Protein AF-0000000085030373 (afdb_homodimer)

Structure (mmCIF, N/CA/C/O backbone):
data_AF-0000000085030373-model_v1
#
loop_
_entity.id
_entity.type
_entity.pdbx_description
1 polymer 'Uncharacterized conserved protein'
#
loop_
_atom_site.group_PDB
_atom_site.id
_atom_site.type_symbol
_atom_site.label_atom_id
_atom_site.label_alt_id
_atom_site.label_comp_id
_atom_site.label_asym_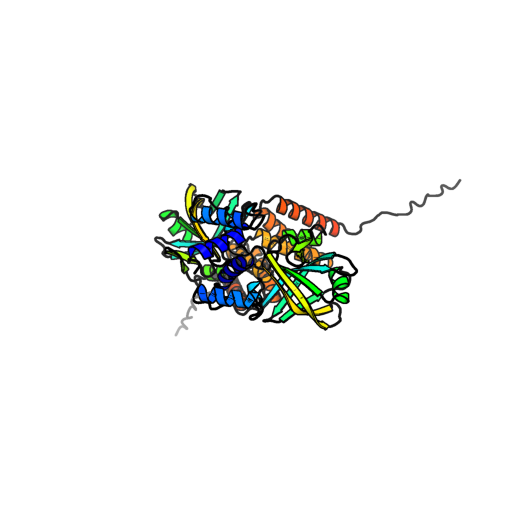id
_atom_site.label_entity_id
_atom_site.label_seq_id
_atom_site.pdbx_PDB_ins_code
_atom_site.Cartn_x
_atom_site.Cartn_y
_atom_site.Cartn_z
_atom_site.occupancy
_atom_site.B_iso_or_equiv
_atom_site.auth_seq_id
_atom_site.auth_comp_id
_atom_site.auth_asym_id
_atom_site.auth_atom_id
_atom_site.pdbx_PDB_model_num
ATOM 1 N N . MET A 1 1 ? -34.281 -2.008 -0.175 1 27.88 1 MET A N 1
ATOM 2 C CA . MET A 1 1 ? -33.375 -0.919 -0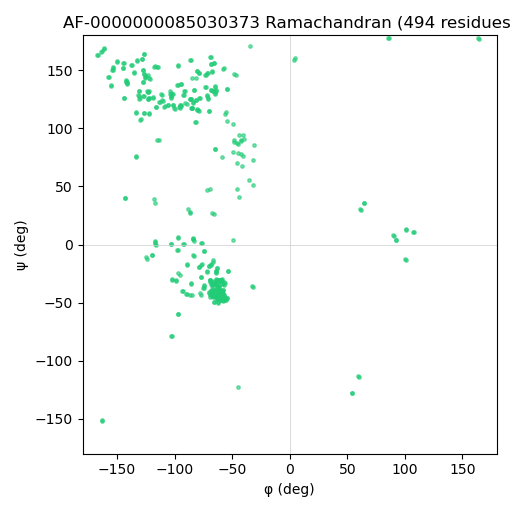.515 1 27.88 1 MET A CA 1
ATOM 3 C C . MET A 1 1 ? -32.406 -0.642 0.631 1 27.88 1 MET A C 1
ATOM 5 O O . MET A 1 1 ? -32.844 -0.285 1.732 1 27.88 1 MET A O 1
ATOM 9 N N . LEU A 1 2 ? -31.328 -1.311 0.637 1 38.56 2 LEU A N 1
ATOM 10 C CA . LEU A 1 2 ? -30.547 -1.095 1.853 1 38.56 2 LEU A CA 1
ATOM 11 C C . LEU A 1 2 ? -30.25 0.388 2.057 1 38.56 2 LEU A C 1
ATOM 13 O O . LEU A 1 2 ? -29.922 1.097 1.103 1 38.56 2 LEU A O 1
ATOM 17 N N . SER A 1 3 ? -30.766 0.965 2.998 1 40.41 3 SER A N 1
ATOM 18 C CA . SER A 1 3 ? -30.422 2.334 3.373 1 40.41 3 SER A CA 1
ATOM 19 C C . SER A 1 3 ? -28.906 2.537 3.406 1 40.41 3 SER A C 1
ATOM 21 O O . SER A 1 3 ? -28.141 1.568 3.447 1 40.41 3 SER A O 1
ATOM 23 N N . GLY A 1 4 ? -28.422 3.852 3.012 1 45.28 4 GLY A N 1
ATOM 24 C CA . GLY A 1 4 ? -27.031 4.266 3.117 1 45.28 4 GLY A CA 1
ATOM 25 C C . GLY A 1 4 ? -26.297 3.639 4.297 1 45.28 4 GLY A C 1
ATOM 26 O O . GLY A 1 4 ? -25.172 3.176 4.16 1 45.28 4 GLY A O 1
ATOM 27 N N . ASP A 1 5 ? -27.047 3.492 5.359 1 53.03 5 ASP A N 1
ATOM 28 C CA . ASP A 1 5 ? -26.547 2.936 6.609 1 53.03 5 ASP A CA 1
ATOM 29 C C . ASP A 1 5 ? -26.359 1.423 6.5 1 53.03 5 ASP A C 1
ATOM 31 O O . ASP A 1 5 ? -25.375 0.875 7 1 53.03 5 ASP A O 1
ATOM 35 N N . GLU A 1 6 ? -27.281 0.823 5.793 1 53.69 6 GLU A N 1
ATOM 36 C CA . GLU A 1 6 ? -27.188 -0.63 5.684 1 53.69 6 GLU A CA 1
ATOM 37 C C . GLU A 1 6 ? -26 -1.046 4.82 1 53.69 6 GLU A C 1
ATOM 39 O O . GLU A 1 6 ? -25.297 -2 5.148 1 53.69 6 GLU A O 1
ATOM 44 N N . THR A 1 7 ? -25.859 -0.306 3.758 1 56.12 7 THR A N 1
ATOM 45 C CA . THR A 1 7 ? -24.719 -0.595 2.881 1 56.12 7 THR A CA 1
ATOM 46 C C . THR A 1 7 ? -23.406 -0.423 3.625 1 56.12 7 THR A C 1
ATOM 48 O O . THR A 1 7 ? -22.484 -1.227 3.461 1 56.12 7 THR A O 1
ATOM 51 N N . LEU A 1 8 ? -23.406 0.556 4.391 1 58.66 8 LEU A N 1
ATOM 52 C CA . LEU A 1 8 ? -22.203 0.802 5.188 1 58.66 8 LEU A CA 1
ATOM 53 C C . LEU A 1 8 ? -22 -0.303 6.219 1 58.66 8 LEU A C 1
ATOM 55 O O . LEU A 1 8 ? -20.875 -0.737 6.457 1 58.66 8 LEU A O 1
ATOM 59 N N . THR A 1 9 ? -23.078 -0.772 6.707 1 58.41 9 THR A N 1
ATOM 60 C CA . THR A 1 9 ? -22.984 -1.819 7.719 1 58.41 9 THR A CA 1
ATOM 61 C C . THR A 1 9 ? -22.422 -3.105 7.121 1 58.41 9 THR A C 1
ATOM 63 O O . THR A 1 9 ? -21.562 -3.75 7.723 1 58.41 9 THR A O 1
ATOM 66 N N . VAL A 1 10 ? -22.906 -3.4 5.984 1 58.78 10 VAL A N 1
ATOM 67 C CA . VAL A 1 10 ? -22.469 -4.629 5.332 1 58.78 10 VAL A CA 1
ATOM 68 C C . VAL A 1 10 ? -20.984 -4.508 4.957 1 58.78 10 VAL A C 1
ATOM 70 O O . VAL A 1 10 ? -20.219 -5.449 5.141 1 58.78 10 VAL A O 1
ATOM 73 N N . TYR A 1 11 ? -20.641 -3.34 4.52 1 63.25 11 TYR A N 1
ATOM 74 C CA . TYR A 1 11 ? -19.25 -3.1 4.184 1 63.25 11 TYR A CA 1
ATOM 75 C C . TYR A 1 11 ? -18.359 -3.223 5.414 1 63.25 11 TYR A C 1
ATOM 77 O O . TYR A 1 11 ? -17.328 -3.908 5.383 1 63.25 11 TYR A O 1
ATOM 85 N N . LEU A 1 12 ? -18.859 -2.604 6.375 1 63.53 12 LEU A N 1
ATOM 86 C CA . LEU A 1 12 ? -18.094 -2.627 7.613 1 63.53 12 LEU A CA 1
ATOM 87 C C . LEU A 1 12 ? -17.969 -4.051 8.148 1 63.53 12 LEU A C 1
ATOM 89 O O . LEU A 1 12 ? -16.891 -4.441 8.633 1 63.53 12 LEU A O 1
ATOM 93 N N . ALA A 1 13 ? -18.953 -4.77 7.965 1 60.56 13 ALA A N 1
ATOM 94 C CA . ALA A 1 13 ? -18.938 -6.148 8.445 1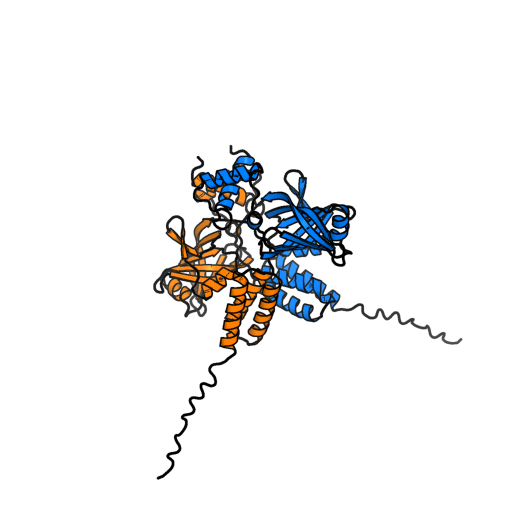 60.56 13 ALA A CA 1
ATOM 95 C C . ALA A 1 13 ? -17.891 -6.969 7.695 1 60.56 13 ALA A C 1
ATOM 97 O O . ALA A 1 13 ? -17.219 -7.828 8.281 1 60.56 13 ALA A O 1
ATOM 98 N N . ARG A 1 14 ? -17.656 -6.684 6.523 1 63.41 14 ARG A N 1
ATOM 99 C CA . ARG A 1 14 ? -16.672 -7.414 5.734 1 63.41 14 ARG A CA 1
ATOM 100 C C . ARG A 1 14 ? -15.25 -6.984 6.094 1 63.41 14 ARG A C 1
ATOM 102 O O . ARG A 1 14 ? -14.352 -7.816 6.18 1 63.41 14 ARG A O 1
ATOM 109 N N . VAL A 1 15 ? -15.125 -5.672 6.223 1 63.5 15 VAL A N 1
ATOM 110 C CA . VAL A 1 15 ? -13.82 -5.18 6.656 1 63.5 15 VAL A CA 1
ATOM 111 C C . VAL A 1 15 ? -13.477 -5.762 8.023 1 63.5 15 VAL A C 1
ATOM 113 O O . VAL A 1 15 ? -12.336 -6.148 8.273 1 63.5 15 VAL A O 1
ATOM 116 N N . LEU A 1 16 ? -14.555 -5.914 8.781 1 60.84 16 LEU A N 1
ATOM 117 C CA . LEU A 1 16 ? -14.367 -6.375 10.156 1 60.84 16 LEU A CA 1
ATOM 118 C C . LEU A 1 16 ? -14.086 -7.875 10.188 1 60.84 16 LEU A C 1
ATOM 120 O O . LEU A 1 16 ? -13.555 -8.391 11.172 1 60.84 16 LEU A O 1
ATOM 124 N N . SER A 1 17 ? -14.391 -8.5 9.117 1 57.31 17 SER A N 1
ATOM 125 C CA . SER A 1 17 ? -14.156 -9.938 9.078 1 57.31 17 SER A CA 1
ATOM 126 C C . SER A 1 17 ? -12.68 -10.258 8.859 1 57.31 17 SER A C 1
ATOM 128 O O . SER A 1 17 ? -12.289 -11.422 8.82 1 57.31 17 SER A O 1
ATOM 130 N N . CYS A 1 18 ? -11.977 -9.188 8.781 1 61.5 18 CYS A N 1
ATOM 131 C CA . CYS A 1 18 ? -10.539 -9.398 8.742 1 61.5 18 CYS A CA 1
ATOM 132 C C . CYS A 1 18 ? -10.016 -9.891 10.094 1 61.5 18 CYS A C 1
ATOM 134 O O . CYS A 1 18 ? -10.141 -9.195 11.102 1 61.5 18 CYS A O 1
ATOM 136 N N . PRO A 1 19 ? -9.531 -11.062 10.133 1 57.81 19 PRO A N 1
ATOM 137 C CA . PRO A 1 19 ? -9.133 -11.664 11.406 1 57.81 19 PRO A CA 1
ATOM 138 C C . PRO A 1 19 ? -8.172 -10.781 12.203 1 57.81 19 PRO A C 1
ATOM 140 O O . PRO A 1 19 ? -8.102 -10.883 13.43 1 57.81 19 PRO A O 1
ATOM 143 N N . GLU A 1 20 ? -7.516 -9.938 11.508 1 61.94 20 GLU A N 1
ATOM 144 C CA . GLU A 1 20 ? -6.531 -9.117 12.203 1 61.94 20 GLU A CA 1
ATOM 145 C C . GLU A 1 20 ? -7.199 -7.973 12.953 1 61.94 20 GLU A C 1
ATOM 147 O O . GLU A 1 20 ? -6.602 -7.375 13.852 1 61.94 20 GLU A O 1
ATOM 152 N N . LEU A 1 21 ? -8.414 -7.645 12.57 1 62.38 21 LEU A N 1
ATOM 153 C CA . LEU A 1 21 ? -9.062 -6.477 13.156 1 62.38 21 LEU A CA 1
ATOM 154 C C . LEU A 1 21 ? -9.984 -6.883 14.305 1 62.38 21 LEU A C 1
ATOM 156 O O . LEU A 1 21 ? -9.859 -6.363 15.414 1 62.38 21 LEU A O 1
ATOM 160 N N . PHE A 1 22 ? -11 -7.762 13.93 1 61.81 22 PHE A N 1
ATOM 161 C CA . PHE A 1 22 ? -11.945 -8.266 14.914 1 61.81 22 PHE A CA 1
ATOM 162 C C . PHE A 1 22 ? -12.07 -9.781 14.812 1 61.81 22 PHE A C 1
ATOM 164 O O . PHE A 1 22 ? -11.984 -10.344 13.719 1 61.81 22 PHE A O 1
ATOM 171 N N . ARG A 1 23 ? -11.859 -10.422 15.891 1 61.91 23 ARG A N 1
ATOM 172 C CA . ARG A 1 23 ? -12.133 -11.852 15.883 1 61.91 23 ARG A CA 1
ATOM 173 C C . ARG A 1 23 ? -13.617 -12.125 15.68 1 61.91 23 ARG A C 1
ATOM 175 O O . ARG A 1 23 ? -14.414 -12 16.609 1 61.91 23 ARG A O 1
ATOM 182 N N . VAL A 1 24 ? -13.945 -12.078 14.398 1 64.25 24 VAL A N 1
ATOM 183 C CA . VAL A 1 24 ? -15.344 -12.352 14.094 1 64.25 24 VAL A CA 1
ATOM 184 C C . VAL A 1 24 ? -15.477 -13.766 13.531 1 64.25 24 VAL A C 1
ATOM 186 O O . VAL A 1 24 ? -14.648 -14.203 12.727 1 64.25 24 VAL A O 1
ATOM 189 N N . SER A 1 25 ? -16.344 -14.461 14.086 1 58.75 25 SER A N 1
ATOM 190 C CA . SER A 1 25 ? -16.484 -15.867 13.695 1 58.75 25 SER A CA 1
ATOM 191 C C . SER A 1 25 ? -17.594 -16.047 12.664 1 58.75 25 SER A C 1
ATOM 193 O O . SER A 1 25 ? -17.594 -17.031 11.922 1 58.75 25 SER A O 1
ATOM 195 N N . THR A 1 26 ? -18.516 -15.102 12.695 1 62.03 26 THR A N 1
ATOM 196 C CA . THR A 1 26 ? -19.641 -15.234 11.773 1 62.03 26 THR A CA 1
ATOM 197 C C . THR A 1 26 ? -19.984 -13.891 11.133 1 62.03 26 THR A C 1
ATOM 199 O O . THR A 1 26 ? -19.672 -12.836 11.68 1 62.03 26 THR A O 1
ATOM 202 N N . PRO A 1 27 ? -20.562 -13.961 10.008 1 63.75 27 PRO A N 1
ATOM 203 C CA . PRO A 1 27 ? -21.016 -12.727 9.375 1 63.75 27 PRO A CA 1
ATOM 204 C C . PRO A 1 27 ? -22 -11.945 10.25 1 63.75 27 PRO A C 1
ATOM 206 O O . PRO A 1 27 ? -22 -10.711 10.227 1 63.75 27 PRO A O 1
ATOM 209 N N . GLU A 1 28 ? -22.812 -12.648 11 1 66.62 28 GLU A N 1
ATOM 210 C CA . GLU A 1 28 ? -23.766 -11.984 11.883 1 66.62 28 GLU A CA 1
ATOM 211 C C . GLU A 1 28 ? -23.062 -11.203 12.984 1 66.62 28 GLU A C 1
ATOM 213 O O . GLU A 1 28 ? -23.469 -10.094 13.32 1 66.62 28 GLU A O 1
ATOM 218 N N . GLU A 1 29 ? -22.062 -11.828 13.445 1 71.88 29 GLU A N 1
ATOM 219 C CA . GLU A 1 29 ? -21.266 -11.141 14.461 1 71.88 29 GLU A CA 1
ATOM 220 C C . GLU A 1 29 ? -20.594 -9.906 13.883 1 71.88 29 GLU A C 1
ATOM 222 O O . GLU A 1 29 ? -20.547 -8.859 14.523 1 71.88 29 GLU A O 1
ATOM 227 N N . ALA A 1 30 ? -20.141 -10.086 12.688 1 70.06 30 ALA A N 1
ATOM 228 C CA . ALA A 1 30 ? -19.5 -8.953 12.008 1 70.06 30 ALA A CA 1
ATOM 229 C C . ALA A 1 30 ? -20.484 -7.805 11.828 1 70.06 30 ALA A C 1
ATOM 231 O O . ALA A 1 30 ? -20.141 -6.641 12.016 1 70.06 30 ALA A O 1
ATOM 232 N N . ARG A 1 31 ? -21.641 -8.156 11.562 1 71.12 31 ARG A N 1
ATOM 233 C CA . ARG A 1 31 ? -22.688 -7.148 11.375 1 71.12 31 ARG A CA 1
ATOM 234 C C . ARG A 1 31 ? -23 -6.438 12.688 1 71.12 31 ARG A C 1
ATOM 236 O O . ARG A 1 31 ? -23.172 -5.219 12.719 1 71.12 31 ARG A O 1
ATOM 243 N N . ARG A 1 32 ? -23.094 -7.219 13.695 1 76.25 32 ARG A N 1
ATOM 244 C CA . ARG A 1 32 ? -23.359 -6.645 15.008 1 76.25 32 ARG A CA 1
ATOM 245 C C . ARG A 1 32 ? -22.266 -5.664 15.414 1 76.25 32 ARG A C 1
ATOM 247 O O . ARG A 1 32 ? -22.562 -4.582 15.938 1 76.25 32 ARG A O 1
ATOM 254 N N . ILE A 1 33 ? -21.109 -6.074 15.148 1 76.44 33 ILE A N 1
ATOM 255 C CA . ILE A 1 33 ? -19.984 -5.223 15.492 1 76.44 33 ILE A CA 1
ATOM 256 C C . ILE A 1 33 ? -20.016 -3.961 14.633 1 76.44 33 ILE A C 1
ATOM 258 O O . ILE A 1 33 ? -19.766 -2.859 15.125 1 76.44 33 ILE A O 1
ATOM 262 N N . ALA A 1 34 ? -20.344 -4.156 13.398 1 75.5 34 ALA A N 1
ATOM 263 C CA . ALA A 1 34 ? -20.438 -3.021 12.484 1 75.5 34 ALA A CA 1
ATOM 264 C C . ALA A 1 34 ? -21.484 -2.023 12.961 1 75.5 34 ALA A C 1
ATOM 266 O O . ALA A 1 34 ? -21.25 -0.812 12.953 1 75.5 34 ALA A O 1
ATOM 267 N N . GLU A 1 35 ? -22.562 -2.502 13.391 1 75.25 35 GLU A N 1
ATOM 268 C CA . GLU A 1 35 ? -23.625 -1.651 13.898 1 75.25 35 GLU A CA 1
ATOM 269 C C . GLU A 1 35 ? -23.188 -0.899 15.156 1 75.25 35 GLU A C 1
ATOM 271 O O . GLU A 1 35 ? -23.516 0.277 15.32 1 75.25 35 GLU A O 1
ATOM 276 N N . LYS A 1 36 ? -22.484 -1.576 15.93 1 79.62 36 LYS A N 1
ATOM 277 C CA . LYS A 1 36 ? -21.984 -0.956 17.156 1 79.62 36 LYS A CA 1
ATOM 278 C C . LYS A 1 36 ? -20.953 0.127 16.844 1 79.62 36 LYS A C 1
ATOM 280 O O . LYS A 1 36 ? -20.875 1.134 17.547 1 79.62 36 LYS A O 1
ATOM 285 N N . ILE A 1 37 ? -20.219 -0.082 15.852 1 78.62 37 ILE A N 1
ATOM 286 C CA . ILE A 1 37 ? -19.25 0.917 15.422 1 78.62 37 ILE A CA 1
ATOM 287 C C . ILE A 1 37 ? -19.969 2.145 14.875 1 78.62 37 ILE A C 1
ATOM 289 O O . ILE A 1 37 ? -19.641 3.277 15.234 1 78.62 37 ILE A O 1
ATOM 293 N N . LEU A 1 38 ? -20.953 1.937 14.125 1 76.31 38 LEU A N 1
ATOM 294 C CA . LEU A 1 38 ? -21.688 3.029 13.492 1 76.31 38 LEU A CA 1
ATOM 295 C C . LEU A 1 38 ? -22.469 3.832 14.531 1 76.31 38 LEU A C 1
ATOM 297 O O . LEU A 1 38 ? -22.641 5.043 14.375 1 76.31 38 LEU A O 1
ATOM 301 N N . SER A 1 39 ? -22.891 3.105 15.555 1 78.81 39 SER A N 1
ATOM 302 C CA . SER A 1 39 ? -23.625 3.787 16.609 1 78.81 39 SER A CA 1
ATOM 303 C C . SER A 1 39 ? -22.688 4.457 17.609 1 78.81 39 SER A C 1
ATOM 305 O O . SER A 1 39 ? -23.141 5.199 18.484 1 78.81 39 SER A O 1
ATOM 307 N N . GLY A 1 40 ? -21.469 4.152 17.469 1 81.06 40 GLY A N 1
ATOM 308 C CA . GLY A 1 40 ? -20.5 4.766 18.359 1 81.06 40 GLY A CA 1
ATOM 309 C C . GLY A 1 40 ? -20.25 3.969 19.625 1 81.06 40 GLY A C 1
ATOM 310 O O . GLY A 1 40 ? -19.516 4.402 20.5 1 81.06 40 GLY A O 1
ATOM 311 N N . GLU A 1 41 ? -20.781 2.77 19.75 1 85.19 41 GLU A N 1
ATOM 312 C CA . GLU A 1 41 ? -20.609 1.936 20.938 1 85.19 41 GLU A CA 1
ATOM 313 C C . GLU A 1 41 ? -19.219 1.338 21 1 85.19 41 GLU A C 1
ATOM 315 O O . GLU A 1 41 ? -18.672 1.127 22.078 1 85.19 41 GLU A O 1
ATOM 320 N N . ILE A 1 42 ? -18.719 1.023 19.859 1 82.31 42 ILE A N 1
ATOM 321 C CA . ILE A 1 42 ? -17.375 0.466 19.75 1 82.31 42 ILE A CA 1
ATOM 322 C C . ILE A 1 42 ? -16.531 1.354 18.844 1 82.31 42 ILE A C 1
ATOM 324 O O . ILE A 1 42 ? -16.953 1.743 17.766 1 82.31 42 ILE A O 1
ATOM 328 N N . GLU A 1 43 ? -15.469 1.731 19.375 1 81.31 43 GLU A N 1
ATOM 329 C CA . GLU A 1 43 ? -14.5 2.453 18.562 1 81.31 43 GLU A CA 1
ATOM 330 C C . GLU A 1 43 ? -13.641 1.492 17.734 1 81.31 43 GLU A C 1
ATOM 332 O O . GLU A 1 43 ? -13.047 0.564 18.281 1 81.31 43 GLU A O 1
ATOM 337 N N . PRO A 1 44 ? -13.656 1.711 16.5 1 81.88 44 PRO A N 1
ATOM 338 C CA . PRO A 1 44 ? -12.797 0.822 15.703 1 81.88 44 PRO A CA 1
ATOM 339 C C . PRO A 1 44 ? -11.312 1.049 15.961 1 81.88 44 PRO A C 1
ATOM 341 O O . PRO A 1 44 ? -10.898 2.168 16.281 1 81.88 44 PRO A O 1
ATOM 344 N N . PRO A 1 45 ? -10.578 -0.053 15.828 1 84.12 45 PRO A N 1
ATOM 345 C CA . PRO A 1 45 ? -9.125 0.117 15.945 1 84.12 45 PRO A CA 1
ATOM 346 C C . PRO A 1 45 ? -8.531 0.897 14.773 1 84.12 45 PRO A C 1
ATOM 348 O O . PRO A 1 45 ? -9.164 1.018 13.719 1 84.12 45 PRO A O 1
ATOM 351 N N . LEU A 1 46 ? -7.348 1.425 14.945 1 90.69 46 LEU A N 1
ATOM 352 C CA . LEU A 1 46 ? -6.695 2.264 13.953 1 90.69 46 LEU A CA 1
ATOM 353 C C . LEU A 1 46 ? -6.477 1.495 12.656 1 90.69 46 LEU A C 1
ATOM 355 O O . LEU A 1 46 ? -6.508 2.078 11.57 1 90.69 46 LEU A O 1
ATOM 359 N N . GLU A 1 47 ? -6.273 0.161 12.766 1 87.31 47 GLU A N 1
ATOM 360 C CA . GLU A 1 47 ? -6.031 -0.692 11.609 1 87.31 47 GLU A CA 1
ATOM 361 C C . GLU A 1 47 ? -7.246 -0.723 10.688 1 87.31 47 GLU A C 1
ATOM 363 O O . GLU A 1 47 ? -7.117 -0.99 9.484 1 87.31 47 GLU A O 1
ATOM 368 N N . PHE A 1 48 ? -8.336 -0.411 11.289 1 82.38 48 PHE A N 1
ATOM 369 C CA . PHE A 1 48 ? -9.578 -0.35 10.539 1 82.38 48 PHE A CA 1
ATOM 370 C C . PHE A 1 48 ? -9.516 0.733 9.469 1 82.38 48 PHE A C 1
ATOM 372 O O . PHE A 1 48 ? -10.07 0.573 8.375 1 82.38 48 PHE A O 1
ATOM 379 N N . PHE A 1 49 ? -8.758 1.745 9.766 1 86.06 49 PHE A N 1
ATOM 380 C CA . PHE A 1 49 ? -8.648 2.885 8.867 1 86.06 49 PHE A CA 1
ATOM 381 C C . PHE A 1 49 ? -7.395 2.771 8 1 86.06 49 PHE A C 1
ATOM 383 O O . PHE A 1 49 ? -7.141 3.629 7.156 1 86.06 49 PHE A O 1
ATOM 390 N N . GLY A 1 50 ? -6.641 1.758 8.289 1 89.56 50 GLY A N 1
ATOM 391 C CA . GLY A 1 50 ? -5.473 1.529 7.449 1 89.56 50 GLY A CA 1
ATOM 392 C C . GLY A 1 50 ? -4.184 2.023 8.078 1 89.56 50 GLY A C 1
ATOM 393 O O . GLY A 1 50 ? -3.15 2.096 7.406 1 89.56 50 GLY A O 1
ATOM 394 N N . LEU A 1 51 ? -4.258 2.33 9.344 1 94 51 LEU A N 1
ATOM 395 C CA . LEU A 1 51 ? -3.035 2.74 10.023 1 94 51 LEU A CA 1
ATOM 396 C C . LEU A 1 51 ? -2.371 1.552 10.711 1 94 51 LEU A C 1
ATOM 398 O O . LEU A 1 51 ? -3.055 0.707 11.297 1 94 51 LEU A O 1
ATOM 402 N N . ARG A 1 52 ? -1.119 1.539 10.578 1 94.25 52 ARG A N 1
ATOM 403 C CA . ARG A 1 52 ? -0.361 0.63 11.43 1 94.25 52 ARG A CA 1
ATOM 404 C C . ARG A 1 52 ? -0.168 1.221 12.828 1 94.25 52 ARG A C 1
ATOM 406 O O . ARG A 1 52 ? 0.068 2.422 12.969 1 94.25 52 ARG A O 1
ATOM 413 N N . ARG A 1 53 ? -0.091 0.354 13.828 1 95.19 53 ARG A N 1
ATOM 414 C CA . ARG A 1 53 ? 0.002 0.817 15.211 1 95.19 53 ARG A CA 1
ATOM 415 C C . ARG A 1 53 ? 1.45 0.833 15.688 1 95.19 53 ARG A C 1
ATOM 417 O O . ARG A 1 53 ? 1.72 1.077 16.859 1 95.19 53 ARG A O 1
ATOM 424 N N . ASP A 1 54 ? 2.33 0.579 14.836 1 96.88 54 ASP A N 1
ATOM 425 C CA . ASP A 1 54 ? 3.729 0.409 15.219 1 96.88 54 ASP A CA 1
ATOM 426 C C . ASP A 1 54 ? 4.664 0.983 14.156 1 96.88 54 ASP A C 1
ATOM 428 O O . ASP A 1 54 ? 5.699 0.391 13.852 1 96.88 54 ASP A O 1
ATOM 432 N N . ALA A 1 55 ? 4.254 2.117 13.625 1 97.88 55 ALA A N 1
ATOM 433 C CA . ALA A 1 55 ? 5.055 2.678 12.531 1 97.88 55 ALA A CA 1
ATOM 434 C C . ALA A 1 55 ? 4.742 4.156 12.328 1 97.88 55 ALA A C 1
ATOM 436 O O . ALA A 1 55 ? 3.809 4.691 12.938 1 97.88 55 ALA A O 1
ATOM 437 N N . VAL A 1 56 ? 5.57 4.789 11.539 1 97.62 56 VAL A N 1
ATOM 438 C CA . VAL A 1 56 ? 5.223 6.074 10.945 1 97.62 56 VAL A CA 1
ATOM 439 C C . VAL A 1 56 ? 4.305 5.863 9.742 1 97.62 56 VAL A C 1
ATOM 441 O O . VAL A 1 56 ? 4.676 5.184 8.781 1 97.62 56 VAL A O 1
ATOM 444 N N . ASN A 1 57 ? 3.133 6.324 9.836 1 98.06 57 ASN A N 1
ATOM 445 C CA . ASN A 1 57 ? 2.174 6.277 8.742 1 98.06 57 ASN A CA 1
ATOM 446 C C . ASN A 1 57 ? 2.184 7.574 7.934 1 98.06 57 ASN A C 1
ATOM 448 O O . ASN A 1 57 ? 1.94 8.648 8.477 1 98.06 57 ASN A O 1
ATOM 452 N N . GLU A 1 58 ? 2.494 7.484 6.633 1 97.69 58 GLU A N 1
ATOM 453 C CA . GLU A 1 58 ? 2.469 8.664 5.777 1 97.69 58 GLU A CA 1
ATOM 454 C C . GLU A 1 58 ? 1.047 8.992 5.324 1 97.69 58 GLU A C 1
ATOM 456 O O . GLU A 1 58 ? 0.425 8.211 4.602 1 97.69 58 GLU A O 1
ATOM 461 N N . VAL A 1 59 ? 0.555 10.133 5.742 1 98.38 59 VAL A N 1
ATOM 462 C CA . VAL A 1 59 ? -0.801 10.539 5.391 1 98.38 59 VAL A CA 1
ATOM 463 C C . VAL A 1 59 ? -0.771 11.93 4.75 1 98.38 59 VAL A C 1
ATOM 465 O O . VAL A 1 59 ? 0.266 12.594 4.746 1 98.38 59 VAL A O 1
ATOM 468 N N . LEU A 1 60 ? -1.844 12.273 4.098 1 98.5 60 LEU A N 1
ATOM 469 C CA . LEU A 1 60 ? -2.08 13.664 3.721 1 98.5 60 LEU A CA 1
ATOM 470 C C . LEU A 1 60 ? -2.961 14.367 4.746 1 98.5 60 LEU A C 1
ATOM 472 O O . LEU A 1 60 ? -4.094 13.945 4.992 1 98.5 60 LEU A O 1
ATOM 476 N N . ALA A 1 61 ? -2.432 15.352 5.359 1 98.69 61 ALA A N 1
ATOM 477 C CA . ALA A 1 61 ? -3.16 16.109 6.375 1 98.69 61 ALA A CA 1
ATOM 478 C C . ALA A 1 61 ? -3.873 17.312 5.754 1 98.69 61 ALA A C 1
ATOM 480 O O . ALA A 1 61 ? -3.254 18.109 5.051 1 98.69 61 ALA A O 1
ATOM 481 N N . VAL A 1 62 ? -5.117 17.391 6.047 1 98.81 62 VAL A N 1
ATOM 482 C CA . VAL A 1 62 ? -5.887 18.562 5.668 1 98.81 62 VAL A CA 1
ATOM 483 C C . VAL A 1 62 ? -6.109 19.453 6.891 1 98.81 62 VAL A C 1
ATOM 485 O O . VAL A 1 62 ? -6.539 18.969 7.941 1 98.81 62 VAL A O 1
ATOM 488 N N . THR A 1 63 ? -5.781 20.594 6.781 1 98.44 63 THR A N 1
ATOM 489 C CA . THR A 1 63 ? -6.02 21.609 7.809 1 98.44 63 THR A CA 1
ATOM 490 C C . THR A 1 63 ? -6.75 22.812 7.223 1 98.44 63 THR A C 1
ATOM 492 O O . THR A 1 63 ? -6.609 23.109 6.035 1 98.44 63 THR A O 1
ATOM 495 N N . ASP A 1 64 ? -7.547 23.359 8.047 1 96.56 64 ASP A N 1
ATOM 496 C CA . ASP A 1 64 ? -8.305 24.562 7.691 1 96.56 64 ASP A CA 1
ATOM 497 C C . ASP A 1 64 ? -8.234 25.609 8.805 1 96.56 64 ASP A C 1
ATOM 499 O O . ASP A 1 64 ? -8.773 25.391 9.891 1 96.56 64 ASP A O 1
ATOM 503 N N . GLY A 1 65 ? -7.617 26.688 8.539 1 94.75 65 GLY A N 1
ATOM 504 C CA . GLY A 1 65 ? -7.406 27.734 9.523 1 94.75 65 GLY A CA 1
ATOM 505 C C . GLY A 1 65 ? -7.023 29.062 8.906 1 94.75 65 GLY A C 1
ATOM 506 O O . GLY A 1 65 ? -7.492 29.406 7.82 1 94.75 65 GLY A O 1
ATOM 507 N N . PRO A 1 66 ? -6.262 29.844 9.664 1 92.69 66 PRO A N 1
ATOM 508 C CA . PRO A 1 66 ? -5.914 31.203 9.219 1 92.69 66 PRO A CA 1
ATOM 509 C C . PRO A 1 66 ? -5.125 31.219 7.914 1 92.69 66 PRO A C 1
ATOM 511 O O . PRO A 1 66 ? -5.211 32.188 7.148 1 92.69 66 PRO A O 1
ATOM 514 N N . ALA A 1 67 ? -4.355 30.219 7.648 1 91.62 67 ALA A N 1
ATOM 515 C CA . ALA A 1 67 ? -3.561 30.125 6.426 1 91.62 67 ALA A CA 1
ATOM 516 C C . ALA A 1 67 ? -4.391 29.578 5.27 1 91.62 67 ALA A C 1
ATOM 518 O O . ALA A 1 67 ? -3.867 29.344 4.18 1 91.62 67 ALA A O 1
ATOM 519 N N . GLY A 1 68 ? -5.699 29.344 5.562 1 95.06 68 GLY A N 1
ATOM 520 C CA . GLY A 1 68 ? -6.574 28.781 4.551 1 95.06 68 GLY A CA 1
ATOM 521 C C . GLY A 1 68 ? -6.531 27.266 4.508 1 95.06 68 GLY A C 1
ATOM 522 O O . GLY A 1 68 ? -5.781 26.641 5.266 1 95.06 68 GLY A O 1
ATOM 523 N N . GLU A 1 69 ? -7.344 26.703 3.633 1 97.06 69 GLU A N 1
ATOM 524 C CA . GLU A 1 69 ? -7.344 25.266 3.438 1 97.06 6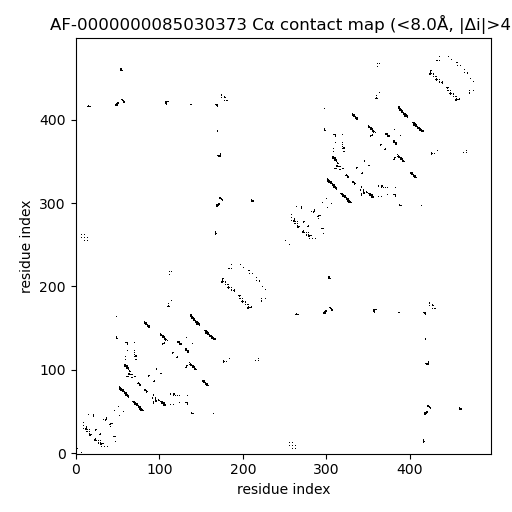9 GLU A CA 1
ATOM 525 C C . GLU A 1 69 ? -6.004 24.781 2.885 1 97.06 69 GLU A C 1
ATOM 527 O O . GLU A 1 69 ? -5.457 25.375 1.957 1 97.06 69 GLU A O 1
ATOM 532 N N . ASN A 1 70 ? -5.516 23.781 3.471 1 98.19 70 ASN A N 1
ATOM 533 C CA . ASN A 1 70 ? -4.203 23.266 3.088 1 98.19 70 ASN A CA 1
ATOM 534 C C . ASN A 1 70 ? -4.164 21.734 3.146 1 98.19 70 ASN A C 1
ATOM 536 O O . ASN A 1 70 ? -4.789 21.125 4.016 1 98.19 70 ASN A O 1
ATOM 540 N N . VAL A 1 71 ? -3.525 21.141 2.188 1 98.56 71 VAL A N 1
ATOM 541 C CA . VAL A 1 71 ? -3.221 19.719 2.197 1 98.56 71 VAL A CA 1
ATOM 542 C C . VAL A 1 71 ? -1.715 19.516 2.057 1 98.56 71 VAL A C 1
ATOM 544 O O . VAL A 1 71 ? -1.074 20.125 1.202 1 98.56 71 VAL A O 1
ATOM 547 N N . ALA A 1 72 ? -1.138 18.672 2.924 1 97.56 72 ALA A N 1
ATOM 548 C CA . ALA A 1 72 ? 0.302 18.438 2.896 1 97.56 72 ALA A CA 1
ATOM 549 C C . ALA A 1 72 ? 0.638 17.062 3.473 1 97.56 72 ALA A C 1
ATOM 551 O O . ALA A 1 72 ? -0.093 16.547 4.32 1 97.56 72 ALA A O 1
ATOM 552 N N . PRO A 1 73 ? 1.721 16.453 3.002 1 97.12 73 PRO A N 1
ATOM 553 C CA . PRO A 1 73 ? 2.17 15.188 3.607 1 97.12 73 PRO A CA 1
ATOM 554 C C . PRO A 1 73 ? 2.621 15.359 5.055 1 97.12 73 PRO A C 1
ATOM 556 O O . PRO A 1 73 ? 3.289 16.344 5.387 1 97.12 73 PRO A O 1
ATOM 559 N N . VAL A 1 74 ? 2.207 14.469 5.883 1 97.06 74 VAL A N 1
ATOM 560 C CA . VAL A 1 74 ? 2.611 14.43 7.285 1 97.06 74 VAL A CA 1
ATOM 561 C C . VAL A 1 74 ? 2.82 12.977 7.723 1 97.06 74 VAL A C 1
ATOM 563 O O . VAL A 1 74 ? 2.074 12.086 7.309 1 97.06 74 VAL A O 1
ATOM 566 N N . GLY A 1 75 ? 3.855 12.734 8.477 1 97 75 GLY A N 1
ATOM 567 C CA . GLY A 1 75 ? 4.047 11.445 9.117 1 97 75 GLY A CA 1
ATOM 568 C C . GLY A 1 75 ? 3.408 11.359 10.492 1 97 75 GLY A C 1
ATOM 569 O O . GLY A 1 75 ? 3.727 12.148 11.375 1 97 75 GLY A O 1
ATOM 570 N N . LEU A 1 76 ? 2.512 10.43 10.656 1 98.31 76 LEU A N 1
ATOM 571 C CA . LEU A 1 76 ? 1.943 10.141 11.969 1 98.31 76 LEU A CA 1
ATOM 572 C C . LEU A 1 76 ? 2.695 9 12.648 1 98.31 76 LEU A C 1
ATOM 574 O O . LEU A 1 76 ? 2.762 7.891 12.109 1 98.31 76 LEU A O 1
ATOM 578 N N . ARG A 1 77 ? 3.244 9.328 13.742 1 98.25 77 ARG A N 1
ATOM 579 C CA . ARG A 1 77 ? 3.875 8.289 14.547 1 98.25 77 ARG A CA 1
ATOM 580 C C . ARG A 1 77 ? 2.855 7.598 15.453 1 98.25 77 ARG A C 1
ATOM 582 O O . ARG A 1 77 ? 2.295 8.219 16.359 1 98.25 77 ARG A O 1
ATOM 589 N N . VAL A 1 78 ? 2.688 6.309 15.219 1 98.12 78 VAL A N 1
ATOM 590 C CA . VAL A 1 78 ? 1.662 5.578 15.961 1 98.12 78 VAL A CA 1
ATOM 591 C C . VAL A 1 78 ? 2.311 4.461 16.781 1 98.12 78 VAL A C 1
ATOM 593 O O . VAL A 1 78 ? 3.09 3.666 16.25 1 98.12 78 VAL A O 1
ATOM 596 N N . ARG A 1 79 ? 2.072 4.426 18.016 1 96.56 79 ARG A N 1
ATOM 597 C CA . ARG A 1 79 ? 2.467 3.383 18.953 1 96.56 79 ARG A CA 1
ATOM 598 C C . ARG A 1 79 ? 1.271 2.904 19.781 1 96.56 79 ARG A C 1
ATOM 600 O O . ARG A 1 79 ? 0.849 3.574 20.719 1 96.56 79 ARG A O 1
ATOM 607 N N . GLY A 1 80 ? 0.875 1.628 19.375 1 93.56 80 GLY A N 1
ATOM 608 C CA . GLY A 1 80 ? -0.383 1.205 19.969 1 93.56 80 GLY A CA 1
ATOM 609 C C . GLY A 1 80 ? -1.544 2.117 19.625 1 93.56 80 GLY A C 1
ATOM 610 O O . GLY A 1 80 ? -1.867 2.299 18.453 1 93.56 80 GLY A O 1
ATOM 611 N N . ASP A 1 81 ? -2.066 2.789 20.656 1 92.06 81 ASP A N 1
ATOM 612 C CA . ASP A 1 81 ? -3.201 3.678 20.422 1 92.06 81 ASP A CA 1
ATOM 613 C C . ASP A 1 81 ? -2.76 5.141 20.406 1 92.06 81 ASP A C 1
ATOM 615 O O . ASP A 1 81 ? -3.572 6.035 20.172 1 92.06 81 ASP A O 1
ATOM 619 N N . SER A 1 82 ? -1.505 5.34 20.578 1 97 82 SER A N 1
ATOM 620 C CA . SER A 1 82 ? -0.975 6.699 20.609 1 97 82 SER A CA 1
ATOM 621 C C . SER A 1 82 ? -0.65 7.195 19.203 1 97 82 SER A C 1
ATOM 623 O O . SER A 1 82 ? 0.042 6.516 18.438 1 97 82 SER A O 1
ATOM 625 N N . ILE A 1 83 ? -1.208 8.312 18.875 1 98.38 83 ILE A N 1
ATOM 626 C CA . ILE A 1 83 ? -0.92 8.984 17.609 1 98.38 83 ILE A CA 1
ATOM 627 C C . ILE A 1 83 ? -0.192 10.305 17.875 1 98.38 83 ILE A C 1
ATOM 629 O O . ILE A 1 83 ? -0.716 11.18 18.578 1 98.38 83 ILE A O 1
ATOM 633 N N . VAL A 1 84 ? 0.983 10.469 17.312 1 98.69 84 VAL A N 1
ATOM 634 C CA . VAL A 1 84 ? 1.779 11.672 17.547 1 98.69 84 VAL A CA 1
ATOM 635 C C . VAL A 1 84 ? 2.188 12.289 16.219 1 98.69 84 VAL A C 1
ATOM 637 O O . VAL A 1 84 ? 2.529 11.578 15.266 1 98.69 84 VAL A O 1
ATOM 640 N N . VAL A 1 85 ? 2.145 13.586 16.172 1 98.44 85 VAL A N 1
ATOM 641 C CA . VAL A 1 85 ? 2.586 14.297 14.984 1 98.44 85 VAL A CA 1
ATOM 642 C C . VAL A 1 85 ? 3.639 15.336 15.359 1 98.44 85 VAL A C 1
ATOM 644 O O . VAL A 1 85 ? 3.586 15.914 16.453 1 98.44 85 VAL A O 1
ATOM 647 N N . ASN A 1 86 ? 4.629 15.539 14.492 1 97.38 86 ASN A N 1
ATOM 648 C CA . ASN A 1 86 ? 5.613 16.609 14.562 1 97.38 86 ASN A CA 1
ATOM 649 C C . ASN A 1 86 ? 5.418 17.625 13.445 1 97.38 86 ASN A C 1
ATOM 651 O O . ASN A 1 86 ? 5.406 17.266 12.273 1 97.38 86 ASN A O 1
ATOM 655 N N . LEU A 1 87 ? 5.266 18.844 13.836 1 97.31 87 LEU A N 1
ATOM 656 C CA . LEU A 1 87 ? 5.035 19.891 12.859 1 97.31 87 LEU A CA 1
ATOM 657 C C . LEU A 1 87 ? 6.086 21 12.992 1 97.31 87 LEU A C 1
ATOM 659 O O . LEU A 1 87 ? 6.316 21.516 14.086 1 97.31 87 LEU A O 1
ATOM 663 N N . TYR A 1 88 ? 6.621 21.344 11.859 1 93.25 88 TYR A N 1
ATOM 664 C CA . TYR A 1 88 ? 7.676 22.359 11.852 1 93.25 88 TYR A CA 1
ATOM 665 C C . TYR A 1 88 ? 7.113 23.734 11.523 1 93.25 88 TYR A C 1
ATOM 667 O O . TYR A 1 88 ? 6.262 23.859 10.641 1 93.25 88 TYR A O 1
ATOM 675 N N . PRO A 1 89 ? 7.594 24.719 12.258 1 94.75 89 PRO A N 1
ATOM 676 C CA . PRO A 1 89 ? 7.164 26.094 11.922 1 94.75 89 PRO A CA 1
ATOM 677 C C . PRO A 1 89 ? 7.488 26.469 10.477 1 94.75 89 PRO A C 1
ATOM 679 O O . PRO A 1 89 ? 8.469 25.984 9.914 1 94.75 89 PRO A O 1
ATOM 682 N N . GLY A 1 90 ? 6.641 27.375 9.977 1 92.31 90 GLY A N 1
ATOM 683 C CA . GLY A 1 90 ? 6.891 27.859 8.625 1 92.31 90 GLY A CA 1
ATOM 684 C C . GLY A 1 90 ? 6.004 27.188 7.586 1 92.31 90 GLY A C 1
ATOM 685 O O . GLY A 1 90 ? 5.902 27.672 6.457 1 92.31 90 GLY A O 1
ATOM 686 N N . SER A 1 91 ? 5.359 26.156 7.941 1 92.38 91 SER A N 1
ATOM 687 C CA . SER A 1 91 ? 4.438 25.516 7.008 1 92.38 91 SER A CA 1
ATOM 688 C C . SER A 1 91 ? 3.002 25.969 7.242 1 92.38 91 SER A C 1
ATOM 690 O O . SER A 1 91 ? 2.65 26.375 8.352 1 92.38 91 SER A O 1
ATOM 692 N N . ARG A 1 92 ? 2.172 25.922 6.258 1 96.19 92 ARG A N 1
ATOM 693 C CA . ARG A 1 92 ? 0.754 26.234 6.406 1 96.19 92 ARG A CA 1
ATOM 694 C C . ARG A 1 92 ? 0.079 25.266 7.367 1 96.19 92 ARG A C 1
ATOM 696 O O . ARG A 1 92 ? -0.826 25.641 8.109 1 96.19 92 ARG A O 1
ATOM 703 N N . THR A 1 93 ? 0.487 23.969 7.336 1 97 93 THR A N 1
ATOM 704 C CA . THR A 1 93 ? -0.037 22.969 8.266 1 97 93 THR A CA 1
ATOM 705 C C . THR A 1 93 ? 0.211 23.406 9.711 1 97 93 THR A C 1
ATOM 707 O O . THR A 1 93 ? -0.7 23.359 10.547 1 97 93 THR A O 1
ATOM 710 N N . TYR A 1 94 ? 1.424 23.859 9.93 1 97 94 TYR A N 1
ATOM 711 C CA . TYR A 1 94 ? 1.784 24.344 11.266 1 97 94 TYR A CA 1
ATOM 712 C C . TYR A 1 94 ? 0.933 25.531 11.656 1 97 94 TYR A C 1
ATOM 714 O O . TYR A 1 94 ? 0.336 25.547 12.742 1 97 94 TYR A O 1
ATOM 722 N N . GLU A 1 95 ? 0.818 26.531 10.828 1 97 95 GLU A N 1
ATOM 723 C CA . GLU A 1 95 ? 0.097 27.766 11.109 1 97 95 GLU A CA 1
ATOM 724 C C . GLU A 1 95 ? -1.375 27.484 11.406 1 97 95 GLU A C 1
ATOM 726 O O . GLU A 1 95 ? -1.951 28.094 12.32 1 97 95 GLU A O 1
ATOM 731 N N . ASN A 1 96 ? -1.916 26.625 10.648 1 98.12 96 ASN A N 1
ATOM 732 C CA . ASN A 1 96 ? -3.309 26.266 10.891 1 98.12 96 ASN A CA 1
ATOM 733 C C . ASN A 1 96 ? -3.475 25.484 12.188 1 98.12 96 ASN A C 1
ATOM 735 O O . ASN A 1 96 ? -4.367 25.781 12.984 1 98.12 96 ASN A O 1
ATOM 739 N N . PHE A 1 97 ? -2.584 24.547 12.422 1 98.19 97 PHE A N 1
ATOM 740 C CA . PHE A 1 97 ? -2.732 23.609 13.531 1 98.19 97 PHE A CA 1
ATOM 741 C C . PHE A 1 97 ? -2.562 24.328 14.867 1 98.19 97 PHE A C 1
ATOM 743 O O . PHE A 1 97 ? -3.271 24.031 15.836 1 98.19 97 PHE A O 1
ATOM 750 N N . VAL A 1 98 ? -1.632 25.234 14.922 1 96.69 98 VAL A N 1
ATOM 751 C CA . VAL A 1 98 ? -1.362 25.922 16.172 1 96.69 98 VAL A CA 1
ATOM 752 C C . VAL A 1 98 ? -2.584 26.734 16.594 1 96.69 98 VAL A C 1
ATOM 754 O O . VAL A 1 98 ? -2.785 27 17.781 1 96.69 98 VAL A O 1
ATOM 757 N N . ARG A 1 99 ? -3.406 27.109 15.711 1 96.62 99 ARG A N 1
ATOM 758 C CA . ARG A 1 99 ? -4.598 27.906 16.016 1 96.62 99 ARG A CA 1
ATOM 759 C C . ARG A 1 99 ? -5.805 27 16.25 1 96.62 99 ARG A C 1
ATOM 761 O O . ARG A 1 99 ? -6.609 27.25 17.156 1 96.62 99 ARG A O 1
ATOM 768 N N . THR A 1 100 ? -5.934 25.938 15.453 1 97.69 100 THR A N 1
ATOM 769 C CA . THR A 1 100 ? -7.152 25.125 15.477 1 97.69 100 THR A CA 1
ATOM 770 C C . THR A 1 100 ? -6.965 23.875 16.328 1 97.69 100 THR A C 1
ATOM 772 O O . THR A 1 100 ? -7.938 23.312 16.828 1 97.69 100 THR A O 1
ATOM 775 N N . GLU A 1 101 ? -5.758 23.375 16.375 1 98.31 101 GLU A N 1
ATOM 776 C CA . GLU A 1 101 ? -5.375 22.141 17.062 1 98.31 101 GLU A CA 1
ATOM 777 C C . GLU A 1 101 ? -6.105 20.938 16.484 1 98.31 101 GLU A C 1
ATOM 779 O O . GLU A 1 101 ? -6.477 20.016 17.219 1 98.31 101 GLU A O 1
ATOM 784 N N . GLU A 1 102 ? -6.379 21.078 15.195 1 98.25 102 GLU A N 1
ATOM 785 C CA . GLU A 1 102 ? -7.105 20.031 14.492 1 98.25 102 GLU A CA 1
ATOM 786 C C . GLU A 1 102 ? -6.469 19.734 13.133 1 98.25 102 GLU A C 1
ATOM 788 O O . GLU A 1 102 ? -5.875 20.609 12.516 1 98.25 102 GLU A O 1
ATOM 793 N N . LEU A 1 103 ? -6.566 18.516 12.719 1 98.44 103 LEU A N 1
ATOM 794 C CA . LEU A 1 103 ? -6.258 18.141 11.344 1 98.44 103 LEU A CA 1
ATOM 795 C C . LEU A 1 103 ? -7.023 16.891 10.938 1 98.44 103 LEU A C 1
ATOM 797 O O . LEU A 1 103 ? -7.496 16.141 11.797 1 98.44 103 LEU A O 1
ATOM 801 N N . THR A 1 104 ? -7.285 16.766 9.703 1 98.69 104 THR A N 1
ATOM 802 C CA . THR A 1 104 ? -7.832 15.547 9.125 1 98.69 104 THR A CA 1
ATOM 803 C C . THR A 1 104 ? -6.734 14.734 8.445 1 98.69 104 THR A C 1
ATOM 805 O O . THR A 1 104 ? -6.094 15.211 7.504 1 98.69 104 THR A O 1
ATOM 808 N N . ALA A 1 105 ? -6.504 13.555 8.945 1 98.69 105 ALA A N 1
ATOM 809 C CA . ALA A 1 105 ? -5.559 12.633 8.312 1 98.69 105 ALA A CA 1
ATOM 810 C C . ALA A 1 105 ? -6.23 11.828 7.211 1 98.69 105 ALA A C 1
ATOM 812 O O . ALA A 1 105 ? -7.164 11.062 7.469 1 98.69 105 ALA A O 1
ATOM 813 N N . CYS A 1 106 ? -5.789 11.992 6.016 1 98.12 106 CYS A N 1
ATOM 814 C CA . CYS A 1 106 ? -6.328 11.289 4.859 1 98.12 106 CYS A CA 1
ATOM 815 C C . CYS A 1 106 ? -5.43 10.125 4.457 1 98.12 106 CYS A C 1
ATOM 817 O O . CYS A 1 106 ? -4.25 10.328 4.148 1 98.12 106 CYS A O 1
ATOM 819 N N . ILE A 1 107 ? -6.008 8.922 4.492 1 96.62 107 ILE A N 1
ATOM 820 C CA . ILE A 1 107 ? -5.297 7.73 4.039 1 96.62 107 ILE A CA 1
ATOM 821 C C . ILE A 1 107 ? -5.383 7.629 2.518 1 96.62 107 ILE A C 1
ATOM 823 O O . ILE A 1 107 ? -6.438 7.301 1.97 1 96.62 107 ILE A O 1
ATOM 827 N N . VAL A 1 108 ? -4.273 7.945 1.908 1 94.94 108 VAL A N 1
ATOM 828 C CA . VAL A 1 108 ? -4.137 7.938 0.455 1 94.94 108 VAL A CA 1
ATOM 829 C C . VAL A 1 108 ? -3 7.004 0.049 1 94.94 108 VAL A C 1
ATOM 831 O O . VAL A 1 108 ? -1.83 7.285 0.315 1 94.94 108 VAL A O 1
ATOM 834 N N . PRO A 1 109 ? -3.287 5.93 -0.594 1 91.31 109 PRO A N 1
ATOM 835 C CA . PRO A 1 109 ? -2.271 4.906 -0.835 1 91.31 109 PRO A CA 1
ATOM 836 C C . PRO A 1 109 ? -1.41 5.203 -2.061 1 91.31 109 PRO A C 1
ATOM 838 O O . PRO A 1 109 ? -0.542 4.402 -2.42 1 91.31 109 PRO A O 1
ATOM 841 N N . ASP A 1 110 ? -1.498 6.281 -2.742 1 92.06 110 ASP A N 1
ATOM 842 C CA . ASP A 1 110 ? -0.796 6.598 -3.982 1 92.06 110 ASP A CA 1
ATOM 843 C C . ASP A 1 110 ? 0.153 7.777 -3.791 1 92.06 110 ASP A C 1
ATOM 845 O O . ASP A 1 110 ? -0.289 8.914 -3.623 1 92.06 110 ASP A O 1
ATOM 849 N N . PRO A 1 111 ? 1.459 7.523 -3.992 1 96.44 111 PRO A N 1
ATOM 850 C CA . PRO A 1 111 ? 2.43 8.586 -3.723 1 96.44 111 PRO A CA 1
ATOM 851 C C . PRO A 1 111 ? 2.328 9.742 -4.711 1 96.44 111 PRO A C 1
ATOM 853 O O . PRO A 1 111 ? 2.844 10.836 -4.445 1 96.44 111 PRO A O 1
ATOM 856 N N . ILE A 1 112 ? 1.688 9.547 -5.824 1 96 112 ILE A N 1
ATOM 857 C CA . ILE A 1 112 ? 1.567 10.641 -6.785 1 96 112 ILE A CA 1
ATOM 858 C C . ILE A 1 112 ? 0.752 11.781 -6.172 1 96 112 ILE A C 1
ATOM 860 O O . ILE A 1 112 ? 1.01 12.953 -6.445 1 96 112 ILE A O 1
ATOM 864 N N . ARG A 1 113 ? -0.166 11.469 -5.379 1 96.75 113 ARG A N 1
ATOM 865 C CA . ARG A 1 113 ? -0.975 12.492 -4.723 1 96.75 113 ARG A CA 1
ATOM 866 C C . ARG A 1 113 ? -0.156 13.266 -3.693 1 96.75 113 ARG A C 1
ATOM 868 O O . ARG A 1 113 ? -0.425 14.438 -3.43 1 96.75 113 ARG A O 1
ATOM 875 N N . PHE A 1 114 ? 0.815 12.602 -3.105 1 97.81 114 PHE A N 1
ATOM 876 C CA . PHE A 1 114 ? 1.734 13.305 -2.219 1 97.81 114 PHE A CA 1
ATOM 877 C C . PHE A 1 114 ? 2.539 14.344 -2.986 1 97.81 114 PHE A C 1
ATOM 879 O O . PHE A 1 114 ? 2.729 15.469 -2.508 1 97.81 114 PHE A O 1
ATOM 886 N N . LEU A 1 115 ? 2.992 13.969 -4.152 1 97.38 115 LEU A N 1
ATOM 887 C CA . LEU A 1 115 ? 3.705 14.922 -4.992 1 97.38 115 LEU A CA 1
ATOM 888 C C . LEU A 1 115 ? 2.805 16.094 -5.367 1 97.38 115 LEU A C 1
ATOM 890 O O . LEU A 1 115 ? 3.23 17.25 -5.316 1 97.38 115 LEU A O 1
ATOM 894 N N . LYS A 1 116 ? 1.585 15.781 -5.719 1 96.69 116 LYS A N 1
ATOM 895 C CA . LYS A 1 116 ? 0.636 16.828 -6.07 1 96.69 116 LYS A CA 1
ATOM 896 C C . LYS A 1 116 ? 0.374 17.766 -4.887 1 96.69 116 LYS A C 1
ATOM 898 O O . LYS A 1 116 ? 0.216 18.969 -5.062 1 96.69 116 LYS A O 1
ATOM 903 N N . ALA A 1 117 ? 0.286 17.203 -3.729 1 97.19 117 ALA A N 1
ATOM 904 C CA . ALA A 1 117 ? 0.12 18.031 -2.531 1 97.19 117 ALA A CA 1
ATOM 905 C C . ALA A 1 117 ? 1.32 18.953 -2.326 1 97.19 117 ALA A C 1
ATOM 907 O O . ALA A 1 117 ? 1.158 20.141 -2.061 1 97.19 117 ALA A O 1
ATOM 908 N N . LEU A 1 118 ? 2.529 18.406 -2.441 1 94.12 118 LEU A N 1
ATOM 909 C CA . LEU A 1 118 ? 3.752 19.172 -2.295 1 94.12 118 LEU A CA 1
ATOM 910 C C . LEU A 1 118 ? 3.803 20.312 -3.316 1 94.12 118 LEU A C 1
ATOM 912 O O . LEU A 1 118 ? 4.348 21.375 -3.037 1 94.12 118 LEU A O 1
ATOM 916 N N . SER A 1 119 ? 3.182 20.016 -4.438 1 93.81 119 SER A N 1
ATOM 917 C CA . SER A 1 119 ? 3.182 21 -5.516 1 93.81 119 SER A CA 1
ATOM 918 C C . SER A 1 119 ? 1.961 21.906 -5.434 1 93.81 119 SER A C 1
ATOM 920 O O . SER A 1 119 ? 1.72 22.719 -6.336 1 93.81 119 SER A O 1
ATOM 922 N N . LYS A 1 120 ? 1.11 21.719 -4.461 1 93.81 120 LYS A N 1
ATOM 923 C CA . LYS A 1 120 ? -0.096 22.516 -4.242 1 93.81 120 LYS A CA 1
ATOM 924 C C . LYS A 1 120 ? -1.079 22.344 -5.398 1 93.81 120 LYS A C 1
ATOM 926 O O . LYS A 1 120 ? -1.699 23.312 -5.84 1 93.81 120 LYS A O 1
ATOM 931 N N . GLU A 1 121 ? -1.115 21.172 -5.91 1 95.19 121 GLU A N 1
ATOM 932 C CA . GLU A 1 121 ? -1.972 20.875 -7.055 1 95.19 121 GLU A CA 1
ATOM 933 C C . GLU A 1 121 ? -3.027 19.828 -6.688 1 95.19 121 GLU A C 1
ATOM 935 O O . GLU A 1 121 ? -3.781 19.375 -7.551 1 95.19 121 GLU A O 1
ATOM 940 N N . LEU A 1 122 ? -3.039 19.438 -5.484 1 97.44 122 LEU A N 1
ATOM 941 C CA . LEU A 1 122 ? -3.984 18.406 -5.074 1 97.44 122 LEU A CA 1
ATOM 942 C C . LEU A 1 122 ? -5.281 19.031 -4.566 1 97.44 122 LEU A C 1
ATOM 944 O O . LEU A 1 122 ? -5.254 19.938 -3.736 1 97.44 122 LEU A O 1
ATOM 948 N N . ALA A 1 123 ? -6.379 18.531 -5.039 1 96.62 123 ALA A N 1
ATOM 949 C CA . ALA A 1 123 ? -7.68 19.094 -4.676 1 96.62 123 ALA A CA 1
ATOM 950 C C . ALA A 1 123 ? -8.109 18.609 -3.291 1 96.62 123 ALA A C 1
ATOM 952 O O . ALA A 1 123 ? -7.734 17.516 -2.859 1 96.62 123 ALA A O 1
ATOM 953 N N . ILE A 1 124 ? -8.82 19.469 -2.619 1 97.19 124 ILE A N 1
ATOM 954 C CA . ILE A 1 124 ? -9.523 19.125 -1.388 1 97.19 124 ILE A CA 1
ATOM 955 C C . ILE A 1 124 ? -11.016 18.969 -1.678 1 97.19 124 ILE A C 1
ATOM 957 O O . ILE A 1 124 ? -11.617 19.797 -2.367 1 97.19 124 ILE A O 1
ATOM 961 N N . GLU A 1 125 ? -11.547 17.891 -1.191 1 94.19 125 GLU A N 1
ATOM 962 C CA . GLU A 1 125 ? -12.961 17.594 -1.397 1 94.19 125 GLU A CA 1
ATOM 963 C C . GLU A 1 125 ? -13.711 17.547 -0.071 1 94.19 125 GLU A C 1
ATOM 965 O O . GLU A 1 125 ? -13.117 17.281 0.978 1 94.19 125 GLU A O 1
ATOM 970 N N . THR A 1 126 ? -15.008 17.828 -0.178 1 93.31 126 THR A N 1
ATOM 971 C CA . THR A 1 126 ? -15.867 17.719 0.997 1 93.31 126 THR A CA 1
ATOM 972 C C . THR A 1 126 ? -16.688 16.438 0.942 1 93.31 126 THR A C 1
ATOM 974 O O . THR A 1 126 ? -17.312 16.141 -0.08 1 93.31 126 THR A O 1
ATOM 977 N N . VAL A 1 127 ? -16.641 15.68 2.078 1 85.94 127 VAL A N 1
ATOM 978 C CA . VAL A 1 127 ? -17.359 14.414 2.115 1 85.94 127 VAL A CA 1
ATOM 979 C C . VAL A 1 127 ? -18.25 14.359 3.359 1 85.94 127 VAL A C 1
ATOM 981 O O . VAL A 1 127 ? -18.047 15.125 4.305 1 85.94 127 VAL A O 1
ATOM 984 N N . GLY A 1 128 ? -19.281 13.453 3.297 1 79.06 128 GLY A N 1
ATOM 985 C CA . GLY A 1 128 ? -20.141 13.25 4.457 1 79.06 128 GLY A CA 1
ATOM 986 C C . GLY A 1 128 ? -20.75 14.539 4.973 1 79.06 128 GLY A C 1
ATOM 987 O O . GLY A 1 128 ? -21.344 15.305 4.211 1 79.06 128 GLY A O 1
ATOM 988 N N . ASP A 1 129 ? -20.531 14.703 6.32 1 82.88 129 ASP A N 1
ATOM 989 C CA . ASP A 1 129 ? -21.141 15.828 7.008 1 82.88 129 ASP A CA 1
ATOM 990 C C . ASP A 1 129 ? -20.266 17.078 6.914 1 82.88 129 ASP A C 1
ATOM 992 O O . ASP A 1 129 ? -20.188 17.859 7.863 1 82.88 129 ASP A O 1
ATOM 996 N N . GLY A 1 130 ? -19.484 17.125 5.805 1 90.88 130 GLY A N 1
ATOM 997 C CA . GLY A 1 130 ? -18.734 18.359 5.598 1 90.88 130 GLY A CA 1
ATOM 998 C C . GLY A 1 130 ? -17.25 18.203 5.871 1 90.88 130 GLY A C 1
ATOM 999 O O . GLY A 1 130 ? -16.531 19.203 5.941 1 90.88 130 GLY A O 1
ATOM 1000 N N . THR A 1 131 ? -16.812 17.016 6.031 1 94.5 131 THR A N 1
ATOM 1001 C CA . THR A 1 131 ? -15.391 16.781 6.285 1 94.5 131 THR A CA 1
ATOM 1002 C C . THR A 1 131 ? -14.57 17.031 5.023 1 94.5 131 THR A C 1
ATOM 1004 O O . THR A 1 131 ? -14.922 16.562 3.943 1 94.5 131 THR A O 1
ATOM 1007 N N . LYS A 1 132 ? -13.562 17.844 5.172 1 97.25 132 LYS A N 1
ATOM 1008 C CA . LYS A 1 132 ? -12.656 18.109 4.059 1 97.25 132 LYS A CA 1
ATOM 1009 C C . LYS A 1 132 ? -11.547 17.062 3.982 1 97.25 132 LYS A C 1
ATOM 1011 O O . LYS A 1 132 ? -10.859 16.797 4.973 1 97.25 132 LYS A O 1
ATOM 1016 N N . VAL A 1 133 ? -11.422 16.438 2.805 1 97.31 133 VAL A N 1
ATOM 1017 C CA . VAL A 1 133 ? -10.406 15.398 2.621 1 97.31 133 VAL A CA 1
ATOM 1018 C C . VAL A 1 133 ? -9.641 15.648 1.327 1 97.31 133 VAL A C 1
ATOM 1020 O O . VAL A 1 133 ? -10.109 16.375 0.451 1 97.31 133 VAL A O 1
ATOM 1023 N N . ALA A 1 134 ? -8.461 15.078 1.274 1 97.88 134 ALA A N 1
ATOM 1024 C CA . ALA A 1 134 ? -7.652 15.133 0.057 1 97.88 134 ALA A CA 1
ATOM 1025 C C . ALA A 1 134 ? -8.25 14.258 -1.039 1 97.88 134 ALA A C 1
ATOM 1027 O O . ALA A 1 134 ? -8.805 13.195 -0.757 1 97.88 134 ALA A O 1
ATOM 1028 N N . GLU A 1 135 ? -8.055 14.711 -2.24 1 93.88 135 GLU A N 1
ATOM 1029 C CA . GLU A 1 135 ? -8.383 13.859 -3.379 1 93.88 135 GLU A CA 1
ATOM 1030 C C . GLU A 1 135 ? -7.684 12.508 -3.279 1 93.88 135 GLU A C 1
ATOM 1032 O O . GLU A 1 135 ? -6.48 12.445 -3.014 1 93.88 135 GLU A O 1
ATOM 1037 N N . GLY A 1 136 ? -8.469 11.406 -3.523 1 89.88 136 GLY A N 1
ATOM 1038 C CA . GLY A 1 136 ? -7.871 10.086 -3.496 1 89.88 136 GLY A CA 1
ATOM 1039 C C . GLY A 1 136 ? -7.957 9.414 -2.137 1 89.88 136 GLY A C 1
ATOM 1040 O O . GLY A 1 136 ? -7.516 8.273 -1.97 1 89.88 136 GLY A O 1
ATOM 1041 N N . THR A 1 137 ? -8.609 10.047 -1.171 1 92.88 137 THR A N 1
ATOM 1042 C CA . THR A 1 137 ? -8.727 9.523 0.185 1 92.88 137 THR A CA 1
ATOM 1043 C C . THR A 1 137 ? -9.57 8.258 0.203 1 92.88 137 THR A C 1
ATOM 1045 O O . THR A 1 137 ? -10.648 8.211 -0.407 1 92.88 137 THR A O 1
ATOM 1048 N N . ARG A 1 138 ? -9.047 7.223 0.881 1 88.19 138 ARG A N 1
ATOM 1049 C CA . ARG A 1 138 ? -9.789 5.977 1.036 1 88.19 138 ARG A CA 1
ATOM 1050 C C . ARG A 1 138 ? -10.414 5.875 2.426 1 88.19 138 ARG A C 1
ATOM 1052 O O . ARG A 1 138 ? -11.422 5.199 2.611 1 88.19 138 ARG A O 1
ATOM 1059 N N . ALA A 1 139 ? -9.852 6.426 3.352 1 90.06 139 ALA A N 1
ATOM 1060 C CA . ALA A 1 139 ? -10.336 6.613 4.715 1 90.06 139 ALA A CA 1
ATOM 1061 C C . ALA A 1 139 ? -9.766 7.883 5.336 1 90.06 139 ALA A C 1
ATOM 1063 O O . ALA A 1 139 ? -8.758 8.414 4.855 1 90.06 139 ALA A O 1
ATOM 1064 N N . TYR A 1 140 ? -10.445 8.375 6.316 1 94.69 140 TYR A N 1
ATOM 1065 C CA . TYR A 1 140 ? -9.898 9.547 6.988 1 94.69 140 TYR A CA 1
ATOM 1066 C C . TYR A 1 140 ? -10.203 9.508 8.484 1 94.69 140 TYR A C 1
ATOM 1068 O O . TYR A 1 140 ? -11.133 8.828 8.914 1 94.69 140 TYR A O 1
ATOM 1076 N N . LEU A 1 141 ? -9.406 10.18 9.242 1 96.44 141 LEU A N 1
ATOM 1077 C CA . LEU A 1 141 ? -9.57 10.422 10.664 1 96.44 141 LEU A CA 1
ATOM 1078 C C . LEU A 1 141 ? -9.586 11.922 10.969 1 96.44 141 LEU A C 1
ATOM 1080 O O . LEU A 1 141 ? -8.688 12.648 10.531 1 96.44 141 LEU A O 1
ATOM 1084 N N . GLU A 1 142 ? -10.594 12.312 11.602 1 97.69 142 GLU A N 1
ATOM 1085 C CA . GLU A 1 142 ? -10.578 13.648 12.195 1 97.69 142 GLU A CA 1
ATOM 1086 C C . GLU A 1 142 ? -9.891 13.633 13.562 1 97.69 142 GLU A C 1
ATOM 1088 O O . GLU A 1 142 ? -10.312 12.922 14.469 1 97.69 142 GLU A O 1
ATOM 1093 N N . LEU A 1 143 ? -8.82 14.469 13.648 1 98.56 143 LEU A N 1
ATOM 1094 C CA . LEU A 1 143 ? -7.953 14.406 14.82 1 98.56 143 LEU A CA 1
ATOM 1095 C C . LEU A 1 143 ? -7.895 15.758 15.531 1 98.56 143 LEU A C 1
ATOM 1097 O O . LEU A 1 143 ? -7.875 16.797 14.883 1 98.56 143 LEU A O 1
ATOM 1101 N N . GLU A 1 144 ? -7.855 15.664 16.828 1 98.62 144 GLU A N 1
ATOM 1102 C CA . GLU A 1 144 ? -7.656 16.828 17.672 1 98.62 144 GLU A CA 1
ATOM 1103 C C . GLU A 1 144 ? -6.496 16.609 18.656 1 98.62 144 GLU A C 1
ATOM 1105 O O . GLU A 1 144 ? -6.234 15.484 19.062 1 98.62 144 GLU A O 1
ATOM 1110 N N . ALA A 1 145 ? -5.875 17.688 18.984 1 98.62 145 ALA A N 1
ATOM 1111 C CA . ALA A 1 145 ? -4.77 17.594 19.938 1 98.62 145 ALA A CA 1
ATOM 1112 C C . ALA A 1 145 ? -5.281 17.281 21.344 1 98.62 145 ALA A C 1
ATOM 1114 O O . ALA A 1 145 ? -6.195 17.938 21.844 1 98.62 145 ALA A O 1
ATOM 1115 N N . LYS A 1 146 ? -4.742 16.25 21.922 1 97.69 146 LYS A N 1
ATOM 1116 C CA . LYS A 1 146 ? -4.938 15.938 23.328 1 97.69 146 LYS A CA 1
ATOM 1117 C C . LYS A 1 146 ? -3.924 16.672 24.203 1 97.69 146 LYS A C 1
ATOM 1119 O O . LYS A 1 146 ? -4.262 17.156 25.281 1 97.69 146 LYS A O 1
ATOM 1124 N N . GLU A 1 147 ? -2.748 16.641 23.734 1 97.69 147 GLU A N 1
ATOM 1125 C CA . GLU A 1 147 ? -1.607 17.297 24.375 1 97.69 147 GLU A CA 1
ATOM 1126 C C . GLU A 1 147 ? -0.67 17.906 23.328 1 97.69 147 GLU A C 1
ATOM 1128 O O . GLU A 1 147 ? -0.434 17.312 22.281 1 97.69 147 GLU A O 1
ATOM 1133 N N . ILE A 1 148 ? -0.181 19.062 23.703 1 97.88 148 ILE A N 1
ATOM 1134 C CA . ILE A 1 148 ? 0.738 19.75 22.812 1 97.88 148 ILE A CA 1
ATOM 1135 C C . ILE A 1 148 ? 2.02 20.125 23.547 1 97.88 148 ILE A C 1
ATOM 1137 O O . ILE A 1 148 ? 1.968 20.656 24.656 1 97.88 148 ILE A O 1
ATOM 1141 N N . HIS A 1 149 ? 3.061 19.766 23 1 96.62 149 HIS A N 1
ATOM 1142 C CA . HIS A 1 149 ? 4.375 20.172 23.469 1 96.62 149 HIS A CA 1
ATOM 1143 C C . HIS A 1 149 ? 5.027 21.156 22.5 1 96.62 149 HIS A C 1
ATOM 1145 O O . HIS A 1 149 ? 5.371 20.797 21.375 1 96.62 149 HIS A O 1
ATOM 1151 N N . GLU A 1 150 ? 5.262 22.344 23.062 1 92.44 150 GLU A N 1
ATOM 1152 C CA . GLU A 1 150 ? 5.871 23.359 22.219 1 92.44 150 GLU A CA 1
ATOM 1153 C C . GLU A 1 150 ? 7.344 23.062 21.953 1 92.44 150 GLU A C 1
ATOM 1155 O O . GLU A 1 150 ? 8.016 22.438 22.781 1 92.44 150 GLU A O 1
ATOM 1160 N N . GLY A 1 151 ? 7.773 23.391 20.828 1 92.38 151 GLY A N 1
ATOM 1161 C CA . GLY A 1 151 ? 9.148 23.172 20.391 1 92.38 151 GLY A CA 1
ATOM 1162 C C . GLY A 1 151 ? 9.32 23.297 18.891 1 92.38 151 GLY A C 1
ATOM 1163 O O . GLY A 1 151 ? 8.406 23.75 18.188 1 92.38 151 GLY A O 1
ATOM 1164 N N . LYS A 1 152 ? 10.648 23.156 18.531 1 91.62 152 LYS A N 1
ATOM 1165 C CA . LYS A 1 152 ? 10.984 23.062 17.109 1 91.62 152 LYS A CA 1
ATOM 1166 C C . LYS A 1 152 ? 11.547 21.688 16.766 1 91.62 152 LYS A C 1
ATOM 1168 O O . LYS A 1 152 ? 12.75 21.453 16.891 1 91.62 152 LYS A O 1
ATOM 1173 N N . PRO A 1 153 ? 10.617 20.688 16.375 1 94.31 153 PRO A N 1
ATOM 1174 C CA . PRO A 1 153 ? 9.219 20.844 15.961 1 94.31 153 PRO A CA 1
ATOM 1175 C C . PRO A 1 153 ? 8.25 20.844 17.141 1 94.31 153 PRO A C 1
ATOM 1177 O O . PRO A 1 153 ? 8.602 20.391 18.234 1 94.31 153 PRO A O 1
ATOM 1180 N N . LEU A 1 154 ? 7.074 21.406 16.891 1 97.19 154 LEU A N 1
ATOM 1181 C CA . LEU A 1 154 ? 5.934 21.172 17.781 1 97.19 154 LEU A CA 1
ATOM 1182 C C . LEU A 1 154 ? 5.52 19.703 17.75 1 97.19 154 LEU A C 1
ATOM 1184 O O . LEU A 1 154 ? 5.41 19.109 16.688 1 97.19 154 LEU A O 1
ATOM 1188 N N . THR A 1 155 ? 5.359 19.109 18.906 1 98.25 155 THR A N 1
ATOM 1189 C CA . THR A 1 155 ? 4.895 17.734 19.031 1 98.25 155 THR A CA 1
ATOM 1190 C C . THR A 1 155 ? 3.504 17.688 19.656 1 98.25 155 THR A C 1
ATOM 1192 O O . THR A 1 155 ? 3.262 18.328 20.688 1 98.25 155 THR A O 1
ATOM 1195 N N . ALA A 1 156 ? 2.604 17 19.062 1 98.69 156 ALA A N 1
ATOM 1196 C CA . ALA A 1 156 ? 1.248 16.906 19.594 1 98.69 156 ALA A CA 1
ATOM 1197 C C . ALA A 1 156 ? 0.782 15.453 19.641 1 98.69 156 ALA A C 1
ATOM 1199 O O . ALA A 1 156 ? 0.993 14.695 18.688 1 98.69 156 ALA A O 1
ATOM 1200 N N . GLU A 1 157 ? 0.244 15.039 20.734 1 98.69 157 GLU A N 1
ATOM 1201 C CA . GLU A 1 157 ? -0.527 13.805 20.812 1 98.69 157 GLU A CA 1
ATOM 1202 C C . GLU A 1 157 ? -1.974 14.031 20.375 1 98.69 157 GLU A C 1
ATOM 1204 O O . GLU A 1 157 ? -2.623 14.977 20.828 1 98.69 157 GLU A O 1
ATOM 1209 N N . LEU A 1 158 ? -2.457 13.172 19.547 1 98.69 158 LEU A N 1
ATOM 1210 C CA . LEU A 1 158 ? -3.754 13.398 18.906 1 98.69 158 LEU A CA 1
ATOM 1211 C C . LEU A 1 158 ? -4.766 12.352 19.359 1 98.69 158 LEU A C 1
ATOM 1213 O O . LEU A 1 158 ? -4.387 11.234 19.734 1 98.69 158 LEU A O 1
ATOM 1217 N N . GLN A 1 159 ? -6.012 12.711 19.328 1 97.69 159 GLN A N 1
ATOM 1218 C CA . GLN A 1 159 ? -7.121 11.789 19.547 1 97.69 159 GLN A CA 1
ATOM 1219 C C . GLN A 1 159 ? -8.102 11.812 18.391 1 97.69 159 GLN A C 1
ATOM 1221 O O . GLN A 1 159 ? -8.328 12.867 17.781 1 97.69 159 GLN A O 1
ATOM 1226 N N . VAL A 1 160 ? -8.672 10.656 18.094 1 96.25 160 VAL A N 1
ATOM 1227 C CA . VAL A 1 160 ? -9.648 10.531 17.031 1 96.25 160 VAL A CA 1
ATOM 1228 C C . VAL A 1 160 ? -11.008 11.055 17.5 1 96.25 160 VAL A C 1
ATOM 1230 O O . VAL A 1 160 ? -11.539 10.586 18.516 1 96.25 160 VAL A O 1
ATOM 1233 N N . VAL A 1 161 ? -11.602 12.008 16.734 1 95.06 161 VAL A N 1
ATOM 1234 C CA . VAL A 1 161 ? -12.898 12.555 17.141 1 95.06 161 VAL A CA 1
ATOM 1235 C C . VAL A 1 161 ? -13.93 12.281 16.047 1 95.06 161 VAL A C 1
ATOM 1237 O O . VAL A 1 161 ? -15.117 12.547 16.234 1 95.06 161 VAL A O 1
ATOM 1240 N N . GLY A 1 162 ? -13.453 11.828 14.984 1 92.12 162 GLY A N 1
ATOM 1241 C CA . GLY A 1 162 ? -14.297 11.469 13.852 1 92.12 162 GLY A CA 1
ATOM 1242 C C . GLY A 1 162 ? -13.562 10.648 12.805 1 92.12 162 GLY A C 1
ATOM 1243 O O . GLY A 1 162 ? -12.328 10.594 12.797 1 92.12 162 GLY A O 1
ATOM 1244 N N . TRP A 1 163 ? -14.305 10.016 11.969 1 90.94 163 TRP A N 1
ATOM 1245 C CA . TRP A 1 163 ? -13.688 9.195 10.938 1 90.94 163 TRP A CA 1
ATOM 1246 C C . TRP A 1 163 ? -14.688 8.875 9.828 1 90.94 163 TRP A C 1
ATOM 1248 O O . TRP A 1 163 ? -15.891 9.109 9.977 1 90.94 163 TRP A O 1
ATOM 1258 N N . GLY A 1 164 ? -14.125 8.383 8.734 1 86.06 164 GLY A N 1
ATOM 1259 C CA . GLY A 1 164 ? -14.93 7.887 7.633 1 86.06 164 GLY A CA 1
ATOM 1260 C C . GLY A 1 164 ? -14.195 6.906 6.746 1 86.06 164 GLY A C 1
ATOM 1261 O O . GLY A 1 164 ? -12.977 7.008 6.578 1 86.06 164 GLY A O 1
ATOM 1262 N N . LEU A 1 165 ? -14.961 5.93 6.285 1 81.31 165 LEU A N 1
ATOM 1263 C CA . LEU A 1 165 ? -14.477 4.984 5.285 1 81.31 165 LEU A CA 1
ATOM 1264 C C . LEU A 1 165 ? -15.086 5.285 3.916 1 81.31 165 LEU A C 1
ATOM 1266 O O . LEU A 1 165 ? -16.312 5.352 3.777 1 81.31 165 LEU A O 1
ATOM 1270 N N . LEU A 1 166 ? -14.359 5.562 2.971 1 76.62 166 LEU A N 1
ATOM 1271 C CA . LEU A 1 166 ? -14.891 5.945 1.667 1 76.62 166 LEU A CA 1
ATOM 1272 C C . LEU A 1 166 ? -14.797 4.789 0.679 1 76.62 166 LEU A C 1
ATOM 1274 O O . LEU A 1 166 ? -15.82 4.293 0.201 1 76.62 166 LEU A O 1
ATOM 1278 N N . HIS A 1 167 ? -13.555 4.434 0.012 1 71.12 167 HIS A N 1
ATOM 1279 C CA . HIS A 1 167 ? -13.43 3.42 -1.028 1 71.12 167 HIS A CA 1
ATOM 1280 C C . HIS A 1 167 ? -12.242 2.504 -0.763 1 71.12 167 HIS A C 1
ATOM 1282 O O . HIS A 1 167 ? -11.266 2.502 -1.524 1 71.12 167 HIS A O 1
ATOM 1288 N N . PRO A 1 168 ? -12.523 1.665 0.178 1 70.56 168 PRO A N 1
ATOM 1289 C CA . PRO A 1 168 ? -11.391 0.773 0.412 1 70.56 168 PRO A CA 1
ATOM 1290 C C . PRO A 1 168 ? -11.211 -0.264 -0.695 1 70.56 168 PRO A C 1
ATOM 1292 O O . PRO A 1 168 ? -12.203 -0.763 -1.239 1 70.56 168 PRO A O 1
ATOM 1295 N N . ARG A 1 169 ? -10.031 -0.457 -1.122 1 75 169 ARG A N 1
ATOM 1296 C CA . ARG A 1 169 ? -9.719 -1.492 -2.104 1 75 169 ARG A CA 1
ATOM 1297 C C . ARG A 1 169 ? -8.344 -2.104 -1.839 1 75 169 ARG A C 1
ATOM 1299 O O . ARG A 1 169 ? -7.461 -1.439 -1.296 1 75 169 ARG A O 1
ATOM 1306 N N . PRO A 1 170 ? -8.281 -3.383 -2.277 1 78.81 170 PRO A N 1
ATOM 1307 C CA . PRO A 1 170 ? -6.941 -3.961 -2.182 1 78.81 170 PRO A CA 1
ATOM 1308 C C . PRO A 1 170 ? -5.938 -3.283 -3.111 1 78.81 170 PRO A C 1
ATOM 1310 O O . PRO A 1 170 ? -6.336 -2.588 -4.051 1 78.81 170 PRO A O 1
ATOM 1313 N N . ARG A 1 171 ? -4.73 -3.418 -2.713 1 87.38 171 ARG A N 1
ATOM 1314 C CA . ARG A 1 171 ? -3.666 -2.895 -3.564 1 87.38 171 ARG A CA 1
ATOM 1315 C C . ARG A 1 171 ? -2.434 -3.789 -3.512 1 87.38 171 ARG A C 1
ATOM 1317 O O . ARG A 1 171 ? -1.966 -4.148 -2.428 1 87.38 171 ARG A O 1
ATOM 1324 N N . ALA A 1 172 ? -2.027 -4.172 -4.652 1 91.5 172 ALA A N 1
ATOM 1325 C CA . ALA A 1 172 ? -0.754 -4.883 -4.734 1 91.5 172 ALA A CA 1
ATOM 1326 C C . ALA A 1 172 ? 0.415 -3.957 -4.414 1 91.5 172 ALA A C 1
ATOM 1328 O O . ALA A 1 172 ? 0.289 -2.732 -4.512 1 91.5 172 ALA A O 1
ATOM 1329 N N . LEU A 1 173 ? 1.44 -4.582 -3.982 1 94.5 173 LEU A N 1
ATOM 1330 C CA . LEU A 1 173 ? 2.68 -3.82 -3.873 1 94.5 173 LEU A CA 1
ATOM 1331 C C . LEU A 1 173 ? 3.215 -3.451 -5.254 1 94.5 173 LEU A C 1
ATOM 1333 O O . LEU A 1 173 ? 3.197 -4.277 -6.172 1 94.5 173 LEU A O 1
ATOM 1337 N N . VAL A 1 174 ? 3.566 -2.201 -5.375 1 95.56 174 VAL A N 1
ATOM 1338 C CA . VAL A 1 174 ? 4.152 -1.685 -6.609 1 95.56 174 VAL A CA 1
ATOM 1339 C C . VAL A 1 174 ? 5.473 -0.98 -6.301 1 95.56 174 VAL A C 1
ATOM 1341 O O . VAL A 1 174 ? 5.484 0.078 -5.668 1 95.56 174 VAL A O 1
ATOM 1344 N N . ARG A 1 175 ? 6.504 -1.566 -6.773 1 94.62 175 ARG A N 1
ATOM 1345 C CA . ARG A 1 175 ? 7.824 -1.031 -6.465 1 94.62 175 ARG A CA 1
ATOM 1346 C C . ARG A 1 175 ? 7.957 0.411 -6.941 1 94.62 175 ARG A C 1
ATOM 1348 O O . ARG A 1 175 ? 8.594 1.234 -6.281 1 94.62 175 ARG A O 1
ATOM 1355 N N . GLY A 1 176 ? 7.41 0.656 -8.086 1 96.25 176 GLY A N 1
ATOM 1356 C CA . GLY A 1 176 ? 7.469 2.014 -8.602 1 96.25 176 GLY A CA 1
ATOM 1357 C C . GLY A 1 176 ? 6.84 3.035 -7.676 1 96.25 176 GLY A C 1
ATOM 1358 O O . GLY A 1 176 ? 7.344 4.152 -7.539 1 96.25 176 GLY A O 1
ATOM 1359 N N . GLU A 1 177 ? 5.754 2.672 -7.07 1 96.5 177 GLU A N 1
ATOM 1360 C CA . GLU A 1 177 ? 5.102 3.559 -6.109 1 96.5 177 GLU A CA 1
ATOM 1361 C C . GLU A 1 177 ? 5.973 3.768 -4.871 1 96.5 177 GLU A C 1
ATOM 1363 O O . GLU A 1 177 ? 6.125 4.895 -4.395 1 96.5 177 GLU A O 1
ATOM 1368 N N . SER A 1 178 ? 6.516 2.668 -4.41 1 95.12 178 SER A N 1
ATOM 1369 C CA . SER A 1 178 ? 7.43 2.748 -3.271 1 95.12 178 SER A CA 1
ATOM 1370 C C . SER A 1 178 ? 8.617 3.65 -3.578 1 95.12 178 SER A C 1
ATOM 1372 O O . SER A 1 178 ? 9.031 4.457 -2.74 1 95.12 178 SER A O 1
ATOM 1374 N N . ALA A 1 179 ? 9.117 3.467 -4.727 1 96.12 179 ALA A N 1
ATOM 1375 C CA . ALA A 1 179 ? 10.281 4.242 -5.141 1 96.12 179 ALA A CA 1
ATOM 1376 C C . ALA A 1 179 ? 9.945 5.727 -5.246 1 96.12 179 ALA A C 1
ATOM 1378 O O . ALA A 1 179 ? 10.758 6.582 -4.891 1 96.12 179 ALA A O 1
ATOM 1379 N N . LEU A 1 180 ? 8.812 6.027 -5.758 1 97.19 180 LEU A N 1
ATOM 1380 C CA . LEU A 1 180 ? 8.43 7.434 -5.844 1 97.19 180 LEU A CA 1
ATOM 1381 C C . LEU A 1 180 ? 8.312 8.055 -4.457 1 97.19 180 LEU A C 1
ATOM 1383 O O . LEU A 1 180 ? 8.766 9.18 -4.234 1 97.19 180 LEU A O 1
ATOM 1387 N N . LEU A 1 181 ? 7.707 7.355 -3.58 1 96 181 LEU A N 1
ATOM 1388 C CA . LEU A 1 181 ? 7.629 7.848 -2.209 1 96 181 LEU A CA 1
ATOM 1389 C C . LEU A 1 181 ? 9.016 8.156 -1.663 1 96 181 LEU A C 1
ATOM 1391 O O . LEU A 1 181 ? 9.242 9.227 -1.086 1 96 181 LEU A O 1
ATOM 1395 N N . GLU A 1 182 ? 9.906 7.266 -1.87 1 93.75 182 GLU A N 1
ATOM 1396 C CA . GLU A 1 182 ? 11.281 7.457 -1.42 1 93.75 182 GLU A CA 1
ATOM 1397 C C . GLU A 1 182 ? 11.914 8.664 -2.094 1 93.75 182 GLU A C 1
ATOM 1399 O O . GLU A 1 182 ? 12.602 9.461 -1.442 1 93.75 182 GLU A O 1
ATOM 1404 N N . ALA A 1 183 ? 11.719 8.781 -3.346 1 95.94 183 ALA A N 1
ATOM 1405 C CA . ALA A 1 183 ? 12.266 9.922 -4.074 1 95.94 183 ALA A CA 1
ATOM 1406 C C . ALA A 1 183 ? 11.766 11.234 -3.477 1 95.94 183 ALA A C 1
ATOM 1408 O O . ALA A 1 183 ? 12.539 12.188 -3.332 1 95.94 183 ALA A O 1
ATOM 1409 N N . LEU A 1 184 ? 10.531 11.273 -3.178 1 95.62 184 LEU A N 1
ATOM 1410 C CA . LEU A 1 184 ? 9.93 12.484 -2.617 1 95.62 184 LEU A CA 1
ATOM 1411 C C . LEU A 1 184 ? 10.531 12.797 -1.249 1 95.62 184 LEU A C 1
ATOM 1413 O O . LEU A 1 184 ? 10.773 13.961 -0.926 1 95.62 184 LEU A O 1
ATOM 1417 N N . VAL A 1 185 ? 10.695 11.805 -0.414 1 91.75 185 VAL A N 1
ATOM 1418 C CA . VAL A 1 185 ? 11.32 11.984 0.892 1 91.75 185 VAL A CA 1
ATOM 1419 C C . VAL A 1 185 ? 12.727 12.555 0.717 1 91.75 185 VAL A C 1
ATOM 1421 O O . VAL A 1 185 ? 13.094 13.523 1.386 1 91.75 185 VAL A O 1
ATOM 1424 N N . GLU A 1 186 ? 13.484 11.938 -0.188 1 92.12 186 GLU A N 1
ATOM 1425 C CA . GLU A 1 186 ? 14.836 12.414 -0.464 1 92.12 186 GLU A CA 1
ATOM 1426 C C . GLU A 1 186 ? 14.828 13.844 -0.991 1 92.12 186 GLU A C 1
ATOM 1428 O O . GLU A 1 186 ? 15.648 14.664 -0.585 1 92.12 186 GLU A O 1
ATOM 1433 N N . LEU A 1 187 ? 13.914 14.125 -1.841 1 93.12 187 LEU A N 1
ATOM 1434 C CA . LEU A 1 187 ? 13.797 15.453 -2.438 1 93.12 187 LEU A CA 1
ATOM 1435 C C . LEU A 1 187 ? 13.617 16.516 -1.362 1 93.12 187 LEU A C 1
ATOM 1437 O O . LEU A 1 187 ? 14.242 17.578 -1.429 1 93.12 187 LEU A O 1
ATOM 1441 N N . THR A 1 188 ? 12.797 16.188 -0.383 1 88.5 188 THR A N 1
ATOM 1442 C CA . THR A 1 188 ? 12.5 17.156 0.667 1 88.5 188 THR A CA 1
ATOM 1443 C C . THR A 1 188 ? 13.672 17.297 1.626 1 88.5 188 THR A C 1
ATOM 1445 O O . THR A 1 188 ? 13.688 18.188 2.48 1 88.5 188 THR A O 1
ATOM 1448 N N . ARG A 1 189 ? 14.719 16.5 1.496 1 87.31 189 ARG A N 1
ATOM 1449 C CA . ARG A 1 189 ? 15.836 16.516 2.432 1 87.31 189 ARG A CA 1
ATOM 1450 C C . ARG A 1 189 ? 17.125 16.938 1.738 1 87.31 189 ARG A C 1
ATOM 1452 O O . ARG A 1 189 ? 18.188 16.969 2.359 1 87.31 189 ARG A O 1
ATOM 1459 N N . ILE A 1 190 ? 17.078 17.203 0.548 1 90.12 190 ILE A N 1
ATOM 1460 C CA . ILE A 1 190 ? 18.266 17.516 -0.235 1 90.12 190 ILE A CA 1
ATOM 1461 C C . ILE A 1 190 ? 19.016 18.688 0.395 1 90.12 190 ILE A C 1
ATOM 1463 O O . ILE A 1 190 ? 20.234 18.797 0.28 1 90.12 190 ILE A O 1
ATOM 1467 N N . HIS A 1 191 ? 18.359 19.609 0.993 1 86.44 191 HIS A N 1
ATOM 1468 C CA . HIS A 1 191 ? 18.969 20.766 1.623 1 86.44 191 HIS A CA 1
ATOM 1469 C C . HIS A 1 191 ? 19.812 20.375 2.826 1 86.44 191 HIS A C 1
ATOM 1471 O O . HIS A 1 191 ? 20.672 21.141 3.281 1 86.44 191 HIS A O 1
ATOM 1477 N N . LEU A 1 192 ? 19.672 19.188 3.281 1 86.19 192 LEU A N 1
ATOM 1478 C CA . LEU A 1 192 ? 20.406 18.703 4.438 1 86.19 192 LEU A CA 1
ATOM 1479 C C . LEU A 1 192 ? 21.719 18.062 4.012 1 86.19 192 LEU A C 1
ATOM 1481 O O . LEU A 1 192 ? 22.75 18.234 4.672 1 86.19 192 LEU A O 1
ATOM 1485 N N . ASP A 1 193 ? 21.703 17.297 2.971 1 87.69 193 ASP A N 1
ATOM 1486 C CA . ASP A 1 193 ? 22.844 16.516 2.482 1 87.69 193 ASP A CA 1
ATOM 1487 C C . ASP A 1 193 ? 22.719 16.234 0.988 1 87.69 193 ASP A C 1
ATOM 1489 O O . ASP A 1 193 ? 21.656 15.82 0.518 1 87.69 193 ASP A O 1
ATOM 1493 N N . GLU A 1 194 ? 23.875 16.406 0.309 1 86 194 GLU A N 1
ATOM 1494 C CA . GLU A 1 194 ? 23.875 16.234 -1.139 1 86 194 GLU A CA 1
ATOM 1495 C C . GLU A 1 194 ? 23.688 14.758 -1.507 1 86 194 GLU A C 1
ATOM 1497 O O . GLU A 1 194 ? 23.297 14.438 -2.633 1 86 194 GLU A O 1
ATOM 1502 N N . ASP A 1 195 ? 23.922 13.93 -0.586 1 88.62 195 ASP A N 1
ATOM 1503 C CA . ASP A 1 195 ? 23.766 12.5 -0.831 1 88.62 195 ASP A CA 1
ATOM 1504 C C . ASP A 1 195 ? 22.312 12.156 -1.159 1 88.62 195 ASP A C 1
ATOM 1506 O O . ASP A 1 195 ? 22.031 11.148 -1.811 1 88.62 195 ASP A O 1
ATOM 1510 N N . HIS A 1 196 ? 21.453 13.023 -0.778 1 90.94 196 HIS A N 1
ATOM 1511 C CA . HIS A 1 196 ? 20.031 12.805 -1.021 1 90.94 196 HIS A CA 1
ATOM 1512 C C . HIS A 1 196 ? 19.703 12.969 -2.5 1 90.94 196 HIS A C 1
ATOM 1514 O O . HIS A 1 196 ? 18.719 12.398 -2.98 1 90.94 196 HIS A O 1
ATOM 1520 N N . VAL A 1 197 ? 20.547 13.703 -3.182 1 93.31 197 VAL A N 1
ATOM 1521 C CA . VAL A 1 197 ? 20.328 13.883 -4.613 1 93.31 197 VAL A CA 1
ATOM 1522 C C . VAL A 1 197 ? 20.484 12.547 -5.332 1 93.31 197 VAL A C 1
ATOM 1524 O O . VAL A 1 197 ? 19.594 12.125 -6.082 1 93.31 197 VAL A O 1
ATOM 1527 N N . ASP A 1 198 ? 21.562 11.898 -5.035 1 92.31 198 ASP A N 1
ATOM 1528 C CA . ASP A 1 198 ? 21.844 10.617 -5.684 1 92.31 198 ASP A CA 1
ATOM 1529 C C . ASP A 1 198 ? 20.797 9.578 -5.305 1 92.31 198 ASP A C 1
ATOM 1531 O O . ASP A 1 198 ? 20.375 8.773 -6.141 1 92.31 198 ASP A O 1
ATOM 1535 N N . ALA A 1 199 ? 20.453 9.594 -4.09 1 91.38 199 ALA A N 1
ATOM 1536 C CA . ALA A 1 199 ? 19.438 8.664 -3.625 1 91.38 199 ALA A CA 1
ATOM 1537 C C . ALA A 1 199 ? 18.109 8.906 -4.34 1 91.38 199 ALA A C 1
ATOM 1539 O O . ALA A 1 199 ? 17.422 7.953 -4.723 1 91.38 199 ALA A O 1
ATOM 1540 N N . CYS A 1 200 ? 17.797 10.094 -4.512 1 95.44 200 CYS A N 1
ATOM 1541 C CA . CYS A 1 200 ? 16.578 10.477 -5.227 1 95.44 200 CYS A CA 1
ATOM 1542 C C . CYS A 1 200 ? 16.609 9.977 -6.668 1 95.44 200 CYS A C 1
ATOM 1544 O O . CYS A 1 200 ? 15.664 9.359 -7.141 1 95.44 200 CYS A O 1
ATOM 1546 N N . LYS A 1 201 ? 17.734 10.188 -7.293 1 95.44 201 LYS A N 1
ATOM 1547 C CA . LYS A 1 201 ? 17.891 9.766 -8.68 1 95.44 201 LYS A CA 1
ATOM 1548 C C . LYS A 1 201 ? 17.781 8.25 -8.812 1 95.44 201 LYS A C 1
ATOM 1550 O O . LYS A 1 201 ? 17.141 7.746 -9.742 1 95.44 201 LYS A O 1
ATOM 1555 N N . ARG A 1 202 ? 18.344 7.586 -7.941 1 92.81 202 ARG A N 1
ATOM 1556 C CA . ARG A 1 202 ? 18.281 6.129 -7.961 1 92.81 202 ARG A CA 1
ATOM 1557 C C . ARG A 1 202 ? 16.828 5.652 -7.816 1 92.81 202 ARG A C 1
ATOM 1559 O O . ARG A 1 202 ? 16.406 4.727 -8.508 1 92.81 202 ARG A O 1
ATOM 1566 N N . ALA A 1 203 ? 16.156 6.25 -6.914 1 95.19 203 ALA A N 1
ATOM 1567 C CA . ALA A 1 203 ? 14.758 5.906 -6.727 1 95.19 203 ALA A CA 1
ATOM 1568 C C . ALA A 1 203 ? 13.953 6.164 -7.996 1 95.19 203 ALA A C 1
ATOM 1570 O O . ALA A 1 203 ? 13.117 5.348 -8.391 1 95.19 203 ALA A O 1
ATOM 1571 N N . LEU A 1 204 ? 14.25 7.262 -8.664 1 97.56 204 LEU A N 1
ATOM 1572 C CA . LEU A 1 204 ? 13.531 7.605 -9.883 1 97.56 204 LEU A CA 1
ATOM 1573 C C . LEU A 1 204 ? 13.789 6.578 -10.977 1 97.56 204 LEU A C 1
ATOM 1575 O O . LEU A 1 204 ? 12.914 6.293 -11.797 1 97.56 204 LEU A O 1
ATOM 1579 N N . GLU A 1 205 ? 14.945 6.059 -11 1 95.94 205 GLU A N 1
ATOM 1580 C CA . GLU A 1 205 ? 15.25 5.027 -11.984 1 95.94 205 GLU A CA 1
ATOM 1581 C C . GLU A 1 205 ? 14.359 3.801 -11.797 1 95.94 205 GLU A C 1
ATOM 1583 O O . GLU A 1 205 ? 13.922 3.188 -12.766 1 95.94 205 GLU A O 1
ATOM 1588 N N . VAL A 1 206 ? 14.133 3.451 -10.547 1 94.81 206 VAL A N 1
ATOM 1589 C CA . VAL A 1 206 ? 13.234 2.338 -10.25 1 94.81 206 VAL A CA 1
ATOM 1590 C C . VAL A 1 206 ? 11.828 2.664 -10.742 1 94.81 206 VAL A C 1
ATOM 1592 O O . VAL A 1 206 ? 11.156 1.811 -11.32 1 94.81 206 VAL A O 1
ATOM 1595 N N . VAL A 1 207 ? 11.375 3.885 -10.508 1 97.5 207 VAL A N 1
ATOM 1596 C CA . VAL A 1 207 ? 10.062 4.309 -10.984 1 97.5 207 VAL A CA 1
ATOM 1597 C C . VAL A 1 207 ? 9.977 4.113 -12.5 1 97.5 207 VAL A C 1
ATOM 1599 O O . VAL A 1 207 ? 9.055 3.461 -12.992 1 97.5 207 VAL A O 1
ATOM 1602 N N . LYS A 1 208 ? 10.961 4.547 -13.234 1 97.38 208 LYS A N 1
ATOM 1603 C CA . LYS A 1 208 ? 10.969 4.516 -14.695 1 97.38 208 LYS A CA 1
ATOM 1604 C C . LYS A 1 208 ? 10.93 3.08 -15.211 1 97.38 208 LYS A C 1
ATOM 1606 O O . LYS A 1 208 ? 10.328 2.809 -16.25 1 97.38 208 LYS A O 1
ATOM 1611 N N . ARG A 1 209 ? 11.461 2.244 -14.461 1 95.31 209 ARG A N 1
ATOM 1612 C CA . ARG A 1 209 ? 11.617 0.874 -14.93 1 95.31 209 ARG A CA 1
ATOM 1613 C C . ARG A 1 209 ? 10.391 0.032 -14.586 1 95.31 209 ARG A C 1
ATOM 1615 O O . ARG A 1 209 ? 10.188 -1.038 -15.164 1 95.31 209 ARG A O 1
ATOM 1622 N N . THR A 1 210 ? 9.586 0.49 -13.664 1 96.12 210 THR A N 1
ATOM 1623 C CA . THR A 1 210 ? 8.609 -0.46 -13.141 1 96.12 210 THR A CA 1
ATOM 1624 C C . THR A 1 210 ? 7.195 0.085 -13.281 1 96.12 210 THR A C 1
ATOM 1626 O O . THR A 1 210 ? 6.223 -0.635 -13.055 1 96.12 210 THR A O 1
ATOM 1629 N N . ILE A 1 211 ? 7.02 1.311 -13.602 1 96.44 211 ILE A N 1
ATOM 1630 C CA . ILE A 1 211 ? 5.699 1.886 -13.844 1 96.44 211 ILE A CA 1
ATOM 1631 C C . ILE A 1 211 ? 5.711 2.684 -15.148 1 96.44 211 ILE A C 1
ATOM 1633 O O . ILE A 1 211 ? 6.617 3.484 -15.383 1 96.44 211 ILE A O 1
ATOM 1637 N N . TRP A 1 212 ? 4.816 2.455 -16.031 1 94.12 212 TRP A N 1
ATOM 1638 C CA . TRP A 1 212 ? 4.785 3.125 -17.328 1 94.12 212 TRP A CA 1
ATOM 1639 C C . TRP A 1 212 ? 3.508 3.941 -17.484 1 94.12 212 TRP A C 1
ATOM 1641 O O . TRP A 1 212 ? 2.98 4.066 -18.594 1 94.12 212 TRP A O 1
ATOM 1651 N N . SER A 1 213 ? 3.076 4.555 -16.516 1 93.19 213 SER A N 1
ATOM 1652 C CA . SER A 1 213 ? 1.935 5.465 -16.469 1 93.19 213 SER A CA 1
ATOM 1653 C C . SER A 1 213 ? 2.334 6.875 -16.891 1 93.19 213 SER A C 1
ATOM 1655 O O . SER A 1 213 ? 3.42 7.344 -16.547 1 93.19 213 SER A O 1
ATOM 1657 N N . GLU A 1 214 ? 1.422 7.523 -17.594 1 93.75 214 GLU A N 1
ATOM 1658 C CA . GLU A 1 214 ? 1.661 8.914 -17.953 1 93.75 214 GLU A CA 1
ATOM 1659 C C . GLU A 1 214 ? 1.801 9.789 -16.719 1 93.75 214 GLU A C 1
ATOM 1661 O O . GLU A 1 214 ? 2.637 10.695 -16.672 1 93.75 214 GLU A O 1
ATOM 1666 N N . GLU A 1 215 ? 0.99 9.523 -15.789 1 94.38 215 GLU A N 1
ATOM 1667 C CA . GLU A 1 215 ? 1.041 10.305 -14.562 1 94.38 215 GLU A CA 1
ATOM 1668 C C . GLU A 1 215 ? 2.387 10.141 -13.859 1 94.38 215 GLU A C 1
ATOM 1670 O O . GLU A 1 215 ? 2.932 11.109 -13.32 1 94.38 215 GLU A O 1
ATOM 1675 N N . TYR A 1 216 ? 2.904 8.977 -13.852 1 96.19 216 TYR A N 1
ATOM 1676 C CA . TYR A 1 216 ? 4.176 8.742 -13.172 1 96.19 216 TYR A CA 1
ATOM 1677 C C . TYR A 1 216 ? 5.34 9.258 -14.016 1 96.19 216 TYR A C 1
ATOM 1679 O O . TYR A 1 216 ? 6.387 9.625 -13.469 1 96.19 216 TYR A O 1
ATOM 1687 N N . GLN A 1 217 ? 5.188 9.289 -15.32 1 95.94 217 GLN A N 1
ATOM 1688 C CA . GLN A 1 217 ? 6.18 9.969 -16.156 1 95.94 217 GLN A CA 1
ATOM 1689 C C . GLN A 1 217 ? 6.238 11.461 -15.828 1 95.94 217 GLN A C 1
ATOM 1691 O O . GLN A 1 217 ? 7.324 12.023 -15.688 1 95.94 217 GLN A O 1
ATOM 1696 N N . TRP A 1 218 ? 5.105 12 -15.719 1 96.38 218 TRP A N 1
ATOM 1697 C CA . TRP A 1 218 ? 5.016 13.391 -15.281 1 96.38 218 TRP A CA 1
ATOM 1698 C C . TRP A 1 218 ? 5.703 13.594 -13.938 1 96.38 218 TRP A C 1
ATOM 1700 O O . TRP A 1 218 ? 6.453 14.547 -13.758 1 96.38 218 TRP A O 1
ATOM 1710 N N . ALA A 1 219 ? 5.414 12.688 -13.039 1 96.75 219 ALA A N 1
ATOM 1711 C CA . ALA A 1 219 ? 5.988 12.781 -11.695 1 96.75 219 ALA A CA 1
ATOM 1712 C C . ALA A 1 219 ? 7.512 12.75 -11.75 1 96.75 219 ALA A C 1
ATOM 1714 O O . ALA A 1 219 ? 8.18 13.547 -11.086 1 96.75 219 ALA A O 1
ATOM 1715 N N . VAL A 1 220 ? 8.016 11.844 -12.539 1 97.44 220 VAL A N 1
ATOM 1716 C CA . VAL A 1 220 ? 9.461 11.719 -12.68 1 97.44 220 VAL A CA 1
ATOM 1717 C C . VAL A 1 220 ? 10.039 13.023 -13.219 1 97.44 220 VAL A C 1
ATOM 1719 O O . VAL A 1 220 ? 11.008 13.555 -12.672 1 97.44 220 VAL A O 1
ATOM 1722 N N . GLU A 1 221 ? 9.469 13.539 -14.219 1 96.88 221 GLU A N 1
ATOM 1723 C CA . GLU A 1 221 ? 9.938 14.781 -14.82 1 96.88 221 GLU A CA 1
ATOM 1724 C C . GLU A 1 221 ? 9.883 15.93 -13.82 1 96.88 221 GLU A C 1
ATOM 1726 O O . GLU A 1 221 ? 10.805 16.75 -13.766 1 96.88 221 GLU A O 1
ATOM 1731 N N . LYS A 1 222 ? 8.852 15.977 -13.156 1 96.19 222 LYS A N 1
ATOM 1732 C CA . LYS A 1 222 ? 8.68 17.047 -12.172 1 96.19 222 LYS A CA 1
ATOM 1733 C C . LYS A 1 222 ? 9.766 16.969 -11.102 1 96.19 222 LYS A C 1
ATOM 1735 O O . LYS A 1 222 ? 10.352 18 -10.742 1 96.19 222 LYS A O 1
ATOM 1740 N N . VAL A 1 223 ? 10.031 15.781 -10.57 1 96.69 223 VAL A N 1
ATOM 1741 C CA . VAL A 1 223 ? 11.047 15.609 -9.531 1 96.69 223 VAL A CA 1
ATOM 1742 C C . VAL A 1 223 ? 12.43 15.922 -10.094 1 96.69 223 VAL A C 1
ATOM 1744 O O . VAL A 1 223 ? 13.234 16.594 -9.438 1 96.69 223 VAL A O 1
ATOM 1747 N N . GLU A 1 224 ? 12.656 15.492 -11.258 1 96.19 224 GLU A N 1
ATOM 1748 C CA . GLU A 1 224 ? 13.945 15.766 -11.898 1 96.19 224 GLU A CA 1
ATOM 1749 C C . GLU A 1 224 ? 14.156 17.266 -12.094 1 96.19 224 GLU A C 1
ATOM 1751 O O . GLU A 1 224 ? 15.273 17.766 -11.922 1 96.19 224 GLU A O 1
ATOM 1756 N N . ARG A 1 225 ? 13.164 17.938 -12.461 1 94.75 225 ARG A N 1
ATOM 1757 C CA . ARG A 1 225 ? 13.242 19.391 -12.625 1 94.75 225 ARG A CA 1
ATOM 1758 C C . ARG A 1 225 ? 13.578 20.078 -11.297 1 94.75 225 ARG A C 1
ATOM 1760 O O . ARG A 1 225 ? 14.391 21 -11.258 1 94.75 225 ARG A O 1
ATOM 1767 N N . GLU A 1 226 ? 12.922 19.594 -10.305 1 91.81 226 GLU A N 1
ATOM 1768 C CA . GLU A 1 226 ? 13.203 20.141 -8.984 1 91.81 226 GLU A CA 1
ATOM 1769 C C . GLU A 1 226 ? 14.648 19.891 -8.57 1 91.81 226 GLU A C 1
ATOM 1771 O O . GLU A 1 226 ? 15.281 20.734 -7.938 1 91.81 226 GLU A O 1
ATOM 1776 N N . LEU A 1 227 ? 15.125 18.75 -8.898 1 92.31 227 LEU A N 1
ATOM 1777 C CA . LEU A 1 227 ? 16.5 18.406 -8.586 1 92.31 227 LEU A CA 1
ATOM 1778 C C . LEU A 1 227 ? 17.469 19.328 -9.328 1 92.31 227 LEU A C 1
ATOM 1780 O O . LEU A 1 227 ? 18.453 19.797 -8.75 1 92.31 227 LEU A O 1
ATOM 1784 N N . ARG A 1 228 ? 17.266 19.578 -10.508 1 89.25 228 ARG A N 1
ATOM 1785 C CA . ARG A 1 228 ? 18.125 20.438 -11.32 1 89.25 228 ARG A CA 1
ATOM 1786 C C . ARG A 1 228 ? 18.109 21.859 -10.797 1 89.25 228 ARG A C 1
ATOM 1788 O O . ARG A 1 228 ? 19.156 22.531 -10.797 1 89.25 228 ARG A O 1
ATOM 1795 N N . GLY A 1 229 ? 16.969 22.281 -10.5 1 82.44 229 GLY A N 1
ATOM 1796 C CA . GLY A 1 229 ? 16.859 23.625 -9.945 1 82.44 229 GLY A CA 1
ATOM 1797 C C . GLY A 1 229 ? 17.641 23.797 -8.656 1 82.44 229 GLY A C 1
ATOM 1798 O O . GLY A 1 229 ? 18.188 24.875 -8.391 1 82.44 229 GLY A O 1
ATOM 1799 N N . LYS A 1 230 ? 17.797 22.797 -7.875 1 76.25 230 LYS A N 1
ATOM 1800 C CA . LYS A 1 230 ? 18.484 22.859 -6.59 1 76.25 230 LYS A CA 1
ATOM 1801 C C . LYS A 1 230 ? 19.984 22.672 -6.77 1 76.25 230 LYS A C 1
ATOM 1803 O O . LYS A 1 230 ? 20.781 23.156 -5.957 1 76.25 230 LYS A O 1
ATOM 1808 N N . GLU A 1 231 ? 20.281 21.844 -7.742 1 68.69 231 GLU A N 1
ATOM 1809 C CA . GLU A 1 231 ? 21.688 21.672 -8.039 1 68.69 231 GLU A CA 1
ATOM 1810 C C . GLU A 1 231 ? 22.297 22.938 -8.617 1 68.69 231 GLU A C 1
ATOM 1812 O O . GLU A 1 231 ? 23.469 23.234 -8.383 1 68.69 231 GLU A O 1
ATOM 1817 N N . ASP A 1 232 ? 21.578 23.625 -9.523 1 61.47 232 ASP A N 1
ATOM 1818 C CA . ASP A 1 232 ? 22.078 24.859 -10.117 1 61.47 232 ASP A CA 1
ATOM 1819 C C . ASP A 1 232 ? 22.125 25.984 -9.086 1 61.47 232 ASP A C 1
ATOM 1821 O O . ASP A 1 232 ? 21.125 26.281 -8.43 1 61.47 232 ASP A O 1
ATOM 1825 N N . GLY A 1 233 ? 22.625 25.828 -7.945 1 50.78 233 GLY A N 1
ATOM 1826 C CA . GLY A 1 233 ? 22.859 26.859 -6.949 1 50.78 233 GLY A CA 1
ATOM 1827 C C . GLY A 1 233 ? 22.328 28.219 -7.359 1 50.78 233 GLY A C 1
ATOM 1828 O O . GLY A 1 233 ? 21.969 28.422 -8.523 1 50.78 233 GLY A O 1
ATOM 1829 N N . PRO A 1 234 ? 22.094 29.25 -6.367 1 43.81 234 PRO A N 1
ATOM 1830 C CA . PRO A 1 234 ? 22.031 30.656 -6.762 1 43.81 234 PRO A CA 1
ATOM 1831 C C . PRO A 1 234 ? 23.156 31.062 -7.707 1 43.81 234 PRO A C 1
ATOM 1833 O O . PRO A 1 234 ? 24.328 31.125 -7.297 1 43.81 234 PRO A O 1
ATOM 1836 N N . ASP A 1 235 ? 23.531 30.641 -8.555 1 37.62 235 ASP A N 1
ATOM 1837 C CA . ASP A 1 235 ? 24.594 31.234 -9.367 1 37.62 235 ASP A CA 1
ATOM 1838 C C . ASP A 1 235 ? 24.484 32.75 -9.367 1 37.62 235 ASP A C 1
ATOM 1840 O O . ASP A 1 235 ? 23.422 33.312 -9.086 1 37.62 235 ASP A O 1
ATOM 1844 N N . HIS A 1 236 ? 25.688 33.594 -10.023 1 34.97 236 HIS A N 1
ATOM 1845 C CA . HIS A 1 236 ? 26.547 34.625 -10.57 1 34.97 236 HIS A CA 1
ATOM 1846 C C . HIS A 1 236 ? 25.766 35.531 -11.5 1 34.97 236 HIS A C 1
ATOM 1848 O O . HIS A 1 236 ? 25.641 35.281 -12.703 1 34.97 236 HIS A O 1
ATOM 1854 N N . GLN A 1 237 ? 24.547 35.906 -11.195 1 31.45 237 GLN A N 1
ATOM 1855 C CA . GLN A 1 237 ? 24.266 37.219 -11.812 1 31.45 237 GLN A CA 1
ATOM 1856 C C . GLN A 1 237 ? 25.438 38.156 -11.617 1 31.45 237 GLN A C 1
ATOM 1858 O O . GLN A 1 237 ? 25.812 38.5 -10.492 1 31.45 237 GLN A O 1
ATOM 1863 N N . ASP A 1 238 ? 26.469 37.969 -12.43 1 32.84 238 ASP A N 1
ATOM 1864 C CA . ASP A 1 238 ? 27.547 38.906 -12.773 1 32.84 238 ASP A CA 1
ATOM 1865 C C . ASP A 1 238 ? 27.047 40.344 -12.766 1 32.84 238 ASP A C 1
ATOM 1867 O O . ASP A 1 238 ? 26.469 40.812 -13.75 1 32.84 238 ASP A O 1
ATOM 1871 N N . THR A 1 239 ? 26.422 40.688 -11.695 1 34.03 239 THR A N 1
ATOM 1872 C CA . THR A 1 239 ? 26.172 42.125 -11.523 1 34.03 239 THR A CA 1
ATOM 1873 C C . THR A 1 239 ? 27.484 42.875 -11.352 1 34.03 239 THR A C 1
ATOM 1875 O O . THR A 1 239 ? 27.75 43.469 -10.297 1 34.03 239 THR A O 1
ATOM 1878 N N . SER A 1 240 ? 28.562 42.25 -11.93 1 33.12 240 SER A N 1
ATOM 1879 C CA . SER A 1 240 ? 29.75 43.094 -11.977 1 33.12 240 SER A CA 1
ATOM 1880 C C . SER A 1 240 ? 29.422 44.469 -12.547 1 33.12 240 SER A C 1
ATOM 1882 O O . SER A 1 240 ? 28.812 44.594 -13.609 1 33.12 240 SER A O 1
ATOM 1884 N N . PRO A 1 241 ? 29.328 45.469 -11.641 1 33.56 241 PRO A N 1
ATOM 1885 C CA . PRO A 1 241 ? 29.109 46.844 -12.086 1 33.56 241 PRO A CA 1
ATOM 1886 C C . PRO A 1 241 ? 30 47.219 -13.258 1 33.56 241 PRO A C 1
ATOM 1888 O O . PRO A 1 241 ? 31.219 46.969 -13.227 1 33.56 241 PRO A O 1
ATOM 1891 N N . ARG A 1 242 ? 29.578 46.938 -14.508 1 33.34 242 ARG A N 1
ATOM 1892 C CA . ARG A 1 242 ? 30.344 47.438 -15.625 1 33.34 242 ARG A CA 1
ATOM 1893 C C . ARG A 1 242 ? 30.812 48.875 -15.359 1 33.34 242 ARG A C 1
ATOM 1895 O O . ARG A 1 242 ? 29.984 49.781 -15.242 1 33.34 242 ARG A O 1
ATOM 1902 N N . ILE A 1 243 ? 31.859 49.031 -14.492 1 31.94 243 ILE A N 1
ATOM 1903 C CA . ILE A 1 243 ? 32.469 50.312 -14.289 1 31.94 243 ILE A CA 1
ATOM 1904 C C . ILE A 1 243 ? 32.781 50.969 -15.641 1 31.94 243 ILE A C 1
ATOM 1906 O O . ILE A 1 243 ? 33.5 50.406 -16.453 1 31.94 243 ILE A O 1
ATOM 1910 N N . ARG A 1 244 ? 31.875 51.656 -16.156 1 30.19 244 ARG A N 1
ATOM 1911 C CA . ARG A 1 244 ? 32.094 52.469 -17.328 1 30.19 244 ARG A CA 1
ATOM 1912 C C . ARG A 1 244 ? 33.406 53.281 -17.203 1 30.19 244 ARG A C 1
ATOM 1914 O O . ARG A 1 244 ? 33.562 54.031 -16.25 1 30.19 244 ARG A O 1
ATOM 1921 N N . ARG A 1 245 ? 34.531 52.656 -17.625 1 29.92 245 ARG A N 1
ATOM 1922 C CA . ARG A 1 245 ? 35.75 53.438 -17.734 1 29.92 245 ARG A CA 1
ATOM 1923 C C . ARG A 1 245 ? 35.5 54.781 -18.344 1 29.92 245 ARG A C 1
ATOM 1925 O O . ARG A 1 245 ? 35 54.875 -19.469 1 29.92 245 ARG A O 1
ATOM 1932 N N . ALA A 1 246 ? 35.188 55.75 -17.453 1 29.98 246 ALA A N 1
ATOM 1933 C CA . ALA A 1 246 ? 35.156 57.156 -17.844 1 29.98 246 ALA A CA 1
ATOM 1934 C C . ALA A 1 246 ? 36.312 57.5 -18.75 1 29.98 246 ALA A C 1
ATOM 1936 O O . ALA A 1 246 ? 37.5 57.438 -18.344 1 29.98 246 ALA A O 1
ATOM 1937 N N . THR A 1 247 ? 36.219 56.906 -19.922 1 26.67 247 THR A N 1
ATOM 1938 C CA . THR A 1 247 ? 37.219 57.469 -20.859 1 26.67 247 THR A CA 1
ATOM 1939 C C . THR A 1 247 ? 37.312 58.969 -20.688 1 26.67 247 THR A C 1
ATOM 1941 O O . THR A 1 247 ? 36.312 59.688 -20.719 1 26.67 247 THR A O 1
ATOM 1944 N N . GLY A 1 248 ? 38.281 59.375 -19.859 1 27.39 248 GLY A N 1
ATOM 1945 C CA . GLY A 1 248 ? 38.875 60.688 -19.672 1 27.39 248 GLY A CA 1
ATOM 1946 C C . GLY A 1 248 ? 38.906 61.531 -20.953 1 27.39 248 GLY A C 1
ATOM 1947 O O . GLY A 1 248 ? 39.562 61.156 -21.922 1 27.39 248 GLY A O 1
ATOM 1948 N N . GLY A 1 249 ? 37.719 62.125 -21.516 1 23.59 249 GLY A N 1
ATOM 1949 C CA . GLY A 1 249 ? 37.969 63.438 -22.094 1 23.59 249 GLY A CA 1
ATOM 1950 C C . GLY A 1 249 ? 38.312 64.5 -21.062 1 23.59 249 GLY A C 1
ATOM 1951 O O . GLY A 1 249 ? 38 64.312 -19.875 1 23.59 249 GLY A O 1
ATOM 1952 N N . MET B 1 1 ? -31.609 -11.641 6.797 1 27.34 1 MET B N 1
ATOM 1953 C CA . MET B 1 1 ? -30.297 -12.289 6.875 1 27.34 1 MET B CA 1
ATOM 1954 C C . MET B 1 1 ? -29.562 -12.18 5.547 1 27.34 1 MET B C 1
ATOM 1956 O O . MET B 1 1 ? -30.031 -12.688 4.527 1 27.34 1 MET B O 1
ATOM 1960 N N . LEU B 1 2 ? -28.875 -11.133 5.344 1 38.31 2 LEU B N 1
ATOM 1961 C CA . LEU B 1 2 ? -28.344 -11.062 3.986 1 38.31 2 LEU B CA 1
ATOM 1962 C C . LEU B 1 2 ? -27.531 -12.312 3.65 1 38.31 2 LEU B C 1
ATOM 1964 O O . LEU B 1 2 ? -26.766 -12.805 4.48 1 38.31 2 LEU B O 1
ATOM 1968 N N . SER B 1 3 ? -27.938 -13.062 2.801 1 40.22 3 SER B N 1
ATOM 1969 C CA . SER B 1 3 ? -27.188 -14.203 2.303 1 40.22 3 SER B CA 1
ATOM 1970 C C . SER B 1 3 ? -25.75 -13.805 1.957 1 40.22 3 SER B C 1
ATOM 1972 O O . SER B 1 3 ? -25.453 -12.625 1.808 1 40.22 3 SER B O 1
ATOM 1974 N N . GLY B 1 4 ? -24.734 -14.805 2.178 1 45.12 4 GLY B N 1
ATOM 1975 C CA . GLY B 1 4 ? -23.344 -14.664 1.781 1 45.12 4 GLY B CA 1
ATOM 1976 C C . GLY B 1 4 ? -23.156 -13.844 0.516 1 45.12 4 GLY B C 1
ATOM 1977 O O . GLY B 1 4 ? -22.281 -12.977 0.447 1 45.12 4 GLY B O 1
ATOM 1978 N N . ASP B 1 5 ? -24.094 -14.023 -0.371 1 52.75 5 ASP B N 1
ATOM 1979 C CA . ASP B 1 5 ? -24.094 -13.359 -1.671 1 52.75 5 ASP B CA 1
ATOM 1980 C C . ASP B 1 5 ? -24.484 -11.891 -1.538 1 52.75 5 ASP B C 1
ATOM 1982 O O . ASP B 1 5 ? -23.906 -11.023 -2.195 1 52.75 5 ASP B O 1
ATOM 1986 N N . GLU B 1 6 ? -25.406 -11.656 -0.641 1 53.47 6 GLU B N 1
ATOM 1987 C CA . GLU B 1 6 ? -25.859 -10.281 -0.49 1 53.47 6 GLU B CA 1
ATOM 1988 C C . GLU B 1 6 ? -24.766 -9.406 0.137 1 53.47 6 GLU B C 1
ATOM 1990 O O . GLU B 1 6 ? -24.562 -8.266 -0.283 1 53.47 6 GLU B O 1
ATOM 1995 N N . THR B 1 7 ? -24.125 -9.992 1.108 1 56.16 7 THR B N 1
ATOM 1996 C CA . THR B 1 7 ? -23.047 -9.266 1.757 1 56.16 7 THR B CA 1
ATOM 1997 C C . THR B 1 7 ? -21.938 -8.945 0.759 1 56.16 7 THR B C 1
ATOM 1999 O O . THR B 1 7 ? -21.375 -7.848 0.776 1 56.16 7 THR B O 1
ATOM 2002 N N . LEU B 1 8 ? -21.734 -9.875 -0.04 1 58.56 8 LEU B N 1
ATOM 2003 C CA . LEU B 1 8 ? -20.719 -9.672 -1.069 1 58.56 8 LEU B CA 1
ATOM 2004 C C . LEU B 1 8 ? -21.172 -8.609 -2.068 1 58.56 8 LEU B C 1
ATOM 2006 O O . LEU B 1 8 ? -20.359 -7.785 -2.508 1 58.56 8 LEU B O 1
ATOM 2010 N N . THR B 1 9 ? -22.422 -8.617 -2.305 1 58.03 9 THR B N 1
ATOM 2011 C CA . THR B 1 9 ? -22.938 -7.656 -3.268 1 58.03 9 THR B CA 1
ATOM 2012 C C . THR B 1 9 ? -22.797 -6.23 -2.738 1 58.03 9 THR B C 1
ATOM 2014 O O . THR B 1 9 ? -22.391 -5.328 -3.473 1 58.03 9 THR B O 1
ATOM 2017 N N . VAL B 1 10 ? -23.125 -6.09 -1.521 1 58.62 10 VAL B N 1
ATOM 2018 C CA . VAL B 1 10 ? -23.062 -4.762 -0.92 1 58.62 10 VAL B CA 1
ATOM 2019 C C . VAL B 1 10 ? -21.609 -4.301 -0.85 1 58.62 10 VAL B C 1
ATOM 2021 O O . VAL B 1 10 ? -21.297 -3.143 -1.142 1 58.62 10 VAL B O 1
ATOM 2024 N N . TYR B 1 11 ? -20.781 -5.246 -0.552 1 62.47 11 TYR B N 1
ATOM 2025 C CA . TYR B 1 11 ? -19.359 -4.93 -0.507 1 62.47 11 TYR B CA 1
ATOM 2026 C C . TYR B 1 11 ? -18.844 -4.52 -1.883 1 62.47 11 TYR B C 1
ATOM 2028 O O . TYR B 1 11 ? -18.172 -3.498 -2.023 1 62.47 11 TYR B O 1
ATOM 2036 N N . LEU B 1 12 ? -19.25 -5.305 -2.754 1 63.19 12 LEU B N 1
ATOM 2037 C CA . LEU B 1 12 ? -18.812 -5.035 -4.117 1 63.19 12 LEU B CA 1
ATOM 2038 C C . LEU B 1 12 ? -19.344 -3.688 -4.602 1 63.19 12 LEU B C 1
ATOM 2040 O O . LEU B 1 12 ? -18.625 -2.938 -5.27 1 63.19 12 LEU B O 1
ATOM 2044 N N . ALA B 1 13 ? -20.484 -3.404 -4.184 1 60.66 13 ALA B N 1
ATOM 2045 C CA . ALA B 1 13 ? -21.078 -2.137 -4.594 1 60.66 13 ALA B CA 1
ATOM 2046 C C . ALA B 1 13 ? -20.297 -0.954 -4.035 1 60.66 13 ALA B C 1
ATOM 2048 O O . ALA B 1 13 ? -20.141 0.07 -4.707 1 60.66 13 ALA B O 1
ATOM 2049 N N . ARG B 1 14 ? -19.734 -1.091 -2.943 1 63.06 14 ARG B N 1
ATOM 2050 C CA . ARG B 1 14 ? -18.969 -0.015 -2.336 1 63.06 14 ARG B CA 1
ATOM 2051 C C . ARG B 1 14 ? -17.594 0.113 -2.994 1 63.06 14 ARG B C 1
ATOM 2053 O O . ARG B 1 14 ? -17.109 1.224 -3.227 1 63.06 14 ARG B O 1
ATOM 2060 N N . VAL B 1 15 ? -17.016 -1.052 -3.229 1 63.47 15 VAL B N 1
ATOM 2061 C CA . VAL B 1 15 ? -15.734 -1.026 -3.939 1 63.47 15 VAL B CA 1
ATOM 2062 C C . VAL B 1 15 ? -15.93 -0.4 -5.32 1 63.47 15 VAL B C 1
ATOM 2064 O O . VAL B 1 15 ? -15.086 0.381 -5.773 1 63.47 15 VAL B O 1
ATOM 2067 N N . LEU B 1 16 ? -17.109 -0.69 -5.824 1 60.97 16 LEU B N 1
ATOM 2068 C CA . LEU B 1 16 ? -17.391 -0.238 -7.184 1 60.97 16 LEU B CA 1
ATOM 2069 C C . LEU B 1 16 ? -17.719 1.253 -7.199 1 60.97 16 LEU B C 1
ATOM 2071 O O . LEU B 1 16 ? -17.625 1.897 -8.25 1 60.97 16 LEU B O 1
ATOM 2075 N N . SER B 1 17 ? -18.031 1.748 -6.066 1 57.5 17 SER B N 1
ATOM 2076 C CA . SER B 1 17 ? -18.359 3.168 -6.012 1 57.5 17 SER B CA 1
ATOM 2077 C C . SER B 1 17 ? -17.109 4.031 -6.082 1 57.5 17 SER B C 1
ATOM 2079 O O . SER B 1 17 ? -17.188 5.262 -6.082 1 57.5 17 SER B O 1
ATOM 2081 N N . CYS B 1 18 ? -16.047 3.316 -6.207 1 61.38 18 CYS B N 1
ATOM 2082 C CA . CYS B 1 18 ? -14.82 4.062 -6.449 1 61.38 18 CYS B CA 1
ATOM 2083 C C . CYS B 1 18 ? -14.82 4.664 -7.852 1 61.38 18 CYS B C 1
ATOM 2085 O O . CYS B 1 18 ? -14.883 3.938 -8.844 1 61.38 18 CYS B O 1
ATOM 2087 N N . PRO B 1 19 ? -14.828 5.926 -7.93 1 57.62 19 PRO B N 1
ATOM 2088 C CA . PRO B 1 19 ? -14.953 6.582 -9.234 1 57.62 19 PRO B CA 1
ATOM 2089 C C . PRO B 1 19 ? -13.906 6.109 -10.234 1 57.62 19 PRO B C 1
ATOM 2091 O O . PRO B 1 19 ? -14.133 6.18 -11.445 1 57.62 19 PRO B O 1
ATOM 2094 N N . GLU B 1 20 ? -12.852 5.602 -9.711 1 61.81 20 GLU B N 1
ATOM 2095 C CA . GLU B 1 20 ? -11.789 5.199 -10.625 1 61.81 20 GLU B CA 1
ATOM 2096 C C . GLU B 1 20 ? -12.102 3.854 -11.281 1 61.81 20 GLU B C 1
ATOM 2098 O O . GLU B 1 20 ? -11.508 3.5 -12.305 1 61.81 20 GLU B O 1
ATOM 2103 N N . LEU B 1 21 ? -13 3.104 -10.688 1 62.75 21 LEU B N 1
ATOM 2104 C CA . LEU B 1 21 ? -13.25 1.754 -11.18 1 62.75 21 LEU B CA 1
ATOM 2105 C C . LEU B 1 21 ? -14.461 1.731 -12.102 1 62.75 21 LEU B C 1
ATOM 2107 O O . LEU B 1 21 ? -14.375 1.251 -13.234 1 62.75 21 LEU B O 1
ATOM 2111 N N . PHE B 1 22 ? -15.641 2.162 -11.492 1 62.41 22 PHE B N 1
ATOM 2112 C CA . PHE B 1 22 ? -16.891 2.225 -12.25 1 62.41 22 PHE B CA 1
ATOM 2113 C C . PHE B 1 22 ? -17.562 3.578 -12.07 1 62.41 22 PHE B C 1
ATOM 2115 O O . PHE B 1 22 ? -17.484 4.18 -10.992 1 62.41 22 PHE B O 1
ATOM 2122 N N . ARG B 1 23 ? -17.844 4.203 -13.141 1 61.81 23 ARG B N 1
ATOM 2123 C CA . ARG B 1 23 ? -18.641 5.422 -13.031 1 61.81 23 ARG B CA 1
ATOM 2124 C C . ARG B 1 23 ? -20.047 5.113 -12.508 1 61.81 23 ARG B C 1
ATOM 2126 O O . ARG B 1 23 ? -20.906 4.66 -13.258 1 61.81 23 ARG B O 1
ATOM 2133 N N . VAL B 1 24 ? -20.031 5.004 -11.195 1 64.31 24 VAL B N 1
ATOM 2134 C CA . VAL B 1 24 ? -21.328 4.73 -10.586 1 64.31 24 VAL B CA 1
ATOM 2135 C C . VAL B 1 24 ? -21.891 6.004 -9.953 1 64.31 24 VAL B C 1
ATOM 2137 O O . VAL B 1 24 ? -21.156 6.766 -9.328 1 64.31 24 VAL B O 1
ATOM 2140 N N . SER B 1 25 ? -23.047 6.297 -10.305 1 58.62 25 SER B N 1
ATOM 2141 C CA . SER B 1 25 ? -23.641 7.551 -9.844 1 58.62 25 SER B CA 1
ATOM 2142 C C . SER B 1 25 ? -24.484 7.336 -8.602 1 58.62 25 SER B C 1
ATOM 2144 O O . SER B 1 25 ? -24.734 8.273 -7.836 1 58.62 25 SER B O 1
ATOM 2146 N N . THR B 1 26 ? -24.984 6.098 -8.484 1 61.62 26 THR B N 1
ATOM 2147 C CA . THR B 1 26 ? -25.859 5.832 -7.352 1 61.62 26 THR B CA 1
ATOM 2148 C C . THR B 1 26 ? -25.531 4.488 -6.707 1 61.62 26 THR B C 1
ATOM 2150 O O . THR B 1 26 ? -24.953 3.611 -7.355 1 61.62 26 THR B O 1
ATOM 2153 N N . PRO B 1 27 ? -25.844 4.375 -5.488 1 63.75 27 PRO B N 1
ATOM 2154 C CA . PRO B 1 27 ? -25.672 3.082 -4.824 1 63.75 27 PRO B CA 1
ATOM 2155 C C . PRO B 1 27 ? -26.438 1.954 -5.52 1 63.75 27 PRO B C 1
ATOM 2157 O O . PRO B 1 27 ? -25.953 0.815 -5.551 1 63.75 27 PRO B O 1
ATOM 2160 N N . GLU B 1 28 ? -27.594 2.275 -6.062 1 66.69 28 GLU B N 1
ATOM 2161 C CA . GLU B 1 28 ? -28.375 1.264 -6.762 1 66.69 28 GLU B CA 1
ATOM 2162 C C . GLU B 1 28 ? -27.656 0.773 -8.016 1 66.69 28 GLU B C 1
ATOM 2164 O O . GLU B 1 28 ? -27.672 -0.422 -8.312 1 66.69 28 GLU B O 1
ATOM 2169 N N . GLU B 1 29 ? -27.094 1.716 -8.641 1 71.75 29 GLU B N 1
ATOM 2170 C CA . GLU B 1 29 ? -26.312 1.346 -9.82 1 71.75 29 GLU B CA 1
ATOM 2171 C C . GLU B 1 29 ? -25.109 0.485 -9.445 1 71.75 29 GLU B C 1
ATOM 2173 O O . GLU B 1 29 ? -24.797 -0.49 -10.133 1 71.75 29 GLU B O 1
ATOM 2178 N N . ALA B 1 30 ? -24.531 0.866 -8.359 1 70 30 ALA B N 1
ATOM 2179 C CA . ALA B 1 30 ? -23.406 0.091 -7.867 1 70 30 ALA B CA 1
ATOM 2180 C C . ALA B 1 30 ? -23.812 -1.341 -7.543 1 70 30 ALA B C 1
ATOM 2182 O O . ALA B 1 30 ? -23.094 -2.289 -7.855 1 70 30 ALA B O 1
ATOM 2183 N N . ARG B 1 31 ? -24.922 -1.452 -7.039 1 71.06 31 ARG B N 1
ATOM 2184 C CA . ARG B 1 31 ? -25.453 -2.771 -6.695 1 71.06 31 ARG B CA 1
ATOM 2185 C C . ARG B 1 31 ? -25.719 -3.598 -7.945 1 71.06 31 ARG B C 1
ATOM 2187 O O . ARG B 1 31 ? -25.406 -4.793 -7.988 1 71.06 31 ARG B O 1
ATOM 2194 N N . ARG B 1 32 ? -26.312 -2.951 -8.875 1 76.06 32 ARG B N 1
ATOM 2195 C CA . ARG B 1 32 ? -26.609 -3.637 -10.133 1 76.06 32 ARG B CA 1
ATOM 2196 C C . ARG B 1 32 ? -25.328 -4.141 -10.789 1 76.06 32 ARG B C 1
ATOM 2198 O O . ARG B 1 32 ? -25.281 -5.27 -11.281 1 76.06 32 ARG B O 1
ATOM 2205 N N . ILE B 1 33 ? -24.375 -3.307 -10.734 1 76.5 33 ILE B N 1
ATOM 2206 C CA . ILE B 1 33 ? -23.109 -3.678 -11.344 1 76.5 33 ILE B CA 1
ATOM 2207 C C . ILE B 1 33 ? -22.469 -4.816 -10.547 1 76.5 33 ILE B C 1
ATOM 2209 O O . ILE B 1 33 ? -21.922 -5.758 -11.133 1 76.5 33 ILE B O 1
ATOM 2213 N N . ALA B 1 34 ? -22.594 -4.715 -9.266 1 75.62 34 ALA B N 1
ATOM 2214 C CA . ALA B 1 34 ? -22.062 -5.77 -8.398 1 75.62 34 ALA B CA 1
ATOM 2215 C C . ALA B 1 34 ? -22.719 -7.109 -8.703 1 75.62 34 ALA B C 1
ATOM 2217 O O . ALA B 1 34 ? -22.047 -8.141 -8.789 1 75.62 34 ALA B O 1
ATOM 2218 N N . GLU B 1 35 ? -23.953 -7.094 -8.883 1 75.44 35 GLU B N 1
ATOM 2219 C CA . GLU B 1 35 ? -24.703 -8.305 -9.203 1 75.44 35 GLU B CA 1
ATOM 2220 C C . GLU B 1 35 ? -24.266 -8.883 -10.547 1 75.44 35 GLU B C 1
ATOM 2222 O O . GLU B 1 35 ? -24.141 -10.094 -10.703 1 75.44 35 GLU B O 1
ATOM 2227 N N . LYS B 1 36 ? -24.047 -8.016 -11.422 1 79.69 36 LYS B N 1
ATOM 2228 C CA . LYS B 1 36 ? -23.594 -8.445 -12.742 1 79.69 36 LYS B CA 1
ATOM 2229 C C . LYS B 1 36 ? -22.188 -9.039 -12.695 1 79.69 36 LYS B C 1
ATOM 2231 O O . LYS B 1 36 ? -21.875 -9.961 -13.445 1 79.69 36 LYS B O 1
ATOM 2236 N N . ILE B 1 37 ? -21.406 -8.531 -11.859 1 78.81 37 ILE B N 1
ATOM 2237 C CA . ILE B 1 37 ? -20.062 -9.062 -11.672 1 78.81 37 ILE B CA 1
ATOM 2238 C C . ILE B 1 37 ? -20.141 -10.453 -11.047 1 78.81 37 ILE B C 1
ATOM 2240 O O . ILE B 1 37 ? -19.484 -11.383 -11.508 1 78.81 37 ILE B O 1
ATOM 2244 N N . LEU B 1 38 ? -20.969 -10.609 -10.094 1 76.56 38 LEU B N 1
ATOM 2245 C CA . LEU B 1 38 ? -21.078 -11.875 -9.383 1 76.56 38 LEU B CA 1
ATOM 2246 C C . LEU B 1 38 ? -21.688 -12.953 -10.273 1 76.56 38 LEU B C 1
ATOM 2248 O O . LEU B 1 38 ? -21.344 -14.133 -10.148 1 76.56 38 LEU B O 1
ATOM 2252 N N . SER B 1 39 ? -22.547 -12.469 -11.172 1 78.88 39 SER B N 1
ATOM 2253 C CA . SER B 1 39 ? -23.172 -13.43 -12.078 1 78.88 39 SER B CA 1
ATOM 2254 C C . SER B 1 39 ? -22.266 -13.727 -13.273 1 78.88 39 SER B C 1
ATOM 2256 O O . SER B 1 39 ? -22.562 -14.609 -14.078 1 78.88 39 SER B O 1
ATOM 2258 N N . GLY B 1 40 ? -21.25 -12.977 -13.375 1 81.12 40 GLY B N 1
ATOM 2259 C CA . GLY B 1 40 ? -20.312 -13.203 -14.461 1 81.12 40 GLY B CA 1
ATOM 2260 C C . GLY B 1 40 ? -20.656 -12.422 -15.719 1 81.12 40 GLY B C 1
ATOM 2261 O O . GLY B 1 40 ? -19.984 -12.578 -16.75 1 81.12 40 GLY B O 1
ATOM 2262 N N . GLU B 1 41 ? -21.609 -11.523 -15.695 1 85.31 41 GLU B N 1
ATOM 2263 C CA . GLU B 1 41 ? -22.016 -10.734 -16.859 1 85.31 41 GLU B CA 1
ATOM 2264 C C . GLU B 1 41 ? -21 -9.648 -17.172 1 85.31 41 GLU B C 1
ATOM 2266 O O . GLU B 1 41 ? -20.797 -9.297 -18.328 1 85.31 41 GLU B O 1
ATOM 2271 N N . ILE B 1 42 ? -20.453 -9.141 -16.125 1 82.31 42 ILE B N 1
ATOM 2272 C CA . ILE B 1 42 ? -19.422 -8.102 -16.266 1 82.31 42 ILE B CA 1
ATOM 2273 C C . ILE B 1 42 ? -18.141 -8.562 -15.594 1 82.31 42 ILE B C 1
ATOM 2275 O O . ILE B 1 42 ? -18.156 -9.039 -14.461 1 82.31 42 ILE B O 1
ATOM 2279 N N . GLU B 1 43 ? -17.141 -8.523 -16.344 1 81.38 43 GLU B N 1
ATOM 2280 C CA . GLU B 1 43 ? -15.82 -8.781 -15.766 1 81.38 43 GLU B CA 1
ATOM 2281 C C . GLU B 1 43 ? -15.258 -7.539 -15.094 1 81.38 43 GLU B C 1
ATOM 2283 O O . GLU B 1 43 ? -15.18 -6.473 -15.711 1 81.38 43 GLU B O 1
ATOM 2288 N N . PRO B 1 44 ? -14.938 -7.691 -13.883 1 82 44 PRO B N 1
ATOM 2289 C CA . PRO B 1 44 ? -14.344 -6.512 -13.25 1 82 44 PRO B CA 1
ATOM 2290 C C . PRO B 1 44 ? -12.969 -6.164 -13.812 1 82 44 PRO B C 1
ATOM 2292 O O . PRO B 1 44 ? -12.234 -7.055 -14.25 1 82 44 PRO B O 1
ATOM 2295 N N . PRO B 1 45 ? -12.695 -4.871 -13.781 1 84 45 PRO B N 1
ATOM 2296 C CA . PRO B 1 45 ? -11.344 -4.48 -14.188 1 84 45 PRO B CA 1
ATOM 2297 C C . PRO B 1 45 ? -10.281 -4.926 -13.188 1 84 45 PRO B C 1
ATOM 2299 O O . PRO B 1 45 ? -10.594 -5.238 -12.039 1 84 45 PRO B O 1
ATOM 2302 N N . LEU B 1 46 ? -9.039 -4.969 -13.602 1 90.69 46 LEU B N 1
ATOM 2303 C CA . LEU B 1 46 ? -7.938 -5.457 -12.781 1 90.69 46 LEU B CA 1
ATOM 2304 C C . LEU B 1 46 ? -7.773 -4.613 -11.523 1 90.69 46 LEU B C 1
ATOM 2306 O O . LEU B 1 46 ? -7.371 -5.121 -10.477 1 90.69 46 LEU B O 1
ATOM 2310 N N . GLU B 1 47 ? -8.125 -3.309 -11.625 1 87.25 47 GLU B N 1
ATOM 2311 C CA . GLU B 1 47 ? -8.008 -2.383 -10.5 1 87.25 47 GLU B CA 1
ATOM 2312 C C . GLU B 1 47 ? -8.93 -2.783 -9.359 1 87.25 47 GLU B C 1
ATOM 2314 O O . GLU B 1 47 ? -8.68 -2.441 -8.203 1 87.25 47 GLU B O 1
ATOM 2319 N N . PHE B 1 48 ? -9.922 -3.5 -9.758 1 82.5 48 PHE B N 1
ATOM 2320 C CA . PHE B 1 48 ? -10.875 -4.004 -8.773 1 82.5 48 PHE B CA 1
ATOM 2321 C C . PHE B 1 48 ? -10.188 -4.938 -7.785 1 82.5 48 PHE B C 1
ATOM 2323 O O . PHE B 1 48 ? -10.539 -4.965 -6.602 1 82.5 48 PHE B O 1
ATOM 2330 N N . PHE B 1 49 ? -9.18 -5.602 -8.273 1 86.12 49 PHE B N 1
ATOM 2331 C CA . PHE B 1 49 ? -8.461 -6.578 -7.457 1 86.12 49 PHE B CA 1
ATOM 2332 C C . PHE B 1 49 ? -7.203 -5.961 -6.855 1 86.12 49 PHE B C 1
ATOM 2334 O O . PHE B 1 49 ? -6.48 -6.625 -6.109 1 86.12 49 PHE B O 1
ATOM 2341 N N . GLY B 1 50 ? -6.965 -4.762 -7.238 1 89.56 50 GLY B N 1
ATOM 2342 C CA . GLY B 1 50 ? -5.832 -4.074 -6.637 1 89.56 50 GLY B CA 1
ATOM 2343 C C . GLY B 1 50 ? -4.602 -4.059 -7.527 1 89.56 50 GLY B C 1
ATOM 2344 O O . GLY B 1 50 ? -3.51 -3.709 -7.078 1 89.56 50 GLY B O 1
ATOM 2345 N N . LEU B 1 51 ? -4.793 -4.41 -8.773 1 94 51 LEU B N 1
ATOM 2346 C CA . LEU B 1 51 ? -3.67 -4.352 -9.703 1 94 51 LEU B CA 1
ATOM 2347 C C . LEU B 1 51 ? -3.662 -3.027 -10.461 1 94 51 LEU B C 1
ATOM 2349 O O . LEU B 1 51 ? -4.715 -2.533 -10.867 1 94 51 LEU B O 1
ATOM 2353 N N . ARG B 1 52 ? -2.51 -2.535 -10.578 1 94.31 52 ARG B N 1
ATOM 2354 C CA . ARG B 1 52 ? -2.342 -1.438 -11.523 1 94.31 52 ARG B CA 1
ATOM 2355 C C . ARG B 1 52 ? -2.209 -1.962 -12.945 1 94.31 52 ARG B C 1
ATOM 2357 O O . ARG B 1 52 ? -1.555 -2.98 -13.18 1 94.31 52 ARG B O 1
ATOM 2364 N N . ARG B 1 53 ? -2.674 -1.16 -13.914 1 95.19 53 ARG B N 1
ATOM 2365 C CA . ARG B 1 53 ? -2.684 -1.609 -15.305 1 95.19 53 ARG B CA 1
ATOM 2366 C C . ARG B 1 53 ? -1.463 -1.092 -16.062 1 95.19 53 ARG B C 1
ATOM 2368 O O . ARG B 1 53 ? -1.353 -1.271 -17.266 1 95.19 53 ARG B O 1
ATOM 2375 N N . ASP B 1 54 ? -0.606 -0.483 -15.398 1 96.88 54 ASP B N 1
ATOM 2376 C CA . ASP B 1 54 ? 0.516 0.19 -16.047 1 96.88 54 ASP B CA 1
ATOM 2377 C C . ASP B 1 54 ? 1.787 0.063 -15.203 1 96.88 54 ASP B C 1
ATOM 2379 O O . ASP B 1 54 ? 2.557 1.019 -15.086 1 96.88 54 ASP B O 1
ATOM 2383 N N . ALA B 1 55 ? 1.96 -1.117 -14.641 1 97.81 55 ALA B N 1
ATOM 2384 C CA . ALA B 1 55 ? 3.113 -1.286 -13.758 1 97.81 55 ALA B CA 1
ATOM 2385 C C . ALA B 1 55 ? 3.434 -2.764 -13.555 1 97.81 55 ALA B C 1
ATOM 2387 O O . ALA B 1 55 ? 2.676 -3.637 -13.984 1 97.81 55 ALA B O 1
ATOM 2388 N N . VAL B 1 56 ? 4.586 -2.994 -12.961 1 97.62 56 VAL B N 1
ATOM 2389 C CA . VAL B 1 56 ? 4.879 -4.293 -12.359 1 97.62 56 VAL B CA 1
ATOM 2390 C C . VAL B 1 56 ? 4.207 -4.398 -10.992 1 97.62 56 VAL B C 1
ATOM 2392 O O . VAL B 1 56 ? 4.469 -3.59 -10.102 1 97.62 56 VAL B O 1
ATOM 2395 N N . ASN B 1 57 ? 3.311 -5.285 -10.867 1 98.06 57 ASN B N 1
ATOM 2396 C CA . ASN B 1 57 ? 2.643 -5.562 -9.602 1 98.06 57 ASN B CA 1
ATOM 2397 C C . ASN B 1 57 ? 3.305 -6.723 -8.867 1 98.06 57 ASN B C 1
ATOM 2399 O O . ASN B 1 57 ? 3.381 -7.836 -9.391 1 98.06 57 ASN B O 1
ATOM 2403 N N . GLU B 1 58 ? 3.812 -6.469 -7.652 1 97.69 58 GLU B N 1
ATOM 2404 C CA . GLU B 1 58 ? 4.41 -7.539 -6.855 1 97.69 58 GLU B CA 1
ATOM 2405 C C . GLU B 1 58 ? 3.338 -8.359 -6.145 1 97.69 58 GLU B C 1
ATOM 2407 O O . GLU B 1 58 ? 2.625 -7.848 -5.281 1 97.69 58 GLU B O 1
ATOM 2412 N N . VAL B 1 59 ? 3.244 -9.625 -6.492 1 98.38 59 VAL B N 1
ATOM 2413 C CA . VAL B 1 59 ? 2.248 -10.5 -5.895 1 98.38 59 VAL B CA 1
ATOM 2414 C C . VAL B 1 59 ? 2.93 -11.742 -5.324 1 98.38 59 VAL B C 1
ATOM 2416 O O . VAL B 1 59 ? 4.121 -11.969 -5.555 1 98.38 59 VAL B O 1
ATOM 2419 N N . LEU B 1 60 ? 2.223 -12.445 -4.496 1 98.5 60 LEU B N 1
ATOM 2420 C CA . LEU B 1 60 ? 2.613 -13.805 -4.137 1 98.5 60 LEU B CA 1
ATOM 2421 C C . LEU B 1 60 ? 1.882 -14.828 -4.996 1 98.5 60 LEU B C 1
ATOM 2423 O O . LEU B 1 60 ? 0.65 -14.875 -5 1 98.5 60 LEU B O 1
ATOM 2427 N N . ALA B 1 61 ? 2.621 -15.57 -5.738 1 98.69 61 ALA B N 1
ATOM 2428 C CA . ALA B 1 61 ? 2.049 -16.594 -6.617 1 98.69 61 ALA B CA 1
ATOM 2429 C C . ALA B 1 61 ? 1.988 -17.938 -5.914 1 98.69 61 ALA B C 1
ATOM 2431 O O . ALA B 1 61 ? 2.992 -18.422 -5.379 1 98.69 61 ALA B O 1
ATOM 2432 N N . VAL B 1 62 ? 0.834 -18.5 -5.953 1 98.81 62 VAL B N 1
ATOM 2433 C CA . VAL B 1 62 ? 0.667 -19.875 -5.477 1 98.81 62 VAL B CA 1
ATOM 2434 C C . VAL B 1 62 ? 0.563 -20.828 -6.664 1 98.81 62 VAL B C 1
ATOM 2436 O O . VAL B 1 62 ? -0.214 -20.594 -7.59 1 98.81 62 VAL B O 1
ATOM 2439 N N . THR B 1 63 ? 1.315 -21.75 -6.664 1 98.44 63 THR B N 1
ATOM 2440 C CA . THR B 1 63 ? 1.286 -22.812 -7.66 1 98.44 63 THR B CA 1
ATOM 2441 C C . THR B 1 63 ? 1.201 -24.188 -6.988 1 98.44 63 THR B C 1
ATOM 2443 O O . THR B 1 63 ? 1.68 -24.359 -5.867 1 98.44 63 THR B O 1
ATOM 2446 N N . ASP B 1 64 ? 0.526 -25.031 -7.664 1 96.5 64 ASP B N 1
ATOM 2447 C CA . ASP B 1 64 ? 0.364 -26.406 -7.211 1 96.5 64 ASP B CA 1
ATOM 2448 C C . ASP B 1 64 ? 0.609 -27.391 -8.352 1 96.5 64 ASP B C 1
ATOM 2450 O O . ASP B 1 64 ? -0.164 -27.438 -9.312 1 96.5 64 ASP B O 1
ATOM 2454 N N . GLY B 1 65 ? 1.643 -2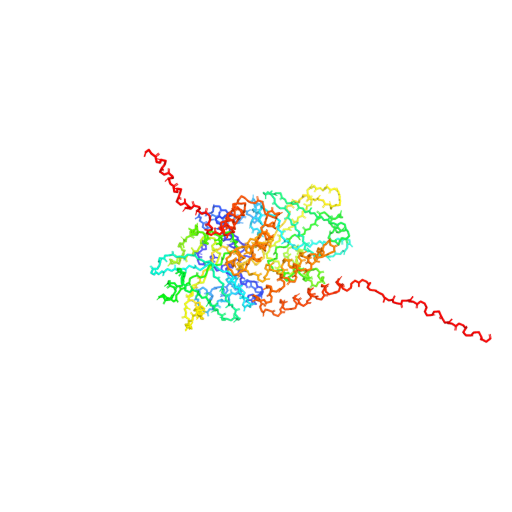8.141 -8.25 1 94.75 65 GLY B N 1
ATOM 2455 C CA . GLY B 1 65 ? 2.037 -29.078 -9.297 1 94.75 65 GLY B CA 1
ATOM 2456 C C . GLY B 1 65 ? 3.014 -30.125 -8.812 1 94.75 65 GLY B C 1
ATOM 2457 O O . GLY B 1 65 ? 2.938 -30.578 -7.672 1 94.75 65 GLY B O 1
ATOM 2458 N N . PRO B 1 66 ? 3.838 -30.609 -9.742 1 92.81 66 PRO B N 1
ATOM 2459 C CA . PRO B 1 66 ? 4.754 -31.703 -9.43 1 92.81 66 PRO B CA 1
ATOM 2460 C C . PRO B 1 66 ? 5.734 -31.359 -8.305 1 92.81 66 PRO B C 1
ATOM 2462 O O . PRO B 1 66 ? 6.18 -32.25 -7.574 1 92.81 66 PRO B O 1
ATOM 2465 N N . ALA B 1 67 ? 6.094 -30.125 -8.18 1 91.69 67 ALA B N 1
ATOM 2466 C CA . ALA B 1 67 ? 7.023 -29.688 -7.137 1 91.69 67 ALA B CA 1
ATOM 2467 C C . ALA B 1 67 ? 6.297 -29.438 -5.816 1 91.69 67 ALA B C 1
ATOM 2469 O O . ALA B 1 67 ? 6.895 -28.969 -4.852 1 91.69 67 ALA B O 1
ATOM 2470 N N . GLY B 1 68 ? 4.973 -29.75 -5.816 1 95 68 GLY B N 1
ATOM 2471 C CA . GLY B 1 68 ? 4.168 -29.516 -4.629 1 95 68 GLY B CA 1
ATOM 2472 C C . GLY B 1 68 ? 3.635 -28.094 -4.543 1 95 68 GLY B C 1
ATOM 2473 O O . GLY B 1 68 ? 3.92 -27.266 -5.406 1 95 68 GLY B O 1
ATOM 2474 N N . GLU B 1 69 ? 2.852 -27.859 -3.496 1 97.06 69 GLU B N 1
ATOM 2475 C CA . GLU B 1 69 ? 2.338 -26.516 -3.25 1 97.06 69 GLU B CA 1
ATOM 2476 C C . GLU B 1 69 ? 3.471 -25.531 -2.961 1 97.06 69 GLU B C 1
ATOM 2478 O O . GLU B 1 69 ? 4.375 -25.828 -2.18 1 97.06 69 GLU B O 1
ATOM 2483 N N . ASN B 1 70 ? 3.424 -24.453 -3.6 1 98.19 70 ASN B N 1
ATOM 2484 C CA . ASN B 1 70 ? 4.484 -23.453 -3.467 1 98.19 70 ASN B CA 1
ATOM 2485 C C . ASN B 1 70 ? 3.928 -22.031 -3.475 1 98.19 70 ASN B C 1
ATOM 2487 O O . ASN B 1 70 ? 2.957 -21.75 -4.176 1 98.19 70 ASN B O 1
ATOM 2491 N N . VAL B 1 71 ? 4.465 -21.203 -2.641 1 98.56 71 VAL B N 1
ATOM 2492 C CA . VAL B 1 71 ? 4.195 -19.766 -2.654 1 98.56 71 VAL B CA 1
ATOM 2493 C C . VAL B 1 71 ? 5.504 -19 -2.807 1 98.56 71 VAL B C 1
ATOM 2495 O O . VAL B 1 71 ? 6.484 -19.281 -2.117 1 98.56 71 VAL B O 1
ATOM 2498 N N . ALA B 1 72 ? 5.539 -18.047 -3.734 1 97.62 72 ALA B N 1
ATOM 2499 C CA . ALA B 1 72 ? 6.75 -17.266 -3.984 1 97.62 72 ALA B CA 1
ATOM 2500 C C . ALA B 1 72 ? 6.414 -15.898 -4.562 1 97.62 72 ALA B C 1
ATOM 2502 O O . ALA B 1 72 ? 5.387 -15.734 -5.227 1 97.62 72 ALA B O 1
ATOM 2503 N N . PRO B 1 73 ? 7.246 -14.898 -4.293 1 97.19 73 PRO B N 1
ATOM 2504 C CA . PRO B 1 73 ? 7.051 -13.594 -4.922 1 97.19 73 PRO B CA 1
ATOM 2505 C C . PRO B 1 73 ? 7.234 -13.641 -6.438 1 97.19 73 PRO B C 1
ATOM 2507 O O . PRO B 1 73 ? 8.148 -14.305 -6.934 1 97.19 73 PRO B O 1
ATOM 2510 N N . VAL B 1 74 ? 6.363 -13 -7.133 1 97.06 74 VAL B N 1
ATOM 2511 C CA . VAL B 1 74 ? 6.434 -12.867 -8.586 1 97.06 74 VAL B CA 1
ATOM 2512 C C . VAL B 1 74 ? 5.984 -11.461 -8.992 1 97.06 74 VAL B C 1
ATOM 2514 O O . VAL B 1 74 ? 5.055 -10.906 -8.406 1 97.06 74 VAL B O 1
ATOM 2517 N N . GLY B 1 75 ? 6.676 -10.891 -9.938 1 96.94 75 GLY B N 1
ATOM 2518 C CA . GLY B 1 75 ? 6.227 -9.648 -10.547 1 96.94 75 GLY B CA 1
ATOM 2519 C C . GLY B 1 75 ? 5.344 -9.867 -11.766 1 96.94 75 GLY B C 1
ATOM 2520 O O . GLY B 1 75 ? 5.758 -10.516 -12.727 1 96.94 75 GLY B O 1
ATOM 2521 N N . LEU B 1 76 ? 4.156 -9.344 -11.711 1 98.31 76 LEU B N 1
ATOM 2522 C CA . LEU B 1 76 ? 3.273 -9.344 -12.875 1 98.31 76 LEU B CA 1
ATOM 2523 C C . LEU B 1 76 ? 3.381 -8.031 -13.641 1 98.31 76 LEU B C 1
ATOM 2525 O O . LEU B 1 76 ? 3.119 -6.961 -13.094 1 98.31 76 LEU B O 1
ATOM 2529 N N . ARG B 1 77 ? 3.789 -8.172 -14.836 1 98.25 77 ARG B N 1
ATOM 2530 C CA . ARG B 1 77 ? 3.801 -7 -15.711 1 98.25 77 ARG B CA 1
ATOM 2531 C C . ARG B 1 77 ? 2.439 -6.789 -16.359 1 98.25 77 ARG B C 1
ATOM 2533 O O . ARG B 1 77 ? 1.994 -7.617 -17.172 1 98.25 77 ARG B O 1
ATOM 2540 N N . VAL B 1 78 ? 1.844 -5.652 -16.047 1 98.12 78 VAL B N 1
ATOM 2541 C CA . VAL B 1 78 ? 0.495 -5.398 -16.547 1 98.12 78 VAL B CA 1
ATOM 2542 C C . VAL B 1 78 ? 0.495 -4.156 -17.438 1 98.12 78 VAL B C 1
ATOM 2544 O O . VAL B 1 78 ? 1.005 -3.104 -17.031 1 98.12 78 VAL B O 1
ATOM 2547 N N .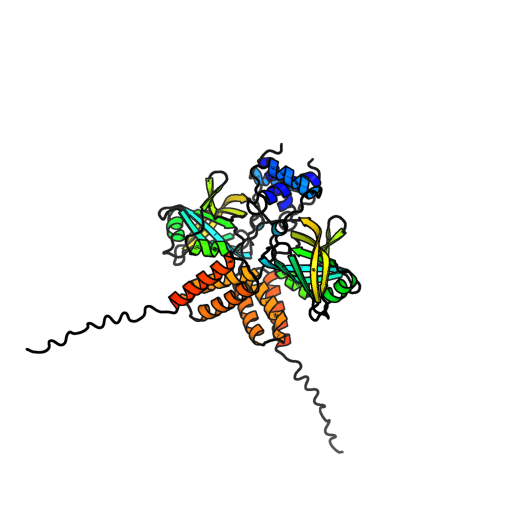 ARG B 1 79 ? 0.009 -4.262 -18.594 1 96.56 79 ARG B N 1
ATOM 2548 C CA . ARG B 1 79 ? -0.219 -3.189 -19.562 1 96.56 79 ARG B CA 1
ATOM 2549 C C . ARG B 1 79 ? -1.642 -3.236 -20.109 1 96.56 79 ARG B C 1
ATOM 2551 O O . ARG B 1 79 ? -1.952 -4.055 -20.984 1 96.56 79 ARG B O 1
ATOM 2558 N N . GLY B 1 80 ? -2.408 -2.197 -19.594 1 93.5 80 GLY B N 1
ATOM 2559 C CA . GLY B 1 80 ? -3.822 -2.312 -19.906 1 93.5 80 GLY B CA 1
ATOM 2560 C C . GLY B 1 80 ? -4.453 -3.584 -19.375 1 93.5 80 GLY B C 1
ATOM 2561 O O . GLY B 1 80 ? -4.441 -3.83 -18.172 1 93.5 80 GLY B O 1
ATOM 2562 N N . ASP B 1 81 ? -4.863 -4.449 -20.312 1 92.06 81 ASP B N 1
ATOM 2563 C CA . ASP B 1 81 ? -5.504 -5.695 -19.891 1 92.06 81 ASP B CA 1
ATOM 2564 C C . ASP B 1 81 ? -4.543 -6.875 -20.016 1 92.06 81 ASP B C 1
ATOM 2566 O O . ASP B 1 81 ? -4.891 -8.008 -19.672 1 92.06 81 ASP B O 1
ATOM 2570 N N . SER B 1 82 ? -3.371 -6.59 -20.453 1 97 82 SER B N 1
ATOM 2571 C CA . SER B 1 82 ? -2.381 -7.645 -20.625 1 97 82 SER B CA 1
ATOM 2572 C C . SER B 1 82 ? -1.621 -7.922 -19.344 1 97 82 SER B C 1
ATOM 2574 O O . SER B 1 82 ? -1.107 -6.996 -18.703 1 97 82 SER B O 1
ATOM 2576 N N . ILE B 1 83 ? -1.632 -9.156 -18.938 1 98.38 83 ILE B N 1
ATOM 2577 C CA . ILE B 1 83 ? -0.866 -9.617 -17.781 1 98.38 83 ILE B CA 1
ATOM 2578 C C . ILE B 1 83 ? 0.239 -10.562 -18.25 1 98.38 83 ILE B C 1
ATOM 2580 O O . ILE B 1 83 ? -0.037 -11.602 -18.859 1 98.38 83 ILE B O 1
ATOM 2584 N N . VAL B 1 84 ? 1.479 -10.227 -17.922 1 98.69 84 VAL B N 1
ATOM 2585 C CA . VAL B 1 84 ? 2.607 -11.047 -18.359 1 98.69 84 VAL B CA 1
ATOM 2586 C C . VAL B 1 84 ? 3.477 -11.406 -17.156 1 98.69 84 VAL B C 1
ATOM 2588 O O . VAL B 1 84 ? 3.703 -10.578 -16.281 1 98.69 84 VAL B O 1
ATOM 2591 N N . VAL B 1 85 ? 3.926 -12.633 -17.172 1 98.44 85 VAL B N 1
ATOM 2592 C CA . VAL B 1 85 ? 4.836 -13.078 -16.109 1 98.44 85 VAL B CA 1
ATOM 2593 C C . VAL B 1 85 ? 6.105 -13.648 -16.734 1 98.44 85 VAL B C 1
ATOM 2595 O O . VAL B 1 85 ? 6.062 -14.234 -17.828 1 98.44 85 VAL B O 1
ATOM 2598 N N . ASN B 1 86 ? 7.254 -13.406 -16.078 1 97.38 86 ASN B N 1
ATOM 2599 C CA . ASN B 1 86 ? 8.539 -14.023 -16.391 1 97.38 86 ASN B CA 1
ATOM 2600 C C . ASN B 1 86 ? 8.969 -14.992 -15.305 1 97.38 86 ASN B C 1
ATOM 2602 O O . ASN B 1 86 ? 9.062 -14.617 -14.133 1 97.38 86 ASN B O 1
ATOM 2606 N N . LEU B 1 87 ? 9.211 -16.203 -15.703 1 97.31 87 LEU B N 1
ATOM 2607 C CA . LEU B 1 87 ? 9.602 -17.234 -14.742 1 97.31 87 LEU B CA 1
ATOM 2608 C C . LEU B 1 87 ? 10.945 -17.844 -15.117 1 97.31 87 LEU B C 1
ATOM 2610 O O . LEU B 1 87 ? 11.133 -18.281 -16.266 1 97.31 87 LEU B O 1
ATOM 2614 N N . TYR B 1 88 ? 11.781 -17.922 -14.133 1 93.25 88 TYR B N 1
ATOM 2615 C CA . TYR B 1 88 ? 13.117 -18.453 -14.375 1 93.25 88 TYR B CA 1
ATOM 2616 C C . TYR B 1 88 ? 13.203 -19.922 -13.992 1 93.25 88 TYR B C 1
ATOM 2618 O O . TYR B 1 88 ? 12.664 -20.328 -12.961 1 93.25 88 TYR B O 1
ATOM 2626 N N . PRO B 1 89 ? 13.867 -20.688 -14.852 1 94.81 89 PRO B N 1
ATOM 2627 C CA . PRO B 1 89 ? 14.062 -22.094 -14.492 1 94.81 89 PRO B CA 1
ATOM 2628 C C . PRO B 1 89 ? 14.797 -22.266 -13.164 1 94.81 89 PRO B C 1
ATOM 2630 O O . PRO B 1 89 ? 15.617 -21.422 -12.789 1 94.81 89 PRO B O 1
ATOM 2633 N N . GLY B 1 90 ? 14.461 -23.406 -12.531 1 92.31 90 GLY B N 1
ATOM 2634 C CA . GLY B 1 90 ? 15.141 -23.703 -11.273 1 92.31 90 GLY B CA 1
ATOM 2635 C C . GLY B 1 90 ? 14.305 -23.391 -10.055 1 92.31 90 GLY B C 1
ATOM 2636 O O . GLY B 1 90 ? 14.617 -23.828 -8.945 1 92.31 90 GLY B O 1
ATOM 2637 N N . SER B 1 91 ? 13.25 -22.688 -10.227 1 92.44 91 SER B N 1
ATOM 2638 C CA . SER B 1 91 ? 12.367 -22.406 -9.102 1 92.44 91 SER B CA 1
ATOM 2639 C C . SER B 1 91 ? 11.195 -23.375 -9.07 1 92.44 91 SER B C 1
ATOM 2641 O O . SER B 1 91 ? 10.812 -23.938 -10.102 1 92.44 91 SER B O 1
ATOM 2643 N N . ARG B 1 92 ? 10.617 -23.625 -7.938 1 96.25 92 ARG B N 1
ATOM 2644 C CA . ARG B 1 92 ? 9.43 -24.453 -7.812 1 96.25 92 ARG B CA 1
ATOM 2645 C C . ARG B 1 92 ? 8.258 -23.859 -8.586 1 96.25 92 ARG B C 1
ATOM 2647 O O . ARG B 1 92 ? 7.441 -24.578 -9.148 1 96.25 92 ARG B O 1
ATOM 2654 N N . THR B 1 93 ? 8.156 -22.516 -8.586 1 97 93 THR B N 1
ATOM 2655 C CA . THR B 1 93 ? 7.121 -21.828 -9.359 1 97 93 THR B CA 1
ATOM 2656 C C . THR B 1 93 ? 7.219 -22.188 -10.836 1 97 93 THR B C 1
ATOM 2658 O O . THR B 1 93 ? 6.215 -22.531 -11.461 1 97 93 THR B O 1
ATOM 2661 N N . TYR B 1 94 ? 8.445 -22.156 -11.312 1 96.94 94 TYR B N 1
ATOM 2662 C CA . TYR B 1 94 ? 8.688 -22.516 -12.703 1 96.94 94 TYR B CA 1
ATOM 2663 C C . TYR B 1 94 ? 8.297 -23.969 -12.969 1 96.94 94 TYR B C 1
ATOM 2665 O O . TYR B 1 94 ? 7.547 -24.25 -13.906 1 96.94 94 TYR B O 1
ATOM 2673 N N . GLU B 1 95 ? 8.734 -24.891 -12.172 1 97 95 GLU B N 1
ATOM 2674 C CA . GLU B 1 95 ? 8.492 -26.312 -12.352 1 97 95 GLU B CA 1
ATOM 2675 C C . GLU B 1 95 ? 7.004 -26.625 -12.344 1 97 95 GLU B C 1
ATOM 2677 O O . GLU B 1 95 ? 6.527 -27.438 -13.141 1 97 95 GLU B O 1
ATOM 2682 N N . ASN B 1 96 ? 6.328 -26 -11.469 1 98.12 96 ASN B N 1
ATOM 2683 C CA . ASN B 1 96 ? 4.883 -26.203 -11.414 1 98.12 96 ASN B CA 1
ATOM 2684 C C . ASN B 1 96 ? 4.184 -25.594 -12.625 1 98.12 96 ASN B C 1
ATOM 2686 O O . ASN B 1 96 ? 3.336 -26.25 -13.242 1 98.12 96 ASN B O 1
ATOM 2690 N N . PHE B 1 97 ? 4.574 -24.375 -12.969 1 98.19 97 PHE B N 1
ATOM 2691 C CA . PHE B 1 97 ? 3.867 -23.625 -13.992 1 98.19 97 PHE B CA 1
ATOM 2692 C C . PHE B 1 97 ? 4.031 -24.281 -15.359 1 98.19 97 PHE B C 1
ATOM 2694 O O . PHE B 1 97 ? 3.088 -24.312 -16.156 1 98.19 97 PHE B O 1
ATOM 2701 N N . VAL B 1 98 ? 5.227 -24.766 -15.641 1 96.56 98 VAL B N 1
ATOM 2702 C CA . VAL B 1 98 ? 5.48 -25.344 -16.953 1 96.56 98 VAL B CA 1
ATOM 2703 C C . VAL B 1 98 ? 4.609 -26.594 -17.156 1 96.56 98 VAL B C 1
ATOM 2705 O O . VAL B 1 98 ? 4.297 -26.969 -18.281 1 96.56 98 VAL B O 1
ATOM 2708 N N . ARG B 1 99 ? 4.168 -27.219 -16.141 1 96.62 99 ARG B N 1
ATOM 2709 C CA . ARG B 1 99 ? 3.34 -28.406 -16.219 1 96.62 99 ARG B CA 1
ATOM 2710 C C . ARG B 1 99 ? 1.856 -28.062 -16.172 1 96.62 99 ARG B C 1
ATOM 2712 O O . ARG B 1 99 ? 1.05 -28.641 -16.906 1 96.62 99 ARG B O 1
ATOM 2719 N N . THR B 1 100 ? 1.492 -27.094 -15.328 1 97.75 100 THR B N 1
ATOM 2720 C CA . THR B 1 100 ? 0.08 -26.812 -15.078 1 97.75 100 THR B CA 1
ATOM 2721 C C . THR B 1 100 ? -0.396 -25.625 -15.906 1 97.75 100 THR B C 1
ATOM 2723 O O . THR B 1 100 ? -1.591 -25.484 -16.172 1 97.75 100 THR B O 1
ATOM 2726 N N . GLU B 1 101 ? 0.504 -24.703 -16.156 1 98.31 101 GLU B N 1
ATOM 2727 C CA . GLU B 1 101 ? 0.24 -23.453 -16.859 1 98.31 101 GLU B CA 1
ATOM 2728 C C . GLU B 1 101 ? -0.765 -22.594 -16.109 1 98.31 101 GLU B C 1
ATOM 2730 O O . GLU B 1 101 ? -1.591 -21.906 -16.719 1 98.31 101 GLU B O 1
ATOM 2735 N N . GLU B 1 102 ? -0.711 -22.781 -14.797 1 98.25 102 GLU B N 1
ATOM 2736 C CA . GLU B 1 102 ? -1.63 -22.047 -13.922 1 98.25 102 GLU B CA 1
ATOM 2737 C C . GLU B 1 102 ? -0.902 -21.484 -12.711 1 98.25 102 GLU B C 1
ATOM 2739 O O . GLU B 1 102 ? 0.09 -22.047 -12.25 1 98.25 102 GLU B O 1
ATOM 2744 N N . LEU B 1 103 ? -1.363 -20.359 -12.242 1 98.44 103 LEU B N 1
ATOM 2745 C CA . LEU B 1 103 ? -0.956 -19.844 -10.938 1 98.44 103 LEU B CA 1
ATOM 2746 C C . LEU B 1 103 ? -2.045 -18.953 -10.344 1 98.44 103 LEU B C 1
ATOM 2748 O O . LEU B 1 103 ? -2.928 -18.484 -11.055 1 98.44 103 LEU B O 1
ATOM 2752 N N . THR B 1 104 ? -2.082 -18.906 -9.078 1 98.69 104 THR B N 1
ATOM 2753 C CA . THR B 1 104 ? -2.93 -17.969 -8.352 1 98.69 104 THR B CA 1
ATOM 2754 C C . THR B 1 104 ? -2.117 -16.766 -7.871 1 98.69 104 THR B C 1
ATOM 2756 O O . THR B 1 104 ? -1.175 -16.922 -7.09 1 98.69 104 THR B O 1
ATOM 2759 N N . ALA B 1 105 ? -2.457 -15.602 -8.367 1 98.69 105 ALA B N 1
ATOM 2760 C CA . ALA B 1 105 ? -1.828 -14.367 -7.902 1 98.69 105 ALA B CA 1
ATOM 2761 C C . ALA B 1 105 ? -2.525 -13.836 -6.656 1 98.69 105 ALA B C 1
ATOM 2763 O O . ALA B 1 105 ? -3.711 -13.5 -6.695 1 98.69 105 ALA B O 1
ATOM 2764 N N . CYS B 1 106 ? -1.833 -13.773 -5.582 1 98.12 106 CYS B N 1
ATOM 2765 C CA . CYS B 1 106 ? -2.359 -13.281 -4.312 1 98.12 106 CYS B CA 1
ATOM 2766 C C . CYS B 1 106 ? -1.911 -11.852 -4.051 1 98.12 106 CYS B C 1
ATOM 2768 O O . CYS B 1 106 ? -0.712 -11.57 -3.988 1 98.12 106 CYS B O 1
ATOM 2770 N N . ILE B 1 107 ? -2.904 -10.961 -3.918 1 96.56 107 ILE B N 1
ATOM 2771 C CA . ILE B 1 107 ? -2.627 -9.57 -3.568 1 96.56 107 ILE B CA 1
ATOM 2772 C C . ILE B 1 107 ? -2.439 -9.445 -2.059 1 96.56 107 ILE B C 1
ATOM 2774 O O . ILE B 1 107 ? -3.406 -9.531 -1.298 1 96.56 107 ILE B O 1
ATOM 2778 N N . VAL B 1 108 ? -1.195 -9.289 -1.697 1 95 108 VAL B N 1
ATOM 2779 C CA . VAL B 1 108 ? -0.784 -9.172 -0.302 1 95 108 VAL B CA 1
ATOM 2780 C C . VAL B 1 108 ? -0.032 -7.859 -0.092 1 95 108 VAL B C 1
ATOM 2782 O O . VAL B 1 108 ? 1.082 -7.688 -0.591 1 95 108 VAL B O 1
ATOM 2785 N N . PRO B 1 109 ? -0.572 -6.953 0.636 1 91.38 109 PRO B N 1
ATOM 2786 C CA . PRO B 1 109 ? 0.003 -5.605 0.71 1 91.38 109 PRO B CA 1
ATOM 2787 C C . PRO B 1 109 ? 1.132 -5.504 1.732 1 91.38 109 PRO B C 1
ATOM 2789 O O . PRO B 1 109 ? 1.672 -4.414 1.953 1 91.38 109 PRO B O 1
ATOM 2792 N N . ASP B 1 110 ? 1.604 -6.5 2.371 1 92.12 110 ASP B N 1
ATOM 2793 C CA . ASP B 1 110 ? 2.605 -6.473 3.434 1 92.12 110 ASP B CA 1
ATOM 2794 C C . ASP B 1 110 ? 3.871 -7.215 3.01 1 92.12 110 ASP B C 1
ATOM 2796 O O . ASP B 1 110 ? 3.871 -8.445 2.895 1 92.12 110 ASP B O 1
ATOM 2800 N N . PRO B 1 111 ? 4.996 -6.473 2.957 1 96.44 111 PRO B N 1
ATOM 2801 C CA . PRO B 1 111 ? 6.223 -7.098 2.455 1 96.44 111 PRO B CA 1
ATOM 2802 C C . PRO B 1 111 ? 6.766 -8.172 3.398 1 96.44 111 PRO B C 1
ATOM 2804 O O . PRO B 1 111 ? 7.598 -8.984 2.996 1 96.44 111 PRO B O 1
ATOM 2807 N N . ILE B 1 112 ? 6.34 -8.188 4.629 1 96.06 112 ILE B N 1
ATOM 2808 C CA . ILE B 1 112 ? 6.84 -9.203 5.551 1 96.06 112 ILE B CA 1
ATOM 2809 C C . ILE B 1 112 ? 6.414 -10.586 5.07 1 96.06 112 ILE B C 1
ATOM 2811 O O . ILE B 1 112 ? 7.152 -11.562 5.234 1 96.06 112 ILE B O 1
ATOM 2815 N N . ARG B 1 113 ? 5.309 -10.688 4.484 1 96.75 113 ARG B N 1
ATOM 2816 C CA . ARG B 1 113 ? 4.836 -11.961 3.959 1 96.75 113 ARG B CA 1
ATOM 2817 C C . ARG B 1 113 ? 5.668 -12.406 2.756 1 96.75 113 ARG B C 1
ATOM 2819 O O . ARG B 1 113 ? 5.82 -13.602 2.506 1 96.75 113 ARG B O 1
ATOM 2826 N N . PHE B 1 114 ? 6.172 -11.438 2.016 1 97.88 114 PHE B N 1
ATOM 2827 C CA . PHE B 1 114 ? 7.094 -11.773 0.936 1 97.88 114 PHE B CA 1
ATOM 2828 C C . PHE B 1 114 ? 8.367 -12.398 1.486 1 97.88 114 PHE B C 1
ATOM 2830 O O . PHE B 1 114 ? 8.875 -13.383 0.937 1 97.88 114 PHE B O 1
ATOM 2837 N N . LEU B 1 115 ? 8.867 -11.836 2.559 1 97.44 115 LEU B N 1
ATOM 2838 C CA . LEU B 1 115 ? 10.039 -12.414 3.203 1 97.44 115 LEU B CA 1
ATOM 2839 C C . LEU B 1 115 ? 9.75 -13.82 3.703 1 97.44 115 LEU B C 1
ATOM 2841 O O . LEU B 1 115 ? 10.562 -14.727 3.521 1 97.44 115 LEU B O 1
ATOM 2845 N N . LYS B 1 116 ? 8.602 -13.984 4.301 1 96.75 116 LYS B N 1
ATOM 2846 C CA . LYS B 1 116 ? 8.219 -15.305 4.793 1 96.75 116 LYS B CA 1
ATOM 2847 C C . LYS B 1 116 ? 8.094 -16.312 3.65 1 96.75 116 LYS B C 1
ATOM 2849 O O . LYS B 1 116 ? 8.453 -17.484 3.805 1 96.75 116 LYS B O 1
ATOM 2854 N N . ALA B 1 117 ? 7.586 -15.883 2.555 1 97.25 117 ALA B N 1
ATOM 2855 C CA . ALA B 1 117 ? 7.512 -16.75 1.383 1 97.25 117 ALA B CA 1
ATOM 2856 C C . ALA B 1 117 ? 8.906 -17.141 0.905 1 97.25 117 ALA B C 1
ATOM 2858 O O . ALA B 1 117 ? 9.164 -18.328 0.631 1 97.25 117 ALA B O 1
ATOM 2859 N N . LEU B 1 118 ? 9.805 -16.156 0.794 1 94.25 118 LEU B N 1
ATOM 2860 C CA . LEU B 1 118 ? 11.18 -16.422 0.376 1 94.25 118 LEU B CA 1
ATOM 2861 C C . LEU B 1 118 ? 11.859 -17.406 1.319 1 94.25 118 LEU B C 1
ATOM 2863 O O . LEU B 1 118 ? 12.703 -18.203 0.895 1 94.25 118 LEU B O 1
ATOM 2867 N N . SER B 1 119 ? 11.406 -17.344 2.553 1 93.81 119 SER B N 1
ATOM 2868 C CA . SER B 1 119 ? 11.992 -18.203 3.57 1 93.81 119 SER B CA 1
ATOM 2869 C C . SER B 1 119 ? 11.219 -19.516 3.695 1 93.81 119 SER B C 1
ATOM 2871 O O . SER B 1 119 ? 11.492 -20.312 4.594 1 93.81 119 SER B O 1
ATOM 2873 N N . LYS B 1 120 ? 10.188 -19.703 2.922 1 93.81 120 LYS B N 1
ATOM 2874 C CA . LYS B 1 120 ? 9.359 -20.906 2.918 1 93.81 120 LYS B CA 1
ATOM 2875 C C . LYS B 1 120 ? 8.633 -21.078 4.25 1 93.81 120 LYS B C 1
ATOM 2877 O O . LYS B 1 120 ? 8.531 -22.203 4.766 1 93.81 120 LYS B O 1
ATOM 2882 N N . GLU B 1 121 ? 8.258 -19.984 4.805 1 95.25 121 GLU B N 1
ATOM 2883 C CA . GLU B 1 121 ? 7.594 -20 6.105 1 95.25 121 GLU B CA 1
ATOM 2884 C C . GLU B 1 121 ? 6.168 -19.453 6 1 95.25 121 GLU B C 1
ATOM 2886 O O . GLU B 1 121 ? 5.484 -19.297 7.012 1 95.25 121 GLU B O 1
ATOM 2891 N N . LEU B 1 122 ? 5.773 -19.125 4.84 1 97.44 122 LEU B N 1
ATOM 2892 C CA . LEU B 1 122 ? 4.445 -18.562 4.672 1 97.44 122 LEU B CA 1
ATOM 2893 C C . LEU B 1 122 ? 3.41 -19.641 4.406 1 97.44 122 LEU B C 1
ATOM 2895 O O . LEU B 1 122 ? 3.621 -20.516 3.557 1 97.44 122 LEU B O 1
ATOM 2899 N N . ALA B 1 123 ? 2.328 -19.578 5.105 1 96.62 123 ALA B N 1
ATOM 2900 C CA . ALA B 1 123 ? 1.293 -20.609 4.988 1 96.62 123 ALA B CA 1
ATOM 2901 C C . ALA B 1 123 ? 0.446 -20.391 3.736 1 96.62 123 ALA B C 1
ATOM 2903 O O . ALA B 1 123 ? 0.284 -19.25 3.279 1 96.62 123 ALA B O 1
ATOM 2904 N N . ILE B 1 124 ? 0.005 -21.469 3.188 1 97.19 124 ILE B N 1
ATOM 2905 C CA . ILE B 1 124 ? -1.005 -21.484 2.135 1 97.19 124 ILE B CA 1
ATOM 2906 C C . ILE B 1 124 ? -2.355 -21.906 2.719 1 97.19 124 ILE B C 1
ATOM 2908 O O . ILE B 1 124 ? -2.441 -22.875 3.479 1 97.19 124 ILE B O 1
ATOM 2912 N N . GLU B 1 125 ? -3.34 -21.125 2.395 1 94.19 125 GLU B N 1
ATOM 2913 C CA . GLU B 1 125 ? -4.691 -21.391 2.889 1 94.19 125 GLU B CA 1
ATOM 2914 C C . GLU B 1 125 ? -5.652 -21.672 1.74 1 94.19 125 GLU B C 1
ATOM 2916 O O . GLU B 1 125 ? -5.422 -21.25 0.606 1 94.19 125 GLU B O 1
ATOM 2921 N N . THR B 1 126 ? -6.684 -22.453 2.09 1 93.5 126 THR B N 1
ATOM 2922 C CA . THR B 1 126 ? -7.734 -22.719 1.115 1 93.5 126 THR B CA 1
ATOM 2923 C C . THR B 1 126 ? -8.961 -21.844 1.388 1 93.5 126 THR B C 1
ATOM 2925 O O . THR B 1 126 ? -9.43 -21.766 2.525 1 93.5 126 THR B O 1
ATOM 2928 N N . VAL B 1 127 ? -9.43 -21.172 0.294 1 85.88 127 VAL B N 1
ATOM 2929 C CA . VAL B 1 127 ? -10.578 -20.281 0.455 1 85.88 127 VAL B CA 1
ATOM 2930 C C . VAL B 1 127 ? -11.641 -20.625 -0.583 1 85.88 127 VAL B C 1
ATOM 2932 O O . VAL B 1 127 ? -11.359 -21.297 -1.577 1 85.88 127 VAL B O 1
ATOM 2935 N N . GLY B 1 128 ? -12.898 -20.188 -0.286 1 79.31 128 GLY B N 1
ATOM 2936 C CA . GLY B 1 128 ? -13.984 -20.375 -1.242 1 79.31 128 GLY B CA 1
ATOM 2937 C C . GLY B 1 128 ? -14.141 -21.812 -1.683 1 79.31 128 GLY B C 1
ATOM 2938 O O . GLY B 1 128 ? -14.234 -22.719 -0.849 1 79.31 128 GLY B O 1
ATOM 2939 N N . ASP B 1 129 ? -14.148 -21.938 -3.043 1 83.12 129 ASP B N 1
ATOM 2940 C CA . ASP B 1 129 ? -14.414 -23.234 -3.637 1 83.12 129 ASP B CA 1
ATOM 2941 C C . ASP B 1 129 ? -13.133 -24.047 -3.77 1 83.12 129 ASP B C 1
ATOM 2943 O O . ASP B 1 129 ? -12.953 -24.781 -4.746 1 83.12 129 ASP B O 1
ATOM 2947 N N . GLY B 1 130 ? -12.18 -23.734 -2.855 1 91.06 130 GLY B N 1
ATOM 2948 C CA . GLY B 1 130 ? -10.992 -24.578 -2.854 1 91.06 130 GLY B CA 1
ATOM 2949 C C . GLY B 1 130 ? -9.766 -23.891 -3.412 1 91.06 130 GLY B C 1
ATOM 2950 O O . GLY B 1 130 ? -8.742 -24.531 -3.662 1 91.06 130 GLY B O 1
ATOM 2951 N N . THR B 1 131 ? -9.859 -22.625 -3.605 1 94.62 131 THR B N 1
ATOM 2952 C CA . THR B 1 131 ? -8.719 -21.875 -4.129 1 94.62 131 THR B CA 1
ATOM 2953 C C . THR B 1 131 ? -7.629 -21.75 -3.064 1 94.62 131 THR B C 1
ATOM 2955 O O . THR B 1 131 ? -7.914 -21.406 -1.917 1 94.62 131 THR B O 1
ATOM 2958 N N . LYS B 1 132 ? -6.438 -22.109 -3.438 1 97.31 132 LYS B N 1
ATOM 2959 C CA . LYS B 1 132 ? -5.297 -21.969 -2.537 1 97.31 132 LYS B CA 1
ATOM 2960 C C . LYS B 1 132 ? -4.684 -20.578 -2.641 1 97.31 132 LYS B C 1
ATOM 2962 O O . LYS B 1 132 ? -4.355 -20.109 -3.736 1 97.31 132 LYS B O 1
ATOM 2967 N N . VAL B 1 133 ? -4.566 -19.891 -1.492 1 97.31 133 VAL B N 1
ATOM 2968 C CA . VAL B 1 133 ? -4.016 -18.547 -1.474 1 97.31 133 VAL B CA 1
ATOM 2969 C C . VAL B 1 133 ? -2.973 -18.422 -0.366 1 97.31 133 VAL B C 1
ATOM 2971 O O . VAL B 1 133 ? -2.947 -19.234 0.561 1 97.31 133 VAL B O 1
ATOM 2974 N N . ALA B 1 134 ? -2.115 -17.453 -0.522 1 97.88 134 ALA B N 1
ATOM 2975 C CA . ALA B 1 134 ? -1.125 -17.156 0.508 1 97.88 134 ALA B CA 1
ATOM 2976 C C . ALA B 1 134 ? -1.781 -16.516 1.732 1 97.88 134 ALA B C 1
ATOM 2978 O O . ALA B 1 134 ? -2.742 -15.758 1.605 1 97.88 134 ALA B O 1
ATOM 2979 N N . GLU B 1 135 ? -1.199 -16.812 2.855 1 93.88 135 GLU B N 1
ATOM 2980 C CA . GLU B 1 135 ? -1.597 -16.109 4.07 1 93.88 135 GLU B CA 1
ATOM 2981 C C . GLU B 1 135 ? -1.5 -14.594 3.883 1 93.88 135 GLU B C 1
ATOM 2983 O O . GLU B 1 135 ? -0.493 -14.086 3.383 1 93.88 135 GLU B O 1
ATOM 2988 N N . GLY B 1 136 ? -2.58 -13.875 4.324 1 89.94 136 GLY B N 1
ATOM 2989 C CA . GLY B 1 136 ? -2.553 -12.422 4.23 1 89.94 136 GLY B CA 1
ATOM 2990 C C . GLY B 1 136 ? -3.156 -11.891 2.941 1 89.94 136 GLY B C 1
ATOM 2991 O O . GLY B 1 136 ? -3.227 -10.68 2.734 1 89.94 136 GLY B O 1
ATOM 2992 N N . THR B 1 137 ? -3.693 -12.766 2.102 1 92.94 137 THR B N 1
ATOM 2993 C CA . THR B 1 137 ? -4.27 -12.383 0.818 1 92.94 137 THR B CA 1
ATOM 2994 C C . THR B 1 137 ? -5.523 -11.531 1.019 1 92.94 137 THR B C 1
ATOM 2996 O O . THR B 1 137 ? -6.387 -11.875 1.834 1 92.94 137 THR B O 1
ATOM 2999 N N . ARG B 1 138 ? -5.582 -10.414 0.289 1 88.19 138 ARG B N 1
ATOM 3000 C CA . ARG B 1 138 ? -6.758 -9.547 0.333 1 88.19 138 ARG B CA 1
ATOM 3001 C C . ARG B 1 138 ? -7.633 -9.75 -0.9 1 88.19 138 ARG B C 1
ATOM 3003 O O . ARG B 1 138 ? -8.844 -9.531 -0.853 1 88.19 138 ARG B O 1
ATOM 3010 N N . ALA B 1 139 ? -7.094 -10.078 -1.942 1 90.06 139 ALA B N 1
ATOM 3011 C CA . ALA B 1 139 ? -7.734 -10.492 -3.189 1 90.06 139 ALA B CA 1
ATOM 3012 C C . ALA B 1 139 ? -6.848 -11.469 -3.961 1 90.06 139 ALA B C 1
ATOM 3014 O O . ALA B 1 139 ? -5.645 -11.555 -3.713 1 90.06 139 ALA B O 1
ATOM 3015 N N . TYR B 1 140 ? -7.469 -12.234 -4.797 1 94.69 140 TYR B N 1
ATOM 3016 C CA . TYR B 1 140 ? -6.66 -13.133 -5.613 1 94.69 140 TYR B CA 1
ATOM 3017 C C . TYR B 1 140 ? -7.242 -13.273 -7.016 1 94.69 140 TYR B C 1
ATOM 3019 O O . TYR B 1 140 ? -8.43 -13.023 -7.227 1 94.69 140 TYR B O 1
ATOM 3027 N N . LEU B 1 141 ? -6.422 -13.617 -7.938 1 96.5 141 LEU B N 1
ATOM 3028 C CA . LEU B 1 141 ? -6.762 -13.961 -9.312 1 96.5 141 LEU B CA 1
ATOM 3029 C C . LEU B 1 141 ? -6.258 -15.359 -9.664 1 96.5 141 LEU B C 1
ATOM 3031 O O . LEU B 1 141 ? -5.086 -15.672 -9.445 1 96.5 141 LEU B O 1
ATOM 3035 N N . GLU B 1 142 ? -7.141 -16.141 -10.109 1 97.69 142 GLU B N 1
ATOM 3036 C CA . GLU B 1 142 ? -6.734 -17.391 -10.75 1 97.69 142 GLU B CA 1
ATOM 3037 C C . GLU B 1 142 ? -6.387 -17.156 -12.219 1 97.69 142 GLU B C 1
ATOM 3039 O O . GLU B 1 142 ? -7.223 -16.688 -12.992 1 97.69 142 GLU B O 1
ATOM 3044 N N . LEU B 1 143 ? -5.121 -17.531 -12.547 1 98.5 143 LEU B N 1
ATOM 3045 C CA . LEU B 1 143 ? -4.594 -17.188 -13.867 1 98.5 143 LEU B CA 1
ATOM 3046 C C . LEU B 1 143 ? -4.172 -18.438 -14.625 1 98.5 143 LEU B C 1
ATOM 3048 O O . LEU B 1 143 ? -3.627 -19.375 -14.031 1 98.5 143 LEU B O 1
ATOM 3052 N N . GLU B 1 144 ? -4.418 -18.391 -15.898 1 98.62 144 GLU B N 1
ATOM 3053 C CA . GLU B 1 144 ? -3.961 -19.438 -16.828 1 98.62 144 GLU B CA 1
ATOM 3054 C C . GLU B 1 144 ? -3.189 -18.828 -17.984 1 98.62 144 GLU B C 1
ATOM 3056 O O . GLU B 1 144 ? -3.467 -17.703 -18.406 1 98.62 144 GLU B O 1
ATOM 3061 N N . ALA B 1 145 ? -2.287 -19.594 -18.484 1 98.62 145 ALA B N 1
ATOM 3062 C CA . ALA B 1 145 ? -1.515 -19.125 -19.641 1 98.62 145 ALA B CA 1
ATOM 3063 C C . ALA B 1 145 ? -2.373 -19.078 -20.891 1 98.62 145 ALA B C 1
ATOM 3065 O O . ALA B 1 145 ? -3.041 -20.062 -21.234 1 98.62 145 ALA B O 1
ATOM 3066 N N . LYS B 1 146 ? -2.414 -17.938 -21.516 1 97.75 146 LYS B N 1
ATOM 3067 C CA . LYS B 1 146 ? -2.992 -17.781 -22.844 1 97.75 146 LYS B CA 1
ATOM 3068 C C . LYS B 1 146 ? -1.971 -18.109 -23.938 1 97.75 146 LYS B C 1
ATOM 3070 O O . LYS B 1 146 ? -2.311 -18.719 -24.953 1 97.75 146 LYS B O 1
ATOM 3075 N N . GLU B 1 147 ? -0.815 -17.625 -23.719 1 97.75 147 GLU B N 1
ATOM 3076 C CA . GLU B 1 147 ? 0.334 -17.812 -24.594 1 97.75 147 GLU B CA 1
ATOM 3077 C C . GLU B 1 147 ? 1.621 -17.984 -23.797 1 97.75 147 GLU B C 1
ATOM 3079 O O . GLU B 1 147 ? 1.82 -17.312 -22.781 1 97.75 147 GLU B O 1
ATOM 3084 N N . ILE B 1 148 ? 2.432 -18.891 -24.297 1 97.94 148 ILE B N 1
ATOM 3085 C CA . ILE B 1 148 ? 3.701 -19.141 -23.625 1 97.94 148 ILE B CA 1
ATOM 3086 C C . ILE B 1 148 ? 4.852 -19.016 -24.625 1 97.94 148 ILE B C 1
ATOM 3088 O O . ILE B 1 148 ? 4.789 -19.578 -25.719 1 97.94 148 ILE B O 1
ATOM 3092 N N . HIS B 1 149 ? 5.77 -18.25 -24.281 1 96.69 149 HIS B N 1
ATOM 3093 C CA . HIS B 1 149 ? 7.02 -18.156 -25.016 1 96.69 149 HIS B CA 1
ATOM 3094 C C . HIS B 1 149 ? 8.172 -18.781 -24.234 1 96.69 149 HIS B C 1
ATOM 3096 O O . HIS B 1 149 ? 8.57 -18.266 -23.188 1 96.69 149 HIS B O 1
ATOM 3102 N N . GLU B 1 150 ? 8.727 -19.797 -24.875 1 92.38 150 GLU B N 1
ATOM 3103 C CA . GLU B 1 150 ? 9.836 -20.484 -24.203 1 92.38 150 GLU B CA 1
ATOM 3104 C C . GLU B 1 150 ? 11.102 -19.625 -24.234 1 92.38 150 GLU B C 1
ATOM 3106 O O . GLU B 1 150 ? 11.297 -18.828 -25.156 1 92.38 150 GLU B O 1
ATOM 3111 N N . GLY B 1 151 ? 11.844 -19.719 -23.234 1 92.38 151 GLY B N 1
ATOM 3112 C CA . GLY B 1 151 ? 13.086 -18.984 -23.062 1 92.38 151 GLY B CA 1
ATOM 3113 C C . GLY B 1 151 ? 13.586 -18.969 -21.641 1 92.38 151 GLY B C 1
ATOM 3114 O O . GLY B 1 151 ? 13.07 -19.688 -20.781 1 92.38 151 GLY B O 1
ATOM 3115 N N . LYS B 1 152 ? 14.789 -18.297 -21.531 1 91.5 152 LYS B N 1
ATOM 3116 C CA . LYS B 1 152 ? 15.344 -18.031 -20.203 1 91.5 152 LYS B CA 1
ATOM 3117 C C . LYS B 1 152 ? 15.398 -16.531 -19.922 1 91.5 152 LYS B C 1
ATOM 3119 O O . LYS B 1 152 ? 16.375 -15.867 -20.266 1 91.5 152 LYS B O 1
ATOM 3124 N N . PRO B 1 153 ? 14.25 -15.969 -19.312 1 94.19 153 PRO B N 1
ATOM 3125 C CA . PRO B 1 153 ? 13.125 -16.609 -18.641 1 94.19 153 PRO B CA 1
ATOM 3126 C C . PRO B 1 153 ? 12.023 -17.047 -19.609 1 94.19 153 PRO B C 1
ATOM 3128 O O . PRO B 1 153 ? 11.945 -16.531 -20.719 1 94.19 153 PRO B O 1
ATOM 3131 N N . LEU B 1 154 ? 11.211 -18 -19.156 1 97.19 154 LEU B N 1
ATOM 3132 C CA . LEU B 1 154 ? 9.922 -18.266 -19.781 1 97.19 154 LEU B CA 1
ATOM 3133 C C . LEU B 1 154 ? 8.992 -17.062 -19.609 1 97.19 154 LEU B C 1
ATOM 3135 O O . LEU B 1 154 ? 8.875 -16.5 -18.516 1 97.19 154 LEU B O 1
ATOM 3139 N N . THR B 1 155 ? 8.406 -16.609 -20.688 1 98.19 155 THR B N 1
ATOM 3140 C CA . THR B 1 155 ? 7.434 -15.523 -20.672 1 98.19 155 THR B CA 1
ATOM 3141 C C . THR B 1 155 ? 6.035 -16.031 -21.016 1 98.19 155 THR B C 1
ATOM 3143 O O . THR B 1 155 ? 5.855 -16.766 -22 1 98.19 155 THR B O 1
ATOM 3146 N N . ALA B 1 156 ? 5.074 -15.719 -20.219 1 98.69 156 ALA B N 1
ATOM 3147 C CA . ALA B 1 156 ? 3.707 -16.172 -20.469 1 98.69 156 ALA B CA 1
ATOM 3148 C C . ALA B 1 156 ? 2.723 -15.008 -20.359 1 98.69 156 ALA B C 1
ATOM 3150 O O . ALA B 1 156 ? 2.812 -14.195 -19.438 1 98.69 156 ALA B O 1
ATOM 3151 N N . GLU B 1 157 ? 1.872 -14.875 -21.297 1 98.69 157 GLU B N 1
ATOM 3152 C CA . GLU B 1 157 ? 0.688 -14.031 -21.172 1 98.69 157 GLU B CA 1
ATOM 3153 C C . GLU B 1 157 ? -0.447 -14.773 -20.469 1 98.69 157 GLU B C 1
ATOM 3155 O O . GLU B 1 157 ? -0.761 -15.914 -20.828 1 98.69 157 GLU B O 1
ATOM 3160 N N . LEU B 1 158 ? -1.047 -14.133 -19.531 1 98.69 158 LEU B N 1
ATOM 3161 C CA . LEU B 1 158 ? -2.006 -14.812 -18.672 1 98.69 158 LEU B CA 1
ATOM 3162 C C . LEU B 1 158 ? -3.408 -14.242 -18.859 1 98.69 158 LEU B C 1
ATOM 3164 O O . LEU B 1 158 ? -3.564 -13.094 -19.266 1 98.69 158 LEU B O 1
ATOM 3168 N N . GLN B 1 159 ? -4.387 -15.062 -18.609 1 97.75 159 GLN B N 1
ATOM 3169 C CA . GLN B 1 159 ? -5.785 -14.641 -18.562 1 97.75 159 GLN B CA 1
ATOM 3170 C C . GLN B 1 159 ? -6.43 -14.984 -17.234 1 97.75 159 GLN B C 1
ATOM 3172 O O . GLN B 1 159 ? -6.117 -16.016 -16.641 1 97.75 159 GLN B O 1
ATOM 3177 N N . VAL B 1 160 ? -7.332 -14.125 -16.797 1 96.25 160 VAL B N 1
ATOM 3178 C CA . VAL B 1 160 ? -8.055 -14.344 -15.539 1 96.25 160 VAL B CA 1
ATOM 3179 C C . VAL B 1 160 ? -9.172 -15.359 -15.758 1 96.25 160 VAL B C 1
ATOM 3181 O O . VAL B 1 160 ? -10.031 -15.172 -16.625 1 96.25 160 VAL B O 1
ATOM 3184 N N . VAL B 1 161 ? -9.203 -16.438 -14.93 1 95.06 161 VAL B N 1
ATOM 3185 C CA . VAL B 1 161 ? -10.234 -17.453 -15.086 1 95.06 161 VAL B CA 1
ATOM 3186 C C . VAL B 1 161 ? -11.055 -17.547 -13.797 1 95.06 161 VAL B C 1
ATOM 3188 O O . VAL B 1 161 ? -12.062 -18.25 -13.75 1 95.06 161 VAL B O 1
ATOM 3191 N N . GLY B 1 162 ? -10.594 -16.891 -12.828 1 92.19 162 GLY B N 1
ATOM 3192 C CA . GLY B 1 162 ? -11.258 -16.844 -11.539 1 92.19 162 GLY B CA 1
ATOM 3193 C C . GLY B 1 162 ? -10.703 -15.758 -10.633 1 92.19 162 GLY B C 1
ATOM 3194 O O . GLY B 1 162 ? -9.609 -15.234 -10.867 1 92.19 162 GLY B O 1
ATOM 3195 N N . TRP B 1 163 ? -11.445 -15.445 -9.641 1 90.94 163 TRP B N 1
ATOM 3196 C CA . TRP B 1 163 ? -11 -14.406 -8.719 1 90.94 163 TRP B CA 1
ATOM 3197 C C . TRP B 1 163 ? -11.805 -14.445 -7.422 1 90.94 163 TRP B C 1
ATOM 3199 O O . TRP B 1 163 ? -12.82 -15.133 -7.336 1 90.94 163 TRP B O 1
ATOM 3209 N N . GLY B 1 164 ? -11.266 -13.734 -6.441 1 86 164 GLY B N 1
ATOM 3210 C CA . GLY B 1 164 ? -11.969 -13.539 -5.18 1 86 164 GLY B CA 1
ATOM 3211 C C . GLY B 1 164 ? -11.5 -12.312 -4.418 1 86 164 GLY B C 1
ATOM 3212 O O . GLY B 1 164 ? -10.328 -11.938 -4.492 1 86 164 GLY B O 1
ATOM 3213 N N . LEU B 1 165 ? -12.477 -11.695 -3.781 1 81.31 165 LEU B N 1
ATOM 3214 C CA . LEU B 1 165 ? -12.203 -10.594 -2.857 1 81.31 165 LEU B CA 1
ATOM 3215 C C . LEU B 1 165 ? -12.367 -11.055 -1.411 1 81.31 165 LEU B C 1
ATOM 3217 O O . LEU B 1 165 ? -13.414 -11.578 -1.035 1 81.31 165 LEU B O 1
ATOM 3221 N N . LEU B 1 166 ? -11.422 -10.992 -0.644 1 76.88 166 LEU B N 1
ATOM 3222 C CA . LEU B 1 166 ? -11.492 -11.492 0.724 1 76.88 166 LEU B CA 1
ATOM 3223 C C . LEU B 1 166 ? -11.656 -10.352 1.718 1 76.88 166 LEU B C 1
ATOM 3225 O O . LEU B 1 166 ? -12.688 -10.25 2.395 1 76.88 166 LEU B O 1
ATOM 3229 N N . HIS B 1 167 ? -10.531 -9.523 2.145 1 71.06 167 HIS B N 1
ATOM 3230 C CA . HIS B 1 167 ? -10.609 -8.492 3.178 1 71.06 167 HIS B CA 1
ATOM 3231 C C . HIS B 1 167 ? -9.938 -7.207 2.721 1 71.06 167 HIS B C 1
ATOM 3233 O O . HIS B 1 167 ? -8.914 -6.801 3.285 1 71.06 167 HIS B O 1
ATOM 3239 N N . PRO B 1 168 ? -10.68 -6.586 1.873 1 70.5 168 PRO B N 1
ATOM 3240 C CA . PRO B 1 168 ? -10.039 -5.336 1.453 1 70.5 168 PRO B CA 1
ATOM 3241 C C . PRO B 1 168 ? -10.07 -4.266 2.541 1 70.5 168 PRO B C 1
ATOM 3243 O O . PRO B 1 168 ? -11.047 -4.156 3.281 1 70.5 168 PRO B O 1
ATOM 3246 N N . ARG B 1 169 ? -9 -3.607 2.75 1 74.88 169 ARG B N 1
ATOM 3247 C CA . ARG B 1 169 ? -8.922 -2.486 3.684 1 74.88 169 ARG B CA 1
ATOM 3248 C C . ARG B 1 169 ? -7.965 -1.414 3.178 1 74.88 169 ARG B C 1
ATOM 3250 O O . ARG B 1 169 ? -7.02 -1.715 2.449 1 74.88 169 ARG B O 1
ATOM 3257 N N . PRO B 1 170 ? -8.305 -0.199 3.639 1 78.62 170 PRO B N 1
ATOM 3258 C CA . PRO B 1 170 ? -7.336 0.844 3.301 1 78.62 170 PRO B CA 1
ATOM 3259 C C . PRO B 1 170 ? -5.984 0.637 3.984 1 78.62 170 PRO B C 1
ATOM 3261 O O . PRO B 1 170 ? -5.891 -0.122 4.953 1 78.62 170 PRO B O 1
ATOM 3264 N N . ARG B 1 171 ? -5.031 1.205 3.359 1 87.38 171 ARG B N 1
ATOM 3265 C CA . ARG B 1 171 ? -3.703 1.161 3.959 1 87.38 171 ARG B CA 1
ATOM 3266 C C . ARG B 1 171 ? -2.943 2.459 3.703 1 87.38 171 ARG B C 1
ATOM 3268 O O . ARG B 1 171 ? -2.887 2.936 2.568 1 87.38 171 ARG B O 1
ATOM 3275 N N . ALA B 1 172 ? -2.496 3.012 4.762 1 91.31 172 ALA B N 1
ATOM 3276 C CA . ALA B 1 172 ? -1.604 4.16 4.621 1 91.31 172 ALA B CA 1
ATOM 3277 C C . ALA B 1 172 ? -0.257 3.74 4.039 1 91.31 172 ALA B C 1
ATOM 3279 O O . ALA B 1 172 ? 0.118 2.566 4.105 1 91.31 172 ALA B O 1
ATOM 3280 N N . LEU B 1 173 ? 0.343 4.699 3.434 1 94.38 173 LEU B N 1
ATOM 3281 C CA . LEU B 1 173 ? 1.73 4.465 3.049 1 94.38 173 LEU B CA 1
ATOM 3282 C C . LEU B 1 173 ? 2.629 4.383 4.277 1 94.38 173 LEU B C 1
ATOM 3284 O O . LEU B 1 173 ? 2.482 5.176 5.211 1 94.38 173 LEU B O 1
ATOM 3288 N N . VAL B 1 174 ? 3.449 3.371 4.277 1 95.56 174 VAL B N 1
ATOM 3289 C CA . VAL B 1 174 ? 4.422 3.168 5.348 1 95.56 174 VAL B CA 1
ATOM 3290 C C . VAL B 1 174 ? 5.816 3.006 4.754 1 95.56 174 VAL B C 1
ATOM 3292 O O . VAL B 1 174 ? 6.105 2.008 4.09 1 95.56 174 VAL B O 1
ATOM 3295 N N . ARG B 1 175 ? 6.621 3.959 5.031 1 94.75 175 ARG B N 1
ATOM 3296 C CA . ARG B 1 175 ? 7.957 3.955 4.445 1 94.75 175 ARG B CA 1
ATOM 3297 C C . ARG B 1 175 ? 8.719 2.691 4.828 1 94.75 175 ARG B C 1
ATOM 3299 O O . ARG B 1 175 ? 9.469 2.145 4.02 1 94.75 175 ARG B O 1
ATOM 3306 N N . GLY B 1 176 ? 8.547 2.311 6.047 1 96.25 176 GLY B N 1
ATOM 3307 C CA . GLY B 1 176 ? 9.219 1.101 6.492 1 96.25 176 GLY B CA 1
ATOM 3308 C C . GLY B 1 176 ? 8.859 -0.12 5.668 1 96.25 176 GLY B C 1
ATOM 3309 O O . GLY B 1 176 ? 9.719 -0.965 5.391 1 96.25 176 GLY B O 1
ATOM 3310 N N . GLU B 1 177 ? 7.625 -0.229 5.301 1 96.5 177 GLU B N 1
ATOM 3311 C CA . GLU B 1 177 ? 7.184 -1.336 4.457 1 96.5 177 GLU B CA 1
ATOM 3312 C C . GLU B 1 177 ? 7.805 -1.247 3.062 1 96.5 177 GLU B C 1
ATOM 3314 O O . GLU B 1 177 ? 8.273 -2.25 2.521 1 96.5 177 GLU B O 1
ATOM 3319 N N . SER B 1 178 ? 7.781 -0.039 2.541 1 95.19 178 SER B N 1
ATOM 3320 C CA . SER B 1 178 ? 8.406 0.187 1.243 1 95.19 178 SER B CA 1
ATOM 3321 C C . SER B 1 178 ? 9.891 -0.18 1.273 1 95.19 178 SER B C 1
ATOM 3323 O O . SER B 1 178 ? 10.398 -0.802 0.339 1 95.19 178 SER B O 1
ATOM 3325 N N . ALA B 1 179 ? 10.5 0.229 2.311 1 96.12 179 ALA B N 1
ATOM 3326 C CA . ALA B 1 179 ? 11.93 -0.029 2.455 1 96.12 179 ALA B CA 1
ATOM 3327 C C . ALA B 1 179 ? 12.211 -1.524 2.566 1 96.12 179 ALA B C 1
ATOM 3329 O O . ALA B 1 179 ? 13.203 -2.02 2.023 1 96.12 179 ALA B O 1
ATOM 3330 N N . LEU B 1 180 ? 11.406 -2.217 3.275 1 97.25 180 LEU B N 1
ATOM 3331 C CA . LEU B 1 180 ? 11.617 -3.656 3.385 1 97.25 180 LEU B CA 1
ATOM 3332 C C . LEU B 1 180 ? 11.469 -4.328 2.023 1 97.25 180 LEU B C 1
ATOM 3334 O O . LEU B 1 180 ? 12.258 -5.211 1.674 1 97.25 180 LEU B O 1
ATOM 3338 N N . LEU B 1 181 ? 10.484 -3.947 1.317 1 96 181 LEU B N 1
ATOM 3339 C CA . LEU B 1 181 ? 10.328 -4.488 -0.029 1 96 181 LEU B CA 1
ATOM 3340 C C . LEU B 1 181 ? 11.586 -4.27 -0.853 1 96 181 LEU B C 1
ATOM 3342 O O . LEU B 1 181 ? 12.078 -5.195 -1.503 1 96 181 LEU B O 1
ATOM 3346 N N . GLU B 1 182 ? 12.094 -3.098 -0.794 1 93.81 182 GLU B N 1
ATOM 3347 C CA . GLU B 1 182 ? 13.32 -2.773 -1.519 1 93.81 182 GLU B CA 1
ATOM 3348 C C . GLU B 1 182 ? 14.492 -3.619 -1.029 1 93.81 182 GLU B C 1
ATOM 3350 O O . GLU B 1 182 ? 15.281 -4.117 -1.834 1 93.81 182 GLU B O 1
ATOM 3355 N N . ALA B 1 183 ? 14.602 -3.742 0.233 1 95.94 183 ALA B N 1
ATOM 3356 C CA . ALA B 1 183 ? 15.672 -4.562 0.793 1 95.94 183 ALA B CA 1
ATOM 3357 C C . ALA B 1 183 ? 15.602 -5.988 0.255 1 95.94 183 ALA B C 1
ATOM 3359 O O . ALA B 1 183 ? 16.641 -6.582 -0.077 1 95.94 183 ALA B O 1
ATOM 3360 N N . LEU B 1 184 ? 14.445 -6.512 0.201 1 95.69 184 LEU B N 1
ATOM 3361 C CA . LEU B 1 184 ? 14.258 -7.875 -0.278 1 95.69 184 LEU B CA 1
ATOM 3362 C C . LEU B 1 184 ? 14.641 -7.992 -1.749 1 95.69 184 LEU B C 1
ATOM 3364 O O . LEU B 1 184 ? 15.242 -8.992 -2.16 1 95.69 184 LEU B O 1
ATOM 3368 N N . VAL B 1 185 ? 14.242 -7.039 -2.559 1 91.81 185 VAL B N 1
ATOM 3369 C CA . VAL B 1 185 ? 14.609 -7.023 -3.969 1 91.81 185 VAL B CA 1
ATOM 3370 C C . VAL B 1 185 ? 16.141 -7.008 -4.102 1 91.81 185 VAL B C 1
ATOM 3372 O O . VAL B 1 185 ? 16.703 -7.785 -4.867 1 91.81 185 VAL B O 1
ATOM 3375 N N . GLU B 1 186 ? 16.766 -6.117 -3.34 1 92.19 186 GLU B N 1
ATOM 3376 C CA . GLU B 1 186 ? 18.219 -6.023 -3.359 1 92.19 186 GLU B CA 1
ATOM 3377 C C . GLU B 1 186 ? 18.859 -7.328 -2.898 1 92.19 186 GLU B C 1
ATOM 3379 O O . GLU B 1 186 ? 19.844 -7.789 -3.494 1 92.19 186 GLU B O 1
ATOM 3384 N N . LEU B 1 187 ? 18.312 -7.906 -1.895 1 93.19 187 LEU B N 1
ATOM 3385 C CA . LEU B 1 187 ? 18.844 -9.148 -1.338 1 93.19 187 LEU B CA 1
ATOM 3386 C C . LEU B 1 187 ? 18.875 -10.242 -2.398 1 93.19 187 LEU B C 1
ATOM 3388 O O . LEU B 1 187 ? 19.859 -10.984 -2.498 1 93.19 187 LEU B O 1
ATOM 3392 N N . THR B 1 188 ? 17.797 -10.297 -3.174 1 88.75 188 THR B N 1
ATOM 3393 C CA . THR B 1 188 ? 17.703 -11.344 -4.18 1 88.75 188 THR B CA 1
ATOM 3394 C C . THR B 1 188 ? 18.625 -11.062 -5.359 1 88.75 188 THR B C 1
ATOM 3396 O O . THR B 1 188 ? 18.797 -11.914 -6.23 1 88.75 188 THR B O 1
ATOM 3399 N N . ARG B 1 189 ? 19.281 -9.93 -5.414 1 87.44 189 ARG B N 1
ATOM 3400 C CA . ARG B 1 189 ? 20.109 -9.547 -6.551 1 87.44 189 ARG B CA 1
ATOM 3401 C C . ARG B 1 189 ? 21.578 -9.422 -6.148 1 87.44 189 ARG B C 1
ATOM 3403 O O . ARG B 1 189 ? 22.422 -9.078 -6.969 1 87.44 189 ARG B O 1
ATOM 3410 N N . ILE B 1 190 ? 21.875 -9.641 -4.988 1 90.25 190 ILE B N 1
ATOM 3411 C CA . ILE B 1 190 ? 23.219 -9.445 -4.469 1 90.25 190 ILE B CA 1
ATOM 3412 C C . ILE B 1 190 ? 24.219 -10.281 -5.285 1 90.25 190 ILE B C 1
ATOM 3414 O O . ILE B 1 190 ? 25.375 -9.906 -5.418 1 90.25 190 ILE B O 1
ATOM 3418 N N . HIS B 1 191 ? 23.859 -11.383 -5.777 1 86.75 191 HIS B N 1
ATOM 3419 C CA . HIS B 1 191 ? 24.719 -12.258 -6.562 1 86.75 191 HIS B CA 1
ATOM 3420 C C . HIS B 1 191 ? 25.094 -11.609 -7.895 1 86.75 191 HIS B C 1
ATOM 3422 O O . HIS B 1 191 ? 26.062 -12.016 -8.539 1 86.75 191 HIS B O 1
ATOM 3428 N N . LEU B 1 192 ? 24.422 -10.602 -8.266 1 86.5 192 LEU B N 1
ATOM 3429 C CA . LEU B 1 192 ? 24.672 -9.906 -9.523 1 86.5 192 LEU B CA 1
ATOM 3430 C C . LEU B 1 192 ? 25.703 -8.797 -9.336 1 86.5 192 LEU B C 1
ATOM 3432 O O . LEU B 1 192 ? 26.562 -8.586 -10.203 1 86.5 192 LEU B O 1
ATOM 3436 N N . ASP B 1 193 ? 25.594 -8.055 -8.273 1 88 193 ASP B N 1
ATOM 3437 C CA . ASP B 1 193 ? 26.438 -6.891 -7.996 1 88 193 ASP B CA 1
ATOM 3438 C C . ASP B 1 193 ? 26.5 -6.617 -6.492 1 88 193 ASP B C 1
ATOM 3440 O O . ASP B 1 193 ? 25.484 -6.625 -5.805 1 88 193 ASP B O 1
ATOM 3444 N N . GLU B 1 194 ? 27.734 -6.309 -6.066 1 86.31 194 GLU B N 1
ATOM 3445 C CA . GLU B 1 194 ? 27.953 -6.082 -4.641 1 86.31 194 GLU B CA 1
ATOM 3446 C C . GLU B 1 194 ? 27.297 -4.781 -4.184 1 86.31 194 GLU B C 1
ATOM 3448 O O . GLU B 1 194 ? 27.047 -4.59 -2.992 1 86.31 194 GLU B O 1
ATOM 3453 N N . ASP B 1 195 ? 27.016 -3.957 -5.098 1 88.88 195 ASP B N 1
ATOM 3454 C CA . ASP B 1 195 ? 26.375 -2.691 -4.766 1 88.88 195 ASP B CA 1
ATOM 3455 C C . ASP B 1 195 ? 24.984 -2.922 -4.145 1 88.88 195 ASP B C 1
ATOM 3457 O O . ASP B 1 195 ? 24.484 -2.07 -3.412 1 88.88 195 ASP B O 1
ATOM 3461 N N . HIS B 1 196 ? 24.484 -4.055 -4.391 1 91.19 196 HIS B N 1
ATOM 3462 C CA . HIS B 1 196 ? 23.156 -4.383 -3.861 1 91.19 196 HIS B CA 1
ATOM 3463 C C . HIS B 1 196 ? 23.203 -4.605 -2.352 1 91.19 196 HIS B C 1
ATOM 3465 O O . HIS B 1 196 ? 22.203 -4.434 -1.662 1 91.19 196 HIS B O 1
ATOM 3471 N N . VAL B 1 197 ? 24.391 -4.938 -1.882 1 93.44 197 VAL B N 1
ATOM 3472 C CA . VAL B 1 197 ? 24.531 -5.137 -0.443 1 93.44 197 VAL B CA 1
ATOM 3473 C C . VAL B 1 197 ? 24.312 -3.811 0.285 1 93.44 197 VAL B C 1
ATOM 3475 O O . VAL B 1 197 ? 23.516 -3.732 1.213 1 93.44 197 VAL B O 1
ATOM 3478 N N . ASP B 1 198 ? 25 -2.814 -0.192 1 92.31 198 ASP B N 1
ATOM 3479 C CA . ASP B 1 198 ? 24.891 -1.504 0.442 1 92.31 198 ASP B CA 1
ATOM 3480 C C . ASP B 1 198 ? 23.469 -0.952 0.318 1 92.31 198 ASP B C 1
ATOM 3482 O O . ASP B 1 198 ? 22.953 -0.334 1.253 1 92.31 198 ASP B O 1
ATOM 3486 N N . ALA B 1 199 ? 22.938 -1.142 -0.808 1 91.5 199 ALA B N 1
ATOM 3487 C CA . ALA B 1 199 ? 21.562 -0.688 -1.021 1 91.5 199 ALA B CA 1
ATOM 3488 C C . ALA B 1 199 ? 20.609 -1.387 -0.065 1 91.5 199 ALA B C 1
ATOM 3490 O O . ALA B 1 199 ? 19.703 -0.754 0.488 1 91.5 199 ALA B O 1
ATOM 3491 N N . CYS B 1 200 ? 20.797 -2.613 0.119 1 95.56 200 CYS B N 1
ATOM 3492 C CA . CYS B 1 200 ? 19.984 -3.395 1.046 1 95.56 200 CYS B CA 1
ATOM 3493 C C . CYS B 1 200 ? 20.125 -2.863 2.469 1 95.56 200 CYS B C 1
ATOM 3495 O O . CYS B 1 200 ? 19.125 -2.631 3.145 1 95.56 200 CYS B O 1
ATOM 3497 N N . LYS B 1 201 ? 21.344 -2.602 2.846 1 95.5 201 LYS B N 1
ATOM 3498 C CA . LYS B 1 201 ? 21.594 -2.096 4.191 1 95.5 201 LYS B CA 1
ATOM 3499 C C . LYS B 1 201 ? 20.953 -0.734 4.402 1 95.5 201 LYS B C 1
ATOM 3501 O O . LYS B 1 201 ? 20.375 -0.475 5.461 1 95.5 201 LYS B O 1
ATOM 3506 N N . ARG B 1 202 ? 21.031 0.069 3.461 1 92.81 202 ARG B N 1
ATOM 3507 C CA . ARG B 1 202 ? 20.422 1.388 3.555 1 92.81 202 ARG B CA 1
ATOM 3508 C C . ARG B 1 202 ? 18.906 1.273 3.719 1 92.81 202 ARG B C 1
ATOM 3510 O O . ARG B 1 202 ? 18.312 1.995 4.52 1 92.81 202 ARG B O 1
ATOM 3517 N N . ALA B 1 203 ? 18.359 0.43 2.945 1 95.25 203 ALA B N 1
ATOM 3518 C CA . ALA B 1 203 ? 16.922 0.205 3.055 1 95.25 203 ALA B CA 1
ATOM 3519 C C . ALA B 1 203 ? 16.547 -0.289 4.449 1 95.25 203 ALA B C 1
ATOM 3521 O O . ALA B 1 203 ? 15.555 0.165 5.031 1 95.25 203 ALA B O 1
ATOM 3522 N N . LEU B 1 204 ? 17.344 -1.165 5 1 97.56 204 LEU B N 1
ATOM 3523 C CA . LEU B 1 204 ? 17.078 -1.71 6.324 1 97.56 204 LEU B CA 1
ATOM 3524 C C . LEU B 1 204 ? 17.141 -0.615 7.387 1 97.56 204 LEU B C 1
ATOM 3526 O O . LEU B 1 204 ? 16.391 -0.656 8.367 1 97.56 204 LEU B O 1
ATOM 3530 N N . GLU B 1 205 ? 17.984 0.303 7.199 1 95.94 205 GLU B N 1
ATOM 3531 C CA . GLU B 1 205 ? 18.062 1.412 8.148 1 95.94 205 GLU B CA 1
ATOM 3532 C C . GLU B 1 205 ? 16.75 2.199 8.188 1 95.94 205 GLU B C 1
ATOM 3534 O O . GLU B 1 205 ? 16.312 2.631 9.25 1 95.94 205 GLU B O 1
ATOM 3539 N N . VAL B 1 206 ? 16.156 2.383 7.02 1 94.88 206 VAL B N 1
ATOM 3540 C CA . VAL B 1 206 ? 14.867 3.059 6.953 1 94.88 206 VAL B CA 1
ATOM 3541 C C . VAL B 1 206 ? 13.82 2.24 7.695 1 94.88 206 VAL B C 1
ATOM 3543 O O . VAL B 1 206 ? 13 2.793 8.438 1 94.88 206 VAL B O 1
ATOM 3546 N N . VAL B 1 207 ? 13.828 0.93 7.508 1 97.5 207 VAL B N 1
ATOM 3547 C CA . VAL B 1 207 ? 12.906 0.057 8.219 1 97.5 207 VAL B CA 1
ATOM 3548 C C . VAL B 1 207 ? 13.047 0.267 9.727 1 97.5 207 VAL B C 1
ATOM 3550 O O . VAL B 1 207 ? 12.062 0.536 10.414 1 97.5 207 VAL B O 1
ATOM 3553 N N . LYS B 1 208 ? 14.25 0.274 10.242 1 97.38 208 LYS B N 1
ATOM 3554 C CA . LYS B 1 208 ? 14.539 0.366 11.672 1 97.38 208 LYS B CA 1
ATOM 3555 C C . LYS B 1 208 ? 14.055 1.694 12.242 1 97.38 208 LYS B C 1
ATOM 3557 O O . LYS B 1 208 ? 13.617 1.756 13.391 1 97.38 208 LYS B O 1
ATOM 3562 N N . ARG B 1 209 ? 14.07 2.639 11.43 1 95.31 209 ARG B N 1
ATOM 3563 C CA . ARG B 1 209 ? 13.781 3.982 11.922 1 95.31 209 ARG B CA 1
ATOM 3564 C C . ARG B 1 209 ? 12.289 4.281 11.859 1 95.31 209 ARG B C 1
ATOM 3566 O O . ARG B 1 209 ? 11.805 5.215 12.5 1 95.31 209 ARG B O 1
ATOM 3573 N N . THR B 1 210 ? 11.562 3.51 11.102 1 96.19 210 THR B N 1
ATOM 3574 C CA . THR B 1 210 ? 10.211 3.992 10.812 1 96.19 210 THR B CA 1
ATOM 3575 C C . THR B 1 210 ? 9.172 2.953 11.219 1 96.19 210 THR B C 1
ATOM 3577 O O . THR B 1 210 ? 7.973 3.24 11.227 1 96.19 210 THR B O 1
ATOM 3580 N N . ILE B 1 211 ? 9.547 1.768 11.508 1 96.44 211 ILE B N 1
ATOM 3581 C CA . ILE B 1 211 ? 8.625 0.742 11.977 1 96.44 211 ILE B CA 1
ATOM 3582 C C . ILE B 1 211 ? 9.195 0.066 13.227 1 96.44 211 ILE B C 1
ATOM 3584 O O . ILE B 1 211 ? 10.367 -0.32 13.242 1 96.44 211 ILE B O 1
ATOM 3588 N N . TRP B 1 212 ? 8.477 -0.021 14.266 1 94.12 212 TRP B N 1
ATOM 3589 C CA . TRP B 1 212 ? 8.969 -0.592 15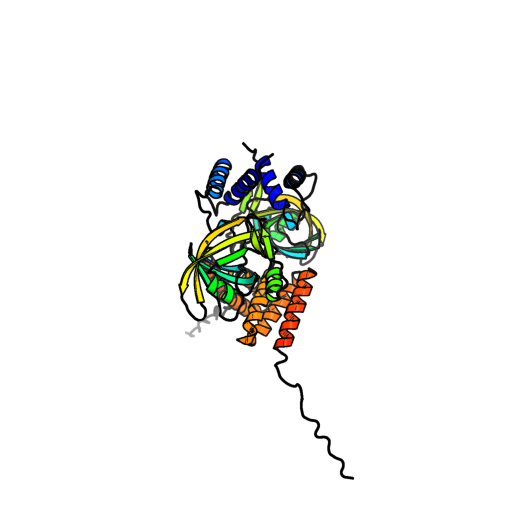.516 1 94.12 212 TRP B CA 1
ATOM 3590 C C . TRP B 1 212 ? 8.18 -1.84 15.898 1 94.12 212 TRP B C 1
ATOM 3592 O O . TRP B 1 212 ? 8.07 -2.178 17.078 1 94.12 212 TRP B O 1
ATOM 3602 N N . SER B 1 213 ? 7.789 -2.59 15.023 1 93.19 213 SER B N 1
ATOM 3603 C CA . SER B 1 213 ? 7.098 -3.869 15.164 1 93.19 213 SER B CA 1
ATOM 3604 C C . SER B 1 213 ? 8.086 -5 15.438 1 93.19 213 SER B C 1
ATOM 3606 O O . SER B 1 213 ? 9.18 -5.027 14.875 1 93.19 213 SER B O 1
ATOM 3608 N N . GLU B 1 214 ? 7.656 -5.934 16.281 1 93.69 214 GLU B N 1
ATOM 3609 C CA . GLU B 1 214 ? 8.484 -7.113 16.531 1 93.69 214 GLU B CA 1
ATOM 3610 C C . GLU B 1 214 ? 8.695 -7.922 15.258 1 93.69 214 GLU B C 1
ATOM 3612 O O . GLU B 1 214 ? 9.789 -8.438 15.016 1 93.69 214 GLU B O 1
ATOM 3617 N N . GLU B 1 215 ? 7.672 -8.031 14.531 1 94.38 215 GLU B N 1
ATOM 3618 C CA . GLU B 1 215 ? 7.773 -8.781 13.281 1 94.38 215 GLU B CA 1
ATOM 3619 C C . GLU B 1 215 ? 8.789 -8.141 12.336 1 94.38 215 GLU B C 1
ATOM 3621 O O . GLU B 1 215 ? 9.539 -8.844 11.656 1 94.38 215 GLU B O 1
ATOM 3626 N N . TYR B 1 216 ? 8.805 -6.863 12.273 1 96.25 216 TYR B N 1
ATOM 3627 C CA . TYR B 1 216 ? 9.727 -6.191 11.367 1 96.25 216 TYR B CA 1
ATOM 3628 C C . TYR B 1 216 ? 11.141 -6.184 11.938 1 96.25 216 TYR B C 1
ATOM 3630 O O . TYR B 1 216 ? 12.117 -6.145 11.18 1 96.25 216 TYR B O 1
ATOM 3638 N N . GLN B 1 21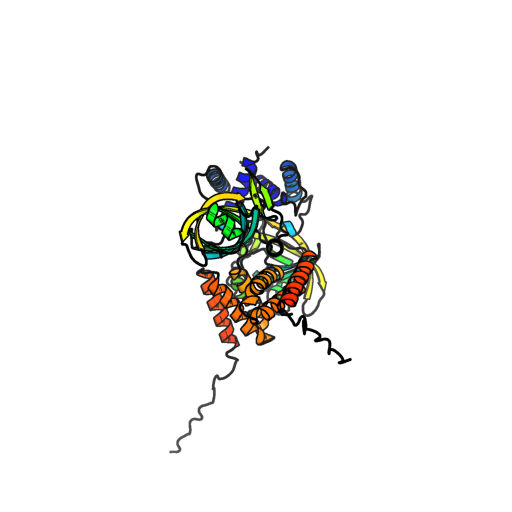7 ? 11.273 -6.215 13.242 1 95.88 217 GLN B N 1
ATOM 3639 C CA . GLN B 1 217 ? 12.594 -6.426 13.828 1 95.88 217 GLN B CA 1
ATOM 3640 C C . GLN B 1 217 ? 13.156 -7.793 13.445 1 95.88 217 GLN B C 1
ATOM 3642 O O . GLN B 1 217 ? 14.32 -7.91 13.062 1 95.88 217 GLN B O 1
ATOM 3647 N N . TRP B 1 218 ? 12.328 -8.742 13.539 1 96.38 218 TRP B N 1
ATOM 3648 C CA . TRP B 1 218 ? 12.688 -10.078 13.078 1 96.38 218 TRP B CA 1
ATOM 3649 C C . TRP B 1 218 ? 13.117 -10.055 11.617 1 96.38 218 TRP B C 1
ATOM 3651 O O . TRP B 1 218 ? 14.125 -10.656 11.25 1 96.38 218 TRP B O 1
ATOM 3661 N N . ALA B 1 219 ? 12.328 -9.359 10.828 1 96.81 219 ALA B N 1
ATOM 3662 C CA . ALA B 1 219 ? 12.617 -9.281 9.398 1 96.81 219 ALA B CA 1
ATOM 3663 C C . ALA B 1 219 ? 13.992 -8.672 9.148 1 96.81 219 ALA B C 1
ATOM 3665 O O . ALA B 1 219 ? 14.766 -9.18 8.328 1 96.81 219 ALA B O 1
ATOM 3666 N N . VAL B 1 220 ? 14.25 -7.605 9.859 1 97.5 220 VAL B N 1
ATOM 3667 C CA . VAL B 1 220 ? 15.539 -6.934 9.711 1 97.5 220 VAL B CA 1
ATOM 3668 C C . VAL B 1 220 ? 16.656 -7.902 10.07 1 97.5 220 VAL B C 1
ATOM 3670 O O . VAL B 1 220 ? 17.625 -8.047 9.32 1 97.5 220 VAL B O 1
ATOM 3673 N N . GLU B 1 221 ? 16.531 -8.555 11.133 1 96.88 221 GLU B N 1
ATOM 3674 C CA . GLU B 1 221 ? 17.562 -9.5 11.586 1 96.88 221 GLU B CA 1
ATOM 3675 C C . GLU B 1 221 ? 17.75 -10.625 10.57 1 96.88 221 GLU B C 1
ATOM 3677 O O . GLU B 1 221 ? 18.875 -11.031 10.297 1 96.88 221 GLU B O 1
ATOM 3682 N N . LYS B 1 222 ? 16.703 -11.094 10.125 1 96.25 222 LYS B N 1
ATOM 3683 C CA . LYS B 1 222 ? 16.75 -12.18 9.148 1 96.25 222 LYS B CA 1
ATOM 3684 C C . LYS B 1 222 ? 17.484 -11.75 7.887 1 96.25 222 LYS B C 1
ATOM 3686 O O . LYS B 1 222 ? 18.344 -12.484 7.379 1 96.25 222 LYS B O 1
ATOM 3691 N N . VAL B 1 223 ? 17.172 -10.562 7.359 1 96.81 223 VAL B N 1
ATOM 3692 C CA . VAL B 1 223 ? 17.812 -10.062 6.148 1 96.81 223 VAL B CA 1
ATOM 3693 C C . VAL B 1 223 ? 19.297 -9.805 6.41 1 96.81 223 VAL B C 1
ATOM 3695 O O . VAL B 1 223 ? 20.156 -10.141 5.586 1 96.81 223 VAL B O 1
ATOM 3698 N N . GLU B 1 224 ? 19.562 -9.266 7.531 1 96.25 224 GLU B N 1
ATOM 3699 C CA . GLU B 1 224 ? 20.953 -9 7.887 1 96.25 224 GLU B CA 1
ATOM 3700 C C . GLU B 1 224 ? 21.75 -10.297 7.977 1 96.25 224 GLU B C 1
ATOM 3702 O O . GLU B 1 224 ? 22.922 -10.344 7.566 1 96.25 224 GLU B O 1
ATOM 3707 N N . ARG B 1 225 ? 21.203 -11.289 8.508 1 94.75 225 ARG B N 1
ATOM 3708 C CA . ARG B 1 225 ? 21.844 -12.594 8.594 1 94.75 225 ARG B CA 1
ATOM 3709 C C . ARG B 1 225 ? 22.141 -13.148 7.207 1 94.75 225 ARG B C 1
ATOM 3711 O O . ARG B 1 225 ? 23.219 -13.703 6.969 1 94.75 225 ARG B O 1
ATOM 3718 N N . GLU B 1 226 ? 21.172 -12.984 6.379 1 91.88 226 GLU B N 1
ATOM 3719 C CA . GLU B 1 226 ? 21.375 -13.453 5.008 1 91.88 226 GLU B CA 1
ATOM 3720 C C . GLU B 1 226 ? 22.5 -12.68 4.32 1 91.88 226 GLU B C 1
ATOM 3722 O O . GLU B 1 226 ? 23.266 -13.25 3.541 1 91.88 226 GLU B O 1
ATOM 3727 N N . LEU B 1 227 ? 22.547 -11.438 4.594 1 92.38 227 LEU B N 1
ATOM 3728 C CA . LEU B 1 227 ? 23.609 -10.609 4.02 1 92.38 227 LEU B CA 1
ATOM 3729 C C . LEU B 1 227 ? 24.969 -11.062 4.512 1 92.38 227 LEU B C 1
ATOM 3731 O O . LEU B 1 227 ? 25.922 -11.148 3.73 1 92.38 227 LEU B O 1
ATOM 3735 N N . ARG B 1 228 ? 25.109 -11.312 5.699 1 89.31 228 ARG B N 1
ATOM 3736 C CA . ARG B 1 228 ? 26.375 -11.75 6.293 1 89.31 228 ARG B CA 1
ATOM 3737 C C . ARG B 1 228 ? 26.812 -13.094 5.727 1 89.31 228 ARG B C 1
ATOM 3739 O O . ARG B 1 228 ? 28 -13.32 5.484 1 89.31 228 ARG B O 1
ATOM 3746 N N . GLY B 1 229 ? 25.875 -13.938 5.648 1 82.62 229 GLY B N 1
ATOM 3747 C CA . GLY B 1 229 ? 26.188 -15.234 5.078 1 82.62 229 GLY B CA 1
ATOM 3748 C C . GLY B 1 229 ? 26.703 -15.156 3.65 1 82.62 229 GLY B C 1
ATOM 3749 O O . GLY B 1 229 ? 27.531 -15.953 3.236 1 82.62 229 GLY B O 1
ATOM 3750 N N . LYS B 1 230 ? 26.297 -14.211 2.889 1 76.56 230 LYS B N 1
ATOM 3751 C CA . LYS B 1 230 ? 26.688 -14.062 1.488 1 76.56 230 LYS B CA 1
ATOM 3752 C C . LYS B 1 230 ? 28 -13.312 1.357 1 76.56 230 LYS B C 1
ATOM 3754 O O . LYS B 1 230 ? 28.734 -13.492 0.381 1 76.56 230 LYS B O 1
ATOM 3759 N N . GLU B 1 231 ? 28.141 -12.414 2.287 1 68.94 231 GLU B N 1
ATOM 3760 C CA . GLU B 1 231 ? 29.406 -11.703 2.291 1 68.94 231 GLU B CA 1
ATOM 3761 C C . GLU B 1 231 ? 30.562 -12.633 2.672 1 68.94 231 GLU B C 1
ATOM 3763 O O . GLU B 1 231 ? 31.688 -12.469 2.189 1 68.94 231 GLU B O 1
ATOM 3768 N N . ASP B 1 232 ? 30.359 -13.516 3.633 1 62.16 232 ASP B N 1
ATOM 3769 C CA . ASP B 1 232 ? 31.406 -14.445 4.07 1 62.16 232 ASP B CA 1
ATOM 3770 C C . ASP B 1 232 ? 31.656 -15.516 3.008 1 62.16 232 ASP B C 1
ATOM 3772 O O . ASP B 1 232 ? 30.734 -16.203 2.578 1 62.16 232 ASP B O 1
ATOM 3776 N N . GLY B 1 233 ? 31.797 -15.273 1.764 1 51.44 233 GLY B N 1
ATOM 3777 C CA . GLY B 1 233 ? 32.219 -16.172 0.69 1 51.44 233 GLY B CA 1
ATOM 3778 C C . GLY B 1 233 ? 32.438 -17.594 1.156 1 51.44 233 GLY B C 1
ATOM 3779 O O . GLY B 1 233 ? 32.531 -17.859 2.357 1 51.44 233 GLY B O 1
ATOM 3780 N N . PRO B 1 234 ? 32.406 -18.688 0.208 1 44.69 234 PRO B N 1
ATOM 3781 C CA . PRO B 1 234 ? 32.938 -20.016 0.508 1 44.69 234 PRO B CA 1
ATOM 3782 C C . PRO B 1 234 ? 34.344 -19.969 1.097 1 44.69 234 PRO B C 1
ATOM 3784 O O . PRO B 1 234 ? 35.031 -20.984 1.129 1 44.69 234 PRO B O 1
ATOM 3787 N N . ASP B 1 235 ? 34.969 -19.062 1.371 1 39.72 235 ASP B N 1
ATOM 3788 C CA . ASP B 1 235 ? 36.406 -19.219 1.634 1 39.72 235 ASP B CA 1
ATOM 3789 C C . ASP B 1 235 ? 36.656 -20.422 2.537 1 39.72 235 ASP B C 1
ATOM 3791 O O . ASP B 1 235 ? 37.406 -21.328 2.154 1 39.72 235 ASP B O 1
ATOM 3795 N N . HIS B 1 236 ? 37.375 -20.156 3.818 1 36.28 236 HIS B N 1
ATOM 3796 C CA . HIS B 1 236 ? 38.531 -20.516 4.641 1 36.28 236 HIS B CA 1
ATOM 3797 C C . HIS B 1 236 ? 38.188 -21.688 5.566 1 36.28 236 HIS B C 1
ATOM 3799 O O . HIS B 1 236 ? 37.906 -21.484 6.746 1 36.28 236 HIS B O 1
ATOM 3805 N N . GLN B 1 237 ? 37.281 -22.609 5.18 1 32.03 237 GLN B N 1
ATOM 3806 C CA . GLN B 1 237 ? 37.562 -23.859 5.859 1 32.03 237 GLN B CA 1
ATOM 3807 C C . GLN B 1 237 ? 38.969 -24.344 5.535 1 32.03 237 GLN B C 1
ATOM 3809 O O . GLN B 1 237 ? 39.281 -24.625 4.375 1 32.03 237 GLN B O 1
ATOM 3814 N N . ASP B 1 238 ? 40 -23.703 6.152 1 33 238 ASP B N 1
ATOM 3815 C CA . ASP B 1 238 ? 41.375 -24.125 6.336 1 33 238 ASP B CA 1
ATOM 3816 C C . ASP B 1 238 ? 41.469 -25.625 6.555 1 33 238 ASP B C 1
ATOM 3818 O O . ASP B 1 238 ? 41.25 -26.109 7.664 1 33 238 ASP B O 1
ATOM 3822 N N . THR B 1 239 ? 40.938 -26.391 5.648 1 34.62 239 THR B N 1
ATOM 3823 C CA . THR B 1 239 ? 41.219 -27.812 5.688 1 34.62 239 THR B CA 1
ATOM 3824 C C . THR B 1 239 ? 42.688 -28.094 5.371 1 34.62 239 THR B C 1
ATOM 3826 O O . THR B 1 239 ? 43 -28.734 4.363 1 34.62 239 THR B O 1
ATOM 3829 N N . SER B 1 240 ? 43.5 -27.078 5.684 1 31.77 240 SER B N 1
ATOM 3830 C CA . SER B 1 240 ? 44.906 -27.453 5.555 1 31.77 240 SER B CA 1
ATOM 3831 C C . SER B 1 240 ? 45.219 -28.703 6.379 1 31.77 240 SER B C 1
ATOM 3833 O O . SER B 1 240 ? 44.875 -28.781 7.559 1 31.77 240 SER B O 1
ATOM 3835 N N . PRO B 1 241 ? 45.406 -29.844 5.711 1 28.72 241 PRO B N 1
ATOM 3836 C CA . PRO B 1 241 ? 45.812 -31.062 6.391 1 28.72 241 PRO B CA 1
ATOM 3837 C C . PRO B 1 241 ? 47 -30.859 7.328 1 28.72 241 PRO B C 1
ATOM 3839 O O . PRO B 1 241 ? 48 -30.234 6.941 1 28.72 241 PRO B O 1
ATOM 3842 N N . ARG B 1 242 ? 46.812 -30.531 8.602 1 31.33 242 ARG B N 1
ATOM 3843 C CA . ARG B 1 242 ? 47.875 -30.484 9.578 1 31.33 242 ARG B CA 1
ATOM 3844 C C . ARG B 1 242 ? 48.812 -31.688 9.422 1 31.33 242 ARG B C 1
ATOM 3846 O O . ARG B 1 242 ? 48.375 -32.844 9.578 1 31.33 242 ARG B O 1
ATOM 3853 N N . ILE B 1 243 ? 49.719 -31.609 8.391 1 30.64 243 ILE B N 1
ATOM 3854 C CA . ILE B 1 243 ? 50.75 -32.625 8.203 1 30.64 243 ILE B CA 1
ATOM 3855 C C . ILE B 1 243 ? 51.375 -32.969 9.547 1 30.64 243 ILE B C 1
ATOM 3857 O O . ILE B 1 243 ? 51.906 -32.094 10.227 1 30.64 243 ILE B O 1
ATOM 3861 N N . ARG B 1 244 ? 50.938 -33.938 10.203 1 30.56 244 ARG B N 1
ATOM 3862 C CA . ARG B 1 244 ? 51.531 -34.531 11.398 1 30.56 244 ARG B CA 1
ATOM 3863 C C . ARG B 1 244 ? 53.031 -34.812 11.211 1 30.56 244 ARG B C 1
ATOM 3865 O O . ARG B 1 244 ? 53.406 -35.594 10.328 1 30.56 244 ARG B O 1
ATOM 3872 N N . ARG B 1 245 ? 53.875 -33.719 11.359 1 29.5 245 ARG B N 1
ATOM 3873 C CA . ARG B 1 245 ? 55.344 -33.969 11.391 1 29.5 245 ARG B CA 1
ATOM 3874 C C . ARG B 1 245 ? 55.688 -35.188 12.242 1 29.5 245 ARG B C 1
ATOM 3876 O O . ARG B 1 245 ? 55.344 -35.219 13.43 1 29.5 245 ARG B O 1
ATOM 3883 N N . ALA B 1 246 ? 55.719 -36.344 11.625 1 31.05 246 ALA B N 1
ATOM 3884 C CA . ALA B 1 246 ? 56.219 -37.594 12.18 1 31.05 246 ALA B CA 1
ATOM 3885 C C . ALA B 1 246 ? 57.562 -37.375 12.891 1 31.05 246 ALA B C 1
ATOM 3887 O O . ALA B 1 246 ? 58.562 -37 12.266 1 31.05 246 ALA B O 1
ATOM 3888 N N . THR B 1 247 ? 57.469 -36.688 14.008 1 28.39 247 THR B N 1
ATOM 3889 C CA . THR B 1 247 ? 58.688 -36.656 14.812 1 28.39 247 THR B CA 1
ATOM 3890 C C . THR B 1 247 ? 59.375 -38.031 14.805 1 28.39 247 THR B C 1
ATOM 3892 O O . THR B 1 247 ? 58.719 -39.062 15.078 1 28.39 247 THR B O 1
ATOM 3895 N N . GLY B 1 248 ? 60.281 -38.25 13.859 1 28.8 248 GLY B N 1
ATOM 3896 C CA . GLY B 1 248 ? 61.312 -39.281 13.688 1 28.8 248 GLY B CA 1
ATOM 3897 C C . GLY B 1 248 ? 61.844 -39.781 15 1 28.8 248 GLY B C 1
ATOM 3898 O O . GLY B 1 248 ? 62.438 -39.031 15.789 1 28.8 248 GLY B O 1
ATOM 3899 N N . GLY B 1 249 ? 61.219 -40.844 15.75 1 24.39 249 GLY B N 1
ATOM 3900 C CA . GLY B 1 249 ? 62.062 -41.75 16.516 1 24.39 249 GLY B CA 1
ATOM 3901 C C . GLY B 1 249 ? 63 -42.562 15.664 1 24.39 249 GLY B C 1
ATOM 3902 O O . GLY B 1 249 ? 62.75 -42.781 14.477 1 24.39 249 GLY B O 1
#

Radius of gyration: 26.07 Å; Cα contacts (8 Å, |Δi|>4): 940; chains: 2; bounding box: 95×105×49 Å

Solvent-accessible surface area (backbone atoms only — not comparable to full-atom values): 26157 Å² total; per-residue (Å²): 126,76,48,78,64,47,40,48,28,38,33,39,15,43,45,33,49,25,69,88,75,32,90,44,90,41,71,67,52,16,36,53,51,24,48,30,37,74,71,60,78,38,79,76,59,60,57,71,51,14,41,61,40,36,21,36,31,40,26,38,33,27,29,70,39,90,68,40,77,44,57,37,73,44,57,35,40,21,55,67,86,44,38,32,39,71,39,50,85,91,37,60,65,33,58,12,27,78,74,62,40,40,38,25,41,16,25,36,71,51,46,66,52,49,53,28,21,75,66,70,68,55,54,74,40,74,42,93,96,62,48,63,37,47,65,74,45,19,17,39,36,33,33,32,58,75,43,77,44,87,56,95,49,28,38,31,36,44,41,80,79,44,70,49,80,66,39,43,46,35,45,36,37,36,63,22,49,43,22,46,43,49,20,52,56,24,60,76,40,34,90,78,38,70,66,26,52,58,52,20,51,53,23,44,52,46,22,66,73,30,34,75,37,69,68,56,51,50,49,49,52,53,52,52,50,52,49,51,59,63,66,53,54,90,73,82,78,76,71,65,74,78,70,73,74,72,73,80,124,126,76,48,79,64,46,42,48,27,38,32,39,15,44,45,33,50,26,69,86,76,32,90,44,89,43,72,66,52,16,36,52,51,25,49,32,38,76,70,61,76,39,79,77,58,61,56,69,52,14,41,60,42,36,22,36,32,40,26,39,33,26,29,70,38,88,69,41,77,43,57,36,72,40,57,36,40,22,55,65,87,43,36,34,40,70,38,50,82,91,38,60,62,32,58,12,26,77,74,62,40,40,39,26,42,16,26,35,71,52,48,66,52,47,55,28,20,74,66,70,66,52,54,76,41,74,43,92,98,65,48,60,36,48,65,75,45,20,16,39,36,32,32,34,59,75,43,77,42,87,56,95,48,28,36,31,36,44,40,81,80,42,71,49,79,66,39,42,44,33,45,36,37,36,63,21,49,41,22,45,42,49,20,52,57,24,59,77,40,34,90,78,36,70,68,25,50,58,53,20,53,54,22,45,50,46,20,66,74,30,34,75,36,70,70,57,51,50,48,49,51,52,52,50,50,52,50,51,58,63,67,54,56,91,68,83,77,75,72,67,74,78,74,74,76,72,76,79,126

Organism: Methanopyrus kandleri (strain AV19 / DSM 6324 / JCM 9639 / NBRC 100938) (NCBI:txid190192)

pLDDT: mean 84.4, std 19.19, range [23.59, 98.81]

Nearest PDB structures (foldseek):
  2nr4-assembly1_A  TM=8.520E-01  e=2.551E-13  Methanosarcina mazei
  2nr4-assembly1_B  TM=8.140E-01  e=5.294E-12  Methanosarcina mazei
  2ed4-assembly1_B  TM=7.387E-01  e=1.724E-04  Thermus thermophilus HB8
  2hti-assembly1_A-2  TM=5.185E-01  e=6.275E-02  Halalkalibacterium halodurans
  3ec6-assembly1_A-2  TM=5.604E-01  e=1.929E-01  Bacillus anthracis

Foldseek 3Di:
DQPPLRVQLQVQLVLCVPCVFHVDDDSVSSSVVSVCCVVVNDPGFPVSQPDDQADWDWWWKWFAAPLGTATAIWTWGHHRHKTKTWDAPPDPCVVRCVVVQKIKTFDAQFCLLNVCRVVVNWDWDADDPGDIYTPRGQKMFIWGFPDWDDDRTIMTIIDTPDMDGDHDDDDDDFLLRVLLNLLVVLLVCCVPDVVSLVSNVVSLVSNVVGDDDPSSVVSSVVSVVSSVVVVVPPDCPVVVVPPPPPPDD/DQPPLRVQLQVQLVLCVPCVFHVDDDSVSSSVVSVCCVVVNDPGDPVSQPDDQADWDWWWKWFAAPLGTATAIWTWGHHRHKTKTWDAPPDSVVVRCVVVQKIKTFDAQFCLLNVCRVVVNWDWDADDPGDIYTPRGQKMFIWGFPDWDDDRTIMTIIDTPDMDGDHDDDDDDFLLRVLLNLLVVLLVCCVPDVVSLVSNVVSLVSNVVGDDDPSSVVSSVVSVVSSVVVVVPPDDPVPVPPPPPPPDD

InterPro domains:
  IPR007386 DUF447, N-terminal domain [PF04289] (57-165)
  IPR012349 FMN-binding split barrel [G3DSA:2.30.110.10] (55-170)
  IPR049288 DUF447, C-terminal domain [PF20766] (175-224)

Sequence (498 aa):
MLSGDETLTVYLARVLSCPELFRVSTPEEARRIAEKILSGEIEPPLEFFGLRRDAVNEVLAVTDGPAGENVAPVGLRVRGDSIVVNLYPGSRTYENFVRTEELTACIVPDPIRFLKALSKELAIETVGDGTKVAEGTRAYLELEAKEIHEGKPLTAELQVVGWGLLHPRPRALVRGESALLEALVELTRIHLDEDHVDACKRALEVVKRTIWSEEYQWAVEKVERELRGKEDGPDHQDTSPRIRRATGGMLSGDETLTVYLARVLSCPELFRVSTPEEARRIAEKILSGEIEPPLEFFGLRRDAVNEVLAVTDGPAGENVAPVGLRVRGDSIVVNLYPGSRTYENFVRTEELTACIVPDPIRFLKALSKELAIETVGDGTKVAEGTRAYLELEAKEIHEGKPLTAELQVVGWGLLHPRPRALVRGESALLEALVELTRIHLDEDHVDACKRALEVVKRTIWSEEYQWAVEKVERELRGKEDGPDHQDTSPRIRRATGG

Secondary structure (DSSP, 8-state):
---HHHHHHHHHHHHHT-TTT----SHHHHHHHHHHHHHTSSPPPGGGGT--TEEEEEEEEEEEETTEEEEEEEEEEEETTEEEEEE-TTSHHHHHHHHH-EEEEEE---HHHHHHHHTT-PPEEEETTTEEEETT-SEEEEEEEEEEE-SSSEEEEEEEEEEEE-------B-HHHHHHHHHHHHHTTTTT-THHHHHHHHHHHHHHHHB--HHHHHHHHHHHHHHHHHHS-S---------------/---HHHHHHHHHHHHHT-TTT----SHHHHHHHHHHHHTTSSPPPGGGGT--TEEEEEEEEEEEETTEEEEEEEEEEEETTEEEEEE-TTSHHHHHHHHH-EEEEEE---HHHHHHHHTT-PPEEEETTTEEEETT-SEEEEEEEEEEE-SSSEEEEEEEEEEEE-------B-HHHHHHHHHHHHHTTTTT-THHHHHHHHHHHHHHHHB--HHHHHHHHHHHHHHHHHHS-S---------------